Protein 1O5X (pdb70)

GO terms:
  GO:0004807 triose-phosphate isomerase activity (F, IDA)
  GO:0042802 identical protein binding (F, IPI)
  GO:0004807 triose-phosphate isomerase activity (F, EXP)

Nearest PDB structures (foldseek):
  2vff-assembly1_A  TM=1.004E+00  e=6.566E-51  Plasmodium falciparum
  5bmx-assembly2_C  TM=1.003E+00  e=1.950E-50  Plasmodium falciparum
  4zz9-assembly1_B  TM=1.003E+00  e=4.831E-50  Plasmodium falciparum
  4z0j-assembly1_B  TM=1.003E+00  e=1.197E-49  Plasmodium falciparum
  1woa-assembly1_A  TM=1.000E+00  e=2.965E-49  Plasmodium falciparum

Foldseek 3Di:
DAFEAEEDADADDDLVLLLVQLVLLQPQDDALVRHAYEYEYAPVCQVSNVVSHDPSYAYAYAEAFLDADDDDPPGHHLLNCVVVVRAEYEAADVVCCPPVVQDLLRRQSNVLRNVVSNHAYEYEDEDALVCVVVVNGLVRLLVSCVSHVVSDDDQQRYAYEYEHNNDAPVVDDQALVNVLVSLVSNLVSCCVVPRDVSSVRHAYAYEYADALVCLLVNCPRPRHRYYHHYPRSSDSCVSSSVVSND/DAFEAEEEADADDDLVLLLVLLVLVQVDDDALVRHAYEYEYAPVCVVSNVVSHDPSHAYAYAAAFLDADDDDPPGHHLQNCLVVPRAEYEAAPVVCCPVVVQDLLRRQSNVLRNVVSNHAYEYEFAEEPVCVVVVNGLVRVLVSCVSHLLVDPDQVRYAYEYEHVCQAPPQDGQQLVRVLVSLVSNLVSNCVRPNNVSSVRHAYAYEGDDALVCLLSNCPRPRHRYYHYYPRSSDSCVVSSVVSSD

Radius of gyration: 24.1 Å; Cα contacts (8 Å, |Δi|>4): 1080; chains: 2; bounding box: 64×60×51 Å

Solvent-accessible surface area: 19884 Å² total; per-residue (Å²): 120,73,72,0,0,0,0,2,1,29,0,30,16,54,56,139,55,2,132,60,14,1,90,21,0,26,118,14,123,13,69,60,79,150,6,17,0,0,0,0,0,2,22,6,0,11,30,43,0,66,144,58,8,95,106,37,0,19,3,0,4,6,25,1,1,55,41,44,56,20,40,46,0,27,13,17,0,2,89,0,0,85,52,30,124,2,58,6,0,1,0,1,6,32,5,15,44,121,62,56,141,19,71,36,91,21,0,58,62,6,0,98,18,0,40,165,31,105,4,58,0,0,0,0,3,4,0,39,48,115,62,67,127,86,140,79,22,96,110,18,1,38,149,24,0,114,24,0,5,95,38,12,95,76,11,67,40,0,0,0,0,1,4,0,43,15,17,54,86,40,73,106,110,16,58,38,91,65,1,18,94,7,0,120,53,0,16,114,16,0,95,90,52,44,18,60,117,58,2,96,65,0,13,0,0,8,12,6,82,10,62,49,158,39,4,59,39,3,9,133,40,149,17,0,2,0,0,8,0,19,112,11,0,60,118,99,46,0,30,65,0,0,111,26,9,132,116,78,68,0,0,0,0,2,1,22,0,26,14,46,50,119,53,3,118,60,14,1,93,20,0,22,120,17,125,11,52,59,85,150,4,16,1,0,0,0,0,3,22,8,0,7,33,40,0,68,145,62,7,90,113,34,2,21,4,0,4,7,26,2,1,60,42,32,69,20,46,47,0,27,15,17,0,0,49,2,0,102,56,26,128,1,61,6,0,1,1,1,5,36,4,20,42,123,57,58,136,16,70,34,91,21,0,64,59,14,0,94,8,0,36,137,4,112,6,51,0,0,0,0,2,5,0,36,52,110,52,50,109,94,137,82,19,102,120,18,2,34,145,24,0,117,20,0,3,94,32,12,121,54,17,72,33,0,0,0,0,2,4,0,42,4,10,47,87,55,87,82,111,23,53,29,110,57,1,27,115,14,0,117,57,0,15,109,10,0,30,96,57,29,26,135,164,67,2,75,74,0,13,0,0,8,15,6,78,10,61,63,161,45,4,53,50,7,0,128,43,140,20,1,2,0,0,8,0,17,91,14,0,57,126,97,46,0,28,65,0,0,110,18,8,124

Secondary structure (DSSP, 8-state):
--EEEEEE--B---HHHHHHHHHHHHTS---TTTEEEEEE--GGGHHHHHHHS-TTSEEEES---SS-SBS-TT---HHHHHHTT--EEEE--HHHHHHS---HHHHHHHHHHHHHTT-EEEEEE---HHHHHTT-HHHHHHHHHHTTGGG---TTSEEEEE--GGGSSSS----HHHHHHHHHHHHHHHHHHT-HHHHHHSEEEE-S---TTTHHHHHTSTT--EEEE-GGGGSTTHHHHHHHT-/--EEEEEE--B---HHHHHHHHHHHHTS---TTTEEEEEE--GGGHHHHHHHS-TTSEEEES---SS-SBS-TT---HHHHHHTT--EEEES-HHHHHHS---HHHHHHHHHHHHHTT-EEEEEE---HHHHHTT-HHHHHHHHHHTTGGG-S-TTSEEEEE--GGGSSSS----HHHHHHHHHHHHHHHHHHH-HHHHHHSEEEE-S---TTTHHHHHTSTT--EEEE-GGGGSTTHHHHHHHT-

InterPro domains:
  IPR000652 Triosephosphate isomerase [PF00121] (6-246)
  IPR000652 Triosephosphate isomerase [PS51440] (4-246)
  IPR000652 Triosephosphate isomerase [PTHR21139] (2-246)
  IPR000652 Triosephosphate isomerase [TIGR00419] (6-237)
  IPR000652 Triosephosphate isomerase [cd00311] (6-245)
  IPR013785 Aldolase-type TIM barrel [G3DSA:3.20.20.70] (1-248)
  IPR020861 Triosephosphate isomerase, active site [PS00171] (163-173)
  IPR022896 Triosephosphate isomerase, bacterial/eukaryotic [MF_00147_B] (3-246)
  IPR035990 Triosephosphate isomerase superfamily [SSF51351] (2-245)

CATH classification: 3.20.20.70

Structure (mmCIF, N/CA/C/O backbone):
data_1O5X
#
_entry.id   1O5X
#
_cell.length_a   53.491
_cell.length_b   50.900
_cell.length_c   89.010
_cell.angle_alpha   90.00
_cell.angle_beta   91.90
_cell.angle_gamma   90.00
#
_symmetry.space_group_name_H-M   'P 1 21 1'
#
loop_
_entity.id
_entity.type
_entity.pdbx_description
1 polymer 'Triosephosphate isomerase'
2 non-polymer 'PHOSPHITE ION'
3 non-polymer '3-HYDROXYPYRUVIC ACID'
4 non-polymer '2-PHOSPHOGLYCERIC ACID'
5 water water
#
loop_
_atom_site.group_PDB
_atom_site.id
_atom_site.type_symbol
_atom_site.label_atom_id
_atom_site.label_alt_id
_atom_site.label_comp_id
_atom_site.label_asym_id
_atom_site.label_entity_id
_atom_site.label_seq_id
_atom_site.pdbx_PDB_ins_code
_atom_site.Cartn_x
_atom_site.Cartn_y
_atom_site.Cartn_z
_atom_site.occupancy
_atom_site.B_iso_or_equiv
_atom_site.auth_seq_id
_atom_site.auth_comp_id
_atom_site.auth_asym_id
_atom_site.auth_atom_id
_atom_site.pdbx_PDB_model_num
ATOM 1 N N . ARG A 1 3 ? -8.553 16.317 40.832 1.00 23.08 3 ARG A N 1
ATOM 2 C CA . ARG A 1 3 ? -7.435 15.617 40.203 1.00 18.60 3 ARG A CA 1
ATOM 3 C C . ARG A 1 3 ? -6.129 16.342 40.384 1.00 16.26 3 ARG A C 1
ATOM 4 O O . ARG A 1 3 ? -6.074 17.571 40.294 1.00 21.05 3 ARG A O 1
ATOM 12 N N . LYS A 1 4 ? -5.096 15.529 40.629 1.00 14.49 4 LYS A N 1
ATOM 13 C CA . LYS A 1 4 ? -3.748 16.057 40.730 1.00 13.83 4 LYS A CA 1
ATOM 14 C C . LYS A 1 4 ? -3.201 16.333 39.327 1.00 11.96 4 LYS A C 1
ATOM 15 O O . LYS A 1 4 ? -3.230 15.421 38.469 1.00 12.59 4 LYS A O 1
ATOM 21 N N . TYR A 1 5 ? -2.743 17.535 39.063 1.00 10.63 5 TYR A N 1
ATOM 22 C CA . TYR A 1 5 ? -2.148 17.834 37.753 1.00 11.27 5 TYR A CA 1
ATOM 23 C C . TYR A 1 5 ? -0.879 17.032 37.519 1.00 9.95 5 TYR A C 1
ATOM 24 O O . TYR A 1 5 ? -0.221 16.547 38.464 1.00 10.95 5 TYR A O 1
ATOM 33 N N . PHE A 1 6 ? -0.532 16.928 36.228 1.00 9.50 6 PHE A N 1
ATOM 34 C CA . PHE A 1 6 ? 0.528 15.980 35.849 1.00 9.23 6 PHE A CA 1
ATOM 35 C C . PHE A 1 6 ? 1.268 16.587 34.663 1.00 8.92 6 PHE A C 1
ATOM 36 O O . PHE A 1 6 ? 0.632 16.775 33.603 1.00 9.30 6 PHE A O 1
ATOM 44 N N . VAL A 1 7 ? 2.547 16.910 34.870 1.00 8.33 7 VAL A N 1
ATOM 45 C CA . VAL A 1 7 ? 3.320 17.610 33.834 1.00 8.75 7 VAL A CA 1
ATOM 46 C C . VAL A 1 7 ? 4.468 16.681 33.463 1.00 8.45 7 VAL A C 1
ATOM 47 O O . VAL A 1 7 ? 5.273 16.382 34.347 1.00 10.04 7 VAL A O 1
ATOM 51 N N . ALA A 1 8 ? 4.545 16.247 32.209 1.00 8.38 8 ALA A N 1
ATOM 52 C CA . ALA A 1 8 ? 5.528 15.248 31.841 1.00 8.01 8 ALA A CA 1
ATOM 53 C C . ALA A 1 8 ? 6.417 15.796 30.735 1.00 7.73 8 ALA A C 1
ATOM 54 O O . ALA A 1 8 ? 5.950 16.455 29.785 1.00 9.26 8 ALA A O 1
ATOM 56 N N . ALA A 1 9 ? 7.711 15.479 30.851 1.00 7.67 9 ALA A N 1
ATOM 57 C CA . ALA A 1 9 ? 8.725 15.800 29.848 1.00 7.81 9 ALA A CA 1
ATOM 58 C C . ALA A 1 9 ? 9.007 14.559 29.017 1.00 7.11 9 ALA A C 1
ATOM 59 O O . ALA A 1 9 ? 9.641 13.601 29.516 1.00 8.13 9 ALA A O 1
ATOM 61 N N . ASN A 1 10 ? 8.573 14.518 27.771 1.00 7.17 10 ASN A N 1
ATOM 62 C CA . ASN A 1 10 ? 9.002 13.479 26.857 1.00 7.03 10 ASN A CA 1
ATOM 63 C C . ASN A 1 10 ? 10.199 13.994 26.090 1.00 7.07 10 ASN A C 1
ATOM 64 O O . ASN A 1 10 ? 10.064 14.751 25.112 1.00 7.86 10 ASN A O 1
ATOM 69 N N . TRP A 1 11 ? 11.410 13.592 26.546 1.00 7.11 11 TRP A N 1
ATOM 70 C CA . TRP A 1 11 ? 12.621 14.019 25.874 1.00 7.06 11 TRP A CA 1
ATOM 71 C C . TRP A 1 11 ? 12.801 13.408 24.508 1.00 6.96 11 TRP A C 1
ATOM 72 O O . TRP A 1 11 ? 13.690 13.844 23.740 1.00 8.44 11 TRP A O 1
ATOM 83 N N . LYS A 1 12 ? 12.018 12.380 24.171 1.00 7.53 12 LYS A N 1
ATOM 84 C CA . LYS A 1 12 ? 12.111 11.670 22.892 1.00 7.11 12 LYS A CA 1
ATOM 85 C C . LYS A 1 12 ? 13.554 11.240 22.701 1.00 7.11 12 LYS A C 1
ATOM 86 O O . LYS A 1 12 ? 14.222 10.850 23.674 1.00 7.16 12 LYS A O 1
ATOM 92 N N . CYS A 1 13 ? 14.070 11.224 21.468 1.00 7.13 13 CYS A N 1
ATOM 93 C CA . CYS A 1 13 ? 15.400 10.674 21.262 1.00 7.26 13 CYS A CA 1
ATOM 94 C C . CYS A 1 13 ? 16.413 11.832 21.250 1.00 6.87 13 CYS A C 1
ATOM 95 O O . CYS A 1 13 ? 16.947 12.210 20.166 1.00 7.99 13 CYS A O 1
ATOM 98 N N . ASN A 1 14 ? 16.656 12.372 22.422 1.00 7.41 14 ASN A N 1
ATOM 99 C CA . ASN A 1 14 ? 17.493 13.593 22.498 1.00 7.89 14 ASN A CA 1
ATOM 100 C C . ASN A 1 14 ? 18.237 13.575 23.803 1.00 7.97 14 ASN A C 1
ATOM 101 O O . ASN A 1 14 ? 17.690 13.140 24.824 1.00 8.67 14 ASN A O 1
ATOM 106 N N . GLY A 1 15 ? 19.439 14.107 23.782 1.00 9.21 15 GLY A N 1
ATOM 107 C CA . GLY A 1 15 ? 20.215 14.323 25.014 1.00 9.23 15 GLY A CA 1
ATOM 108 C C . GLY A 1 15 ? 21.634 13.788 24.843 1.00 8.05 15 GLY A C 1
ATOM 109 O O . GLY A 1 15 ? 21.920 12.840 24.125 1.00 8.91 15 GLY A O 1
ATOM 110 N N . THR A 1 16 ? 22.537 14.442 25.541 1.00 8.96 16 THR A N 1
ATOM 111 C CA . THR A 1 16 ? 23.869 13.920 25.813 1.00 8.97 16 THR A CA 1
ATOM 112 C C . THR A 1 16 ? 23.989 13.896 27.336 1.00 8.19 16 THR A C 1
ATOM 113 O O . THR A 1 16 ? 23.219 14.516 28.077 1.00 9.29 16 THR A O 1
ATOM 117 N N . LEU A 1 17 ? 25.012 13.165 27.837 1.00 8.75 17 LEU A N 1
ATOM 118 C CA . LEU A 1 17 ? 25.185 13.168 29.263 1.00 10.19 17 LEU A CA 1
ATOM 119 C C . LEU A 1 17 ? 25.388 14.603 29.766 1.00 10.23 17 LEU A C 1
ATOM 120 O O . LEU A 1 17 ? 24.869 15.012 30.784 1.00 11.01 17 LEU A O 1
ATOM 125 N N . GLU A 1 18 ? 26.145 15.413 29.020 1.00 9.88 18 GLU A N 1
ATOM 126 C CA . GLU A 1 18 ? 26.408 16.788 29.438 1.00 10.50 18 GLU A CA 1
ATOM 127 C C . GLU A 1 18 ? 25.135 17.619 29.375 1.00 10.10 18 GLU A C 1
ATOM 128 O O . GLU A 1 18 ? 24.863 18.436 30.303 1.00 11.46 18 GLU A O 1
ATOM 134 N N . SER A 1 19 ? 24.310 17.490 28.345 1.00 9.37 19 SER A N 1
ATOM 135 C CA . SER A 1 19 ? 23.137 18.333 28.244 1.00 8.82 19 SER A CA 1
ATOM 136 C C . SER A 1 19 ? 22.175 17.963 29.339 1.00 9.13 19 SER A C 1
ATOM 137 O O . SER A 1 19 ? 21.494 18.851 29.902 1.00 10.14 19 SER A O 1
ATOM 140 N N . ILE A 1 20 ? 22.094 16.684 29.693 1.00 8.87 20 ILE A N 1
ATOM 141 C CA . ILE A 1 20 ? 21.162 16.254 30.758 1.00 9.30 20 ILE A CA 1
ATOM 142 C C . ILE A 1 20 ? 21.686 16.745 32.085 1.00 9.86 20 ILE A C 1
ATOM 143 O O . ILE A 1 20 ? 20.870 17.104 32.940 1.00 11.21 20 ILE A O 1
ATOM 148 N N . LYS A 1 21 ? 23.027 16.742 32.308 1.00 10.88 21 LYS A N 1
ATOM 149 C CA . LYS A 1 21 ? 23.517 17.293 33.582 1.00 12.21 21 LYS A CA 1
ATOM 150 C C . LYS A 1 21 ? 23.058 18.728 33.718 1.00 12.77 21 LYS A C 1
ATOM 151 O O . LYS A 1 21 ? 22.576 19.138 34.770 1.00 13.98 21 LYS A O 1
ATOM 162 N N . SER A 1 22 ? 23.179 19.555 32.667 1.00 12.65 22 SER A N 1
ATOM 163 C CA . SER A 1 22 ? 22.764 20.964 32.785 1.00 14.26 22 SER A CA 1
ATOM 164 C C . SER A 1 22 ? 21.265 21.146 32.981 1.00 13.09 22 SER A C 1
ATOM 165 O O . SER A 1 22 ? 20.788 21.964 33.774 1.00 14.06 22 SER A O 1
ATOM 170 N N . LEU A 1 23 ? 20.508 20.347 32.246 1.00 12.49 23 LEU A N 1
ATOM 171 C CA . LEU A 1 23 ? 19.062 20.522 32.259 1.00 11.11 23 LEU A CA 1
ATOM 172 C C . LEU A 1 23 ? 18.501 20.047 33.601 1.00 10.93 23 LEU A C 1
ATOM 173 O O . LEU A 1 23 ? 17.636 20.739 34.148 1.00 12.38 23 LEU A O 1
ATOM 178 N N . THR A 1 24 ? 18.944 18.908 34.112 1.00 11.21 24 THR A N 1
ATOM 179 C CA . THR A 1 24 ? 18.461 18.405 35.392 1.00 12.00 24 THR A CA 1
ATOM 180 C C . THR A 1 24 ? 18.820 19.358 36.510 1.00 11.89 24 THR A C 1
ATOM 181 O O . THR A 1 24 ? 18.059 19.565 37.457 1.00 13.87 24 THR A O 1
ATOM 185 N N . ASN A 1 25 ? 20.007 19.977 36.403 1.00 13.20 25 ASN A N 1
ATOM 186 C CA . ASN A 1 25 ? 20.318 20.969 37.438 1.00 16.86 25 ASN A CA 1
ATOM 187 C C . ASN A 1 25 ? 19.339 22.109 37.437 1.00 14.06 25 ASN A C 1
ATOM 188 O O . ASN A 1 25 ? 18.915 22.579 38.485 1.00 15.91 25 ASN A O 1
ATOM 193 N N . SER A 1 26 ? 18.986 22.579 36.252 1.00 15.48 26 SER A N 1
ATOM 194 C CA . SER A 1 26 ? 18.021 23.686 36.206 1.00 15.36 26 SER A CA 1
ATOM 195 C C . SER A 1 26 ? 16.675 23.226 36.730 1.00 15.03 26 SER A C 1
ATOM 196 O O . SER A 1 26 ? 15.977 23.998 37.392 1.00 19.24 26 SER A O 1
ATOM 201 N N . PHE A 1 27 ? 16.286 21.995 36.466 1.00 13.63 27 PHE A N 1
ATOM 202 C CA . PHE A 1 27 ? 14.987 21.528 36.928 1.00 12.95 27 PHE A CA 1
ATOM 203 C C . PHE A 1 27 ? 14.995 21.448 38.439 1.00 13.10 27 PHE A C 1
ATOM 204 O O . PHE A 1 27 ? 13.999 21.839 39.086 1.00 12.97 27 PHE A O 1
ATOM 212 N N . ASN A 1 28 ? 16.086 20.957 39.048 1.00 12.50 28 ASN A N 1
ATOM 213 C CA . ASN A 1 28 ? 16.175 20.822 40.497 1.00 12.42 28 ASN A CA 1
ATOM 214 C C . ASN A 1 28 ? 16.033 22.166 41.195 1.00 12.82 28 ASN A C 1
ATOM 215 O O . ASN A 1 28 ? 15.629 22.188 42.370 1.00 15.13 28 ASN A O 1
ATOM 220 N N . ASN A 1 29 ? 16.363 23.257 40.487 1.00 13.51 29 ASN A N 1
ATOM 221 C CA . ASN A 1 29 ? 16.216 24.564 41.155 1.00 16.15 29 ASN A CA 1
ATOM 222 C C . ASN A 1 29 ? 14.785 24.952 41.391 1.00 15.86 29 ASN A C 1
ATOM 223 O O . ASN A 1 29 ? 14.493 25.882 42.140 1.00 19.99 29 ASN A O 1
ATOM 228 N N . LEU A 1 30 ? 13.835 24.295 40.729 1.00 14.87 30 LEU A N 1
ATOM 229 C CA . LEU A 1 30 ? 12.452 24.699 40.870 1.00 15.12 30 LEU A CA 1
ATOM 230 C C . LEU A 1 30 ? 11.908 24.098 42.167 1.00 14.20 30 LEU A C 1
ATOM 231 O O . LEU A 1 30 ? 11.923 22.890 42.327 1.00 17.28 30 LEU A O 1
ATOM 236 N N . ASP A 1 31 ? 11.405 24.944 43.057 1.00 16.59 31 ASP A N 1
ATOM 237 C CA . ASP A 1 31 ? 10.744 24.420 44.242 1.00 17.68 31 ASP A CA 1
ATOM 238 C C . ASP A 1 31 ? 9.274 24.128 43.921 1.00 18.16 31 ASP A C 1
ATOM 239 O O . ASP A 1 31 ? 8.539 25.033 43.522 1.00 21.27 31 ASP A O 1
ATOM 244 N N . PHE A 1 32 ? 8.883 22.863 44.096 1.00 17.72 32 PHE A N 1
ATOM 245 C CA . PHE A 1 32 ? 7.464 22.531 43.957 1.00 16.05 32 PHE A CA 1
ATOM 246 C C . PHE A 1 32 ? 7.193 21.379 44.917 1.00 14.93 32 PHE A C 1
ATOM 247 O O . PHE A 1 32 ? 8.137 20.757 45.390 1.00 17.89 32 PHE A O 1
ATOM 255 N N . ASP A 1 33 ? 5.931 21.084 45.195 1.00 16.74 33 ASP A N 1
ATOM 256 C CA . ASP A 1 33 ? 5.534 20.067 46.170 1.00 17.10 33 ASP A CA 1
ATOM 257 C C . ASP A 1 33 ? 4.965 18.862 45.437 1.00 14.32 33 ASP A C 1
ATOM 258 O O . ASP A 1 33 ? 3.878 18.902 44.867 1.00 17.09 33 ASP A O 1
ATOM 263 N N . PRO A 1 34 ? 5.708 17.752 45.402 1.00 15.51 34 PRO A N 1
ATOM 264 C CA . PRO A 1 34 ? 5.269 16.614 44.588 1.00 14.46 34 PRO A CA 1
ATOM 265 C C . PRO A 1 34 ? 4.056 15.932 45.178 1.00 16.13 34 PRO A C 1
ATOM 266 O O . PRO A 1 34 ? 3.462 15.036 44.518 1.00 14.31 34 PRO A O 1
ATOM 270 N N . SER A 1 35 ? 3.656 16.329 46.380 1.00 16.39 35 SER A N 1
ATOM 271 C CA . SER A 1 35 ? 2.415 15.746 46.914 1.00 17.29 35 SER A CA 1
ATOM 272 C C . SER A 1 35 ? 1.194 16.403 46.292 1.00 16.78 35 SER A C 1
ATOM 273 O O . SER A 1 35 ? 0.075 15.936 46.429 1.00 20.52 35 SER A O 1
ATOM 276 N N . LYS A 1 36 ? 1.427 17.548 45.634 1.00 16.69 36 LYS A N 1
ATOM 277 C CA . LYS A 1 36 ? 0.341 18.335 45.035 1.00 16.63 36 LYS A CA 1
ATOM 278 C C . LYS A 1 36 ? 0.331 18.224 43.526 1.00 14.27 36 LYS A C 1
ATOM 279 O O . LYS A 1 36 ? -0.731 18.463 42.960 1.00 18.03 36 LYS A O 1
ATOM 285 N N . LEU A 1 37 ? 1.449 17.931 42.923 1.00 13.41 37 LEU A N 1
ATOM 286 C CA . LEU A 1 37 ? 1.610 17.935 41.469 1.00 14.74 37 LEU A CA 1
ATOM 287 C C . LEU A 1 37 ? 2.566 16.824 41.106 1.00 12.06 37 LEU A C 1
ATOM 288 O O . LEU A 1 37 ? 3.619 16.711 41.757 1.00 13.41 37 LEU A O 1
ATOM 293 N N . ASP A 1 38 ? 2.219 16.057 40.061 1.00 10.92 38 ASP A N 1
ATOM 294 C CA . ASP A 1 38 ? 3.181 15.094 39.506 1.00 10.10 38 ASP A CA 1
ATOM 295 C C . ASP A 1 38 ? 3.967 15.755 38.383 1.00 9.72 38 ASP A C 1
ATOM 296 O O . ASP A 1 38 ? 3.363 16.354 37.484 1.00 10.28 38 ASP A O 1
ATOM 301 N N . VAL A 1 39 ? 5.310 15.590 38.438 1.00 9.29 39 VAL A N 1
ATOM 302 C CA . VAL A 1 39 ? 6.148 16.066 37.344 1.00 9.35 39 VAL A CA 1
ATOM 303 C C . VAL A 1 39 ? 7.037 14.883 37.008 1.00 9.17 39 VAL A C 1
ATOM 304 O O . VAL A 1 39 ? 7.773 14.412 37.886 1.00 11.53 39 VAL A O 1
ATOM 308 N N . VAL A 1 40 ? 6.955 14.441 35.766 1.00 8.64 40 VAL A N 1
ATOM 309 C CA . VAL A 1 40 ? 7.602 13.183 35.371 1.00 8.34 40 VAL A CA 1
ATOM 310 C C . VAL A 1 40 ? 8.517 13.440 34.203 1.00 7.43 40 VAL A C 1
ATOM 311 O O . VAL A 1 40 ? 8.089 14.071 33.215 1.00 10.21 40 VAL A O 1
ATOM 315 N N . VAL A 1 41 ? 9.743 12.921 34.296 1.00 7.11 41 VAL A N 1
ATOM 316 C CA . VAL A 1 41 ? 10.711 13.037 33.233 1.00 7.12 41 VAL A CA 1
ATOM 317 C C . VAL A 1 41 ? 10.914 11.673 32.569 1.00 7.15 41 VAL A C 1
ATOM 318 O O . VAL A 1 41 ? 11.148 10.689 33.274 1.00 7.72 41 VAL A O 1
ATOM 322 N N . PHE A 1 42 ? 10.851 11.644 31.214 1.00 6.74 42 PHE A N 1
ATOM 323 C CA . PHE A 1 42 ? 11.031 10.437 30.435 1.00 6.66 42 PHE A CA 1
ATOM 324 C C . PHE A 1 42 ? 12.227 10.540 29.520 1.00 6.43 42 PHE A C 1
ATOM 325 O O . PHE A 1 42 ? 12.132 10.957 28.368 1.00 7.44 42 PHE A O 1
ATOM 333 N N . PRO A 1 43 ? 13.418 10.167 30.030 1.00 7.03 43 PRO A N 1
ATOM 334 C CA . PRO A 1 43 ? 14.637 10.166 29.195 1.00 7.55 43 PRO A CA 1
ATOM 335 C C . PRO A 1 43 ? 14.704 8.915 28.331 1.00 7.07 43 PRO A C 1
ATOM 336 O O . PRO A 1 43 ? 13.950 7.951 28.516 1.00 7.20 43 PRO A O 1
ATOM 340 N N . VAL A 1 44 ? 15.635 8.951 27.377 1.00 6.80 44 VAL A N 1
ATOM 341 C CA . VAL A 1 44 ? 15.963 7.735 26.617 1.00 6.59 44 VAL A CA 1
ATOM 342 C C . VAL A 1 44 ? 16.397 6.630 27.577 1.00 6.60 44 VAL A C 1
ATOM 343 O O . VAL A 1 44 ? 17.009 6.914 28.620 1.00 7.22 44 VAL A O 1
ATOM 347 N N . SER A 1 45 ? 16.111 5.388 27.244 1.00 7.04 45 SER A N 1
ATOM 348 C CA . SER A 1 45 ? 16.429 4.249 28.129 1.00 6.99 45 SER A CA 1
ATOM 349 C C . SER A 1 45 ? 17.869 4.271 28.634 1.00 6.60 45 SER A C 1
ATOM 350 O O . SER A 1 45 ? 18.074 4.113 29.836 1.00 7.67 45 SER A O 1
ATOM 353 N N . VAL A 1 46 ? 18.851 4.469 27.751 1.00 6.75 46 VAL A N 1
ATOM 354 C CA . VAL A 1 46 ? 20.266 4.380 28.221 1.00 6.69 46 VAL A CA 1
ATOM 355 C C . VAL A 1 46 ? 20.638 5.657 28.992 1.00 7.03 46 VAL A C 1
ATOM 356 O O . VAL A 1 46 ? 21.739 5.697 29.563 1.00 8.42 46 VAL A O 1
ATOM 360 N N . HIS A 1 47 ? 19.789 6.681 29.052 1.00 6.96 47 HIS A N 1
ATOM 361 C CA . HIS A 1 47 ? 20.003 7.839 29.884 1.00 7.26 47 HIS A CA 1
ATOM 362 C C . HIS A 1 47 ? 19.229 7.737 31.206 1.00 6.92 47 HIS A C 1
ATOM 363 O O . HIS A 1 47 ? 19.382 8.649 32.037 1.00 8.45 47 HIS A O 1
ATOM 370 N N . TYR A 1 48 ? 18.448 6.701 31.406 1.00 7.58 48 TYR A N 1
ATOM 371 C CA . TYR A 1 48 ? 17.594 6.696 32.608 1.00 7.75 48 TYR A CA 1
ATOM 372 C C . TYR A 1 48 ? 18.439 6.751 33.878 1.00 7.80 48 TYR A C 1
ATOM 373 O O . TYR A 1 48 ? 18.049 7.463 34.804 1.00 8.50 48 TYR A O 1
ATOM 382 N N . ASP A 1 49 ? 19.430 5.892 34.011 1.00 8.97 49 ASP A N 1
ATOM 383 C CA . ASP A 1 49 ? 20.156 5.823 35.266 1.00 9.94 49 ASP A CA 1
ATOM 384 C C . ASP A 1 49 ? 20.783 7.156 35.588 1.00 9.95 49 ASP A C 1
ATOM 385 O O . ASP A 1 49 ? 20.671 7.645 36.737 1.00 11.40 49 ASP A O 1
ATOM 394 N N . HIS A 1 50 ? 21.427 7.800 34.606 1.00 9.69 50 HIS A N 1
ATOM 395 C CA . HIS A 1 50 ? 22.027 9.116 34.844 1.00 9.64 50 HIS A CA 1
ATOM 396 C C . HIS A 1 50 ? 20.974 10.131 35.253 1.00 9.89 50 HIS A C 1
ATOM 397 O O . HIS A 1 50 ? 21.182 10.977 36.132 1.00 11.88 50 HIS A O 1
ATOM 410 N N . THR A 1 51 ? 19.828 10.115 34.541 1.00 8.59 51 THR A N 1
ATOM 411 C CA . THR A 1 51 ? 18.792 11.107 34.772 1.00 8.96 51 THR A CA 1
ATOM 412 C C . THR A 1 51 ? 18.202 10.938 36.175 1.00 9.26 51 THR A C 1
ATOM 413 O O . THR A 1 51 ? 17.999 11.924 36.911 1.00 10.08 51 THR A O 1
ATOM 417 N N . ARG A 1 52 ? 17.918 9.680 36.547 1.00 8.64 52 ARG A N 1
ATOM 418 C CA . ARG A 1 52 ? 17.290 9.494 37.851 1.00 9.49 52 ARG A CA 1
ATOM 419 C C . ARG A 1 52 ? 18.268 9.880 38.962 1.00 9.74 52 ARG A C 1
ATOM 420 O O . ARG A 1 52 ? 17.835 10.413 39.972 1.00 10.74 52 ARG A O 1
ATOM 428 N N . LYS A 1 53 ? 19.580 9.671 38.784 1.00 9.90 53 LYS A N 1
ATOM 429 C CA . LYS A 1 53 ? 20.530 10.011 39.842 1.00 11.58 53 LYS A CA 1
ATOM 430 C C . LYS A 1 53 ? 20.673 11.507 39.950 1.00 11.80 53 LYS A C 1
ATOM 431 O O . LYS A 1 53 ? 20.971 11.987 41.038 1.00 14.04 53 LYS A O 1
ATOM 437 N N . LEU A 1 54 ? 20.480 12.223 38.848 1.00 10.32 54 LEU A N 1
ATOM 438 C CA . LEU A 1 54 ? 20.650 13.664 38.829 1.00 11.46 54 LEU A CA 1
ATOM 439 C C . LEU A 1 54 ? 19.403 14.424 39.273 1.00 11.56 54 LEU A C 1
ATOM 440 O O . LEU A 1 54 ? 19.514 15.539 39.750 1.00 20.01 54 LEU A O 1
ATOM 445 N N . LEU A 1 55 ? 18.218 13.889 39.122 1.00 11.31 55 LEU A N 1
ATOM 446 C CA . LEU A 1 55 ? 17.004 14.588 39.550 1.00 11.09 55 LEU A CA 1
ATOM 447 C C . LEU A 1 55 ? 16.654 14.287 40.980 1.00 10.84 55 LEU A C 1
ATOM 448 O O . LEU A 1 55 ? 16.655 13.120 41.384 1.00 12.10 55 LEU A O 1
ATOM 453 N N . GLN A 1 56 ? 16.314 15.282 41.765 1.00 11.22 56 GLN A N 1
ATOM 454 C CA . GLN A 1 56 ? 15.759 15.056 43.106 1.00 11.04 56 GLN A CA 1
ATOM 455 C C . GLN A 1 56 ? 14.466 14.283 42.973 1.00 10.66 56 GLN A C 1
ATOM 456 O O . GLN A 1 56 ? 13.791 14.307 41.918 1.00 11.04 56 GLN A O 1
ATOM 462 N N . SER A 1 57 ? 14.103 13.597 44.074 1.00 11.22 57 SER A N 1
ATOM 463 C CA . SER A 1 57 ? 12.964 12.688 44.038 1.00 12.13 57 SER A CA 1
ATOM 464 C C . SER A 1 57 ? 11.623 13.397 43.812 1.00 11.16 57 SER A C 1
ATOM 465 O O . SER A 1 57 ? 10.662 12.708 43.415 1.00 11.60 57 SER A O 1
ATOM 470 N N . LYS A 1 58 ? 11.568 14.717 44.019 1.00 10.70 58 LYS A N 1
ATOM 471 C CA . LYS A 1 58 ? 10.312 15.414 43.661 1.00 10.57 58 LYS A CA 1
ATOM 472 C C . LYS A 1 58 ? 9.944 15.170 42.201 1.00 10.07 58 LYS A C 1
ATOM 473 O O . LYS A 1 58 ? 8.744 15.217 41.899 1.00 11.91 58 LYS A O 1
ATOM 479 N N . PHE A 1 59 ? 10.963 14.974 41.351 1.00 9.38 59 PHE A N 1
ATOM 480 C CA . PHE A 1 59 ? 10.709 14.553 39.988 1.00 9.52 59 PHE A CA 1
ATOM 481 C C . PHE A 1 59 ? 10.525 13.044 39.944 1.00 8.62 59 PHE A C 1
ATOM 482 O O . PHE A 1 59 ? 11.427 12.310 40.361 1.00 10.96 59 PHE A O 1
ATOM 490 N N . SER A 1 60 ? 9.380 12.616 39.389 1.00 9.21 60 SER A N 1
ATOM 491 C CA . SER A 1 60 ? 9.218 11.196 39.077 1.00 9.16 60 SER A CA 1
ATOM 492 C C . SER A 1 60 ? 9.880 10.940 37.719 1.00 7.80 60 SER A C 1
ATOM 493 O O . SER A 1 60 ? 10.117 11.843 36.933 1.00 8.58 60 SER A O 1
ATOM 496 N N . THR A 1 61 ? 10.132 9.635 37.457 1.00 8.32 61 THR A N 1
ATOM 497 C CA . THR A 1 61 ? 10.801 9.278 36.187 1.00 7.98 61 THR A CA 1
ATOM 498 C C . THR A 1 61 ? 10.126 8.061 35.550 1.00 7.05 61 THR A C 1
ATOM 499 O O . THR A 1 61 ? 9.519 7.247 36.218 1.00 8.81 61 THR A O 1
ATOM 503 N N . GLY A 1 62 ? 10.350 7.959 34.260 1.00 7.37 62 GLY A N 1
ATOM 504 C CA . GLY A 1 62 ? 9.831 6.817 33.524 1.00 6.82 62 GLY A CA 1
ATOM 505 C C . GLY A 1 62 ? 10.578 6.601 32.238 1.00 6.21 62 GLY A C 1
ATOM 506 O O . GLY A 1 62 ? 11.553 7.296 31.942 1.00 7.46 62 GLY A O 1
ATOM 507 N N . ILE A 1 63 ? 10.094 5.605 31.470 1.00 6.47 63 ILE A N 1
ATOM 508 C CA . ILE A 1 63 ? 10.681 5.307 30.182 1.00 6.49 63 ILE A CA 1
ATOM 509 C C . ILE A 1 63 ? 9.603 5.497 29.089 1.00 5.97 63 ILE A C 1
ATOM 510 O O . ILE A 1 63 ? 8.399 5.491 29.339 1.00 6.60 63 ILE A O 1
ATOM 515 N N . GLN A 1 64 ? 10.123 5.673 27.858 1.00 5.92 64 GLN A N 1
ATOM 516 C CA . GLN A 1 64 ? 9.303 6.121 26.734 1.00 6.08 64 GLN A CA 1
ATOM 517 C C . GLN A 1 64 ? 8.558 5.026 26.005 1.00 6.19 64 GLN A C 1
ATOM 518 O O . GLN A 1 64 ? 7.786 5.288 25.074 1.00 7.35 64 GLN A O 1
ATOM 524 N N . ASN A 1 65 ? 8.774 3.766 26.386 1.00 7.01 65 ASN A N 1
ATOM 525 C CA . ASN A 1 65 ? 8.141 2.615 25.757 1.00 6.97 65 ASN A CA 1
ATOM 526 C C . ASN A 1 65 ? 8.370 1.441 26.724 1.00 7.04 65 ASN A C 1
ATOM 527 O O . ASN A 1 65 ? 9.234 1.531 27.610 1.00 9.99 65 ASN A O 1
ATOM 532 N N . VAL A 1 66 ? 7.588 0.400 26.530 1.00 6.84 66 VAL A N 1
ATOM 533 C CA . VAL A 1 66 ? 7.784 -0.853 27.322 1.00 6.80 66 VAL A CA 1
ATOM 534 C C . VAL A 1 66 ? 7.355 -1.995 26.421 1.00 6.95 66 VAL A C 1
ATOM 535 O O . VAL A 1 66 ? 6.546 -1.811 25.514 1.00 7.51 66 VAL A O 1
ATOM 539 N N . SER A 1 67 ? 7.889 -3.182 26.700 1.00 7.24 67 SER A N 1
ATOM 540 C CA . SER A 1 67 ? 7.579 -4.315 25.831 1.00 7.53 67 SER A CA 1
ATOM 541 C C . SER A 1 67 ? 6.165 -4.795 26.030 1.00 7.97 67 SER A C 1
ATOM 542 O O . SER A 1 67 ? 5.624 -4.731 27.117 1.00 9.32 67 SER A O 1
ATOM 545 N N . LYS A 1 68 ? 5.599 -5.358 24.952 1.00 8.96 68 LYS A N 1
ATOM 546 C CA . LYS A 1 68 ? 4.362 -6.113 25.060 1.00 10.06 68 LYS A CA 1
ATOM 547 C C . LYS A 1 68 ? 4.583 -7.537 25.570 1.00 9.81 68 LYS A C 1
ATOM 548 O O . LYS A 1 68 ? 3.611 -8.221 25.834 1.00 12.53 68 LYS A O 1
ATOM 554 N N . PHE A 1 69 ? 5.829 -7.964 25.649 1.00 9.91 69 PHE A N 1
ATOM 555 C CA . PHE A 1 69 ? 6.180 -9.303 26.070 1.00 10.47 69 PHE A CA 1
ATOM 556 C C . PHE A 1 69 ? 6.777 -9.236 27.461 1.00 10.21 69 PHE A C 1
ATOM 557 O O . PHE A 1 69 ? 7.223 -8.159 27.913 1.00 11.67 69 PHE A O 1
ATOM 565 N N . GLY A 1 70 ? 6.752 -10.360 28.170 1.00 13.03 70 GLY A N 1
ATOM 566 C CA . GLY A 1 70 ? 7.497 -10.334 29.453 1.00 11.89 70 GLY A CA 1
ATOM 567 C C . GLY A 1 70 ? 8.985 -10.629 29.186 1.00 10.50 70 GLY A C 1
ATOM 568 O O . GLY A 1 70 ? 9.530 -10.474 28.083 1.00 11.15 70 GLY A O 1
ATOM 569 N N . ASN A 1 71 ? 9.660 -11.075 30.255 1.00 10.30 71 ASN A N 1
ATOM 570 C CA . ASN A 1 71 ? 11.048 -11.442 30.151 1.00 9.44 71 ASN A CA 1
ATOM 571 C C . ASN A 1 71 ? 11.202 -12.622 29.194 1.00 10.05 71 ASN A C 1
ATOM 572 O O . ASN A 1 71 ? 10.308 -13.466 29.062 1.00 11.73 71 ASN A O 1
ATOM 577 N N . GLY A 1 72 ? 12.355 -12.658 28.533 1.00 9.47 72 GLY A N 1
ATOM 578 C CA . GLY A 1 72 ? 12.677 -13.809 27.655 1.00 10.42 72 GLY A CA 1
ATOM 579 C C . GLY A 1 72 ? 13.336 -13.333 26.377 1.00 8.81 72 GLY A C 1
ATOM 580 O O . GLY A 1 72 ? 14.069 -12.338 26.342 1.00 8.87 72 GLY A O 1
ATOM 581 N N . SER A 1 73 ? 13.123 -14.140 25.335 1.00 9.15 73 SER A N 1
ATOM 582 C CA . SER A 1 73 ? 13.888 -13.990 24.080 1.00 8.89 73 SER A CA 1
ATOM 583 C C . SER A 1 73 ? 13.252 -12.948 23.169 1.00 8.38 73 SER A C 1
ATOM 584 O O . SER A 1 73 ? 12.664 -13.233 22.127 1.00 9.75 73 SER A O 1
ATOM 587 N N . TYR A 1 74 ? 13.418 -11.673 23.627 1.00 8.44 74 TYR A N 1
ATOM 588 C CA . TYR A 1 74 ? 12.894 -10.517 22.917 1.00 8.44 74 TYR A CA 1
ATOM 589 C C . TYR A 1 74 ? 14.010 -9.470 22.809 1.00 7.38 74 TYR A C 1
ATOM 590 O O . TYR A 1 74 ? 13.995 -8.420 23.516 1.00 8.54 74 TYR A O 1
ATOM 599 N N . THR A 1 75 ? 14.978 -9.774 21.960 1.00 7.39 75 THR A N 1
ATOM 600 C CA . THR A 1 75 ? 16.178 -8.901 21.805 1.00 7.34 75 THR A CA 1
ATOM 601 C C . THR A 1 75 ? 15.732 -7.464 21.550 1.00 7.16 75 THR A C 1
ATOM 602 O O . THR A 1 75 ? 14.872 -7.226 20.702 1.00 7.67 75 THR A O 1
ATOM 606 N N . GLY A 1 76 ? 16.312 -6.532 22.309 1.00 6.37 76 GLY A N 1
ATOM 607 C CA . GLY A 1 76 ? 16.053 -5.126 22.191 1.00 7.36 76 GLY A CA 1
ATOM 608 C C . GLY A 1 76 ? 14.899 -4.563 22.995 1.00 6.97 76 GLY A C 1
ATOM 609 O O . GLY A 1 76 ? 14.774 -3.330 23.015 1.00 8.18 76 GLY A O 1
ATOM 610 N N . GLU A 1 77 ? 14.088 -5.416 23.647 1.00 7.17 77 GLU A N 1
ATOM 611 C CA . GLU A 1 77 ? 12.942 -4.919 24.390 1.00 7.47 77 GLU A CA 1
ATOM 612 C C . GLU A 1 77 ? 13.249 -4.798 25.908 1.00 6.99 77 GLU A C 1
ATOM 613 O O . GLU A 1 77 ? 14.139 -5.478 26.426 1.00 8.05 77 GLU A O 1
ATOM 619 N N . VAL A 1 78 ? 12.499 -3.931 26.531 1.00 7.10 78 VAL A N 1
ATOM 620 C CA . VAL A 1 78 ? 12.564 -3.732 27.991 1.00 7.74 78 VAL A CA 1
ATOM 621 C C . VAL A 1 78 ? 11.230 -4.179 28.595 1.00 6.97 78 VAL A C 1
ATOM 622 O O . VAL A 1 78 ? 10.200 -3.561 28.305 1.00 7.94 78 VAL A O 1
ATOM 626 N N . SER A 1 79 ? 11.190 -5.229 29.406 1.00 7.89 79 SER A N 1
ATOM 627 C CA . SER A 1 79 ? 9.916 -5.693 29.973 1.00 8.08 79 SER A CA 1
ATOM 628 C C . SER A 1 79 ? 9.501 -4.808 31.128 1.00 7.53 79 SER A C 1
ATOM 629 O O . SER A 1 79 ? 10.294 -4.159 31.808 1.00 7.52 79 SER A O 1
ATOM 632 N N . ALA A 1 80 ? 8.198 -4.894 31.398 1.00 7.27 80 ALA A N 1
ATOM 633 C CA . ALA A 1 80 ? 7.684 -4.236 32.594 1.00 7.09 80 ALA A CA 1
ATOM 634 C C . ALA A 1 80 ? 8.306 -4.850 33.841 1.00 8.25 80 ALA A C 1
ATOM 635 O O . ALA A 1 80 ? 8.541 -4.089 34.824 1.00 8.13 80 ALA A O 1
ATOM 637 N N . GLU A 1 81 ? 8.576 -6.163 33.853 1.00 8.23 81 GLU A N 1
ATOM 638 C CA . GLU A 1 81 ? 9.230 -6.740 35.036 1.00 9.47 81 GLU A CA 1
ATOM 639 C C . GLU A 1 81 ? 10.592 -6.111 35.262 1.00 7.84 81 GLU A C 1
ATOM 640 O O . GLU A 1 81 ? 10.956 -5.811 36.414 1.00 9.05 81 GLU A O 1
ATOM 646 N N . ILE A 1 82 ? 11.371 -5.944 34.209 1.00 8.01 82 ILE A N 1
ATOM 647 C CA . ILE A 1 82 ? 12.691 -5.308 34.382 1.00 8.37 82 ILE A CA 1
ATOM 648 C C . ILE A 1 82 ? 12.519 -3.881 34.834 1.00 7.72 82 ILE A C 1
ATOM 649 O O . ILE A 1 82 ? 13.250 -3.444 35.743 1.00 8.03 82 ILE A O 1
ATOM 654 N N . ALA A 1 83 ? 11.582 -3.151 34.268 1.00 7.50 83 ALA A N 1
ATOM 655 C CA . ALA A 1 83 ? 11.365 -1.750 34.710 1.00 8.37 83 ALA A CA 1
ATOM 656 C C . ALA A 1 83 ? 11.047 -1.714 36.192 1.00 8.25 83 ALA A C 1
ATOM 657 O O . ALA A 1 83 ? 11.548 -0.870 36.927 1.00 9.27 83 ALA A O 1
ATOM 659 N N . LYS A 1 84 ? 10.183 -2.654 36.656 1.00 7.99 84 LYS A N 1
ATOM 660 C CA . LYS A 1 84 ? 9.769 -2.617 38.042 1.00 9.18 84 LYS A CA 1
ATOM 661 C C . LYS A 1 84 ? 10.955 -2.874 38.979 1.00 9.35 84 LYS A C 1
ATOM 662 O O . LYS A 1 84 ? 11.093 -2.229 40.049 1.00 9.89 84 LYS A O 1
ATOM 668 N N . ASP A 1 85 ? 11.804 -3.831 38.616 1.00 9.44 85 ASP A N 1
ATOM 669 C CA . ASP A 1 85 ? 13.001 -4.150 39.439 1.00 9.39 85 ASP A CA 1
ATOM 670 C C . ASP A 1 85 ? 13.954 -2.970 39.539 1.00 9.88 85 ASP A C 1
ATOM 671 O O . ASP A 1 85 ? 14.673 -2.832 40.538 1.00 11.07 85 ASP A O 1
ATOM 676 N N . LEU A 1 86 ? 13.962 -2.068 38.535 1.00 9.21 86 LEU A N 1
ATOM 677 C CA . LEU A 1 86 ? 14.740 -0.836 38.577 1.00 9.16 86 LEU A CA 1
ATOM 678 C C . LEU A 1 86 ? 13.993 0.311 39.243 1.00 9.87 86 LEU A C 1
ATOM 679 O O . LEU A 1 86 ? 14.519 1.433 39.317 1.00 10.64 86 LEU A O 1
ATOM 684 N N . ASN A 1 87 ? 12.783 0.033 39.739 1.00 9.75 87 ASN A N 1
ATOM 685 C CA . ASN A 1 87 ? 11.937 1.108 40.359 1.00 11.10 87 ASN A CA 1
ATOM 686 C C . ASN A 1 87 ? 11.646 2.220 39.371 1.00 10.04 87 ASN A C 1
ATOM 687 O O . ASN A 1 87 ? 11.397 3.373 39.752 1.00 11.75 87 ASN A O 1
ATOM 692 N N . ILE A 1 88 ? 11.569 1.921 38.072 1.00 9.50 88 ILE A N 1
ATOM 693 C CA . ILE A 1 88 ? 11.062 2.904 37.094 1.00 8.67 88 ILE A CA 1
ATOM 694 C C . ILE A 1 88 ? 9.596 3.023 37.378 1.00 8.96 88 ILE A C 1
ATOM 695 O O . ILE A 1 88 ? 8.882 2.014 37.487 1.00 14.78 88 ILE A O 1
ATOM 700 N N . GLU A 1 89 ? 9.066 4.262 37.520 1.00 9.12 89 GLU A N 1
ATOM 701 C CA . GLU A 1 89 ? 7.704 4.432 38.015 1.00 9.42 89 GLU A CA 1
ATOM 702 C C . GLU A 1 89 ? 6.675 4.429 36.871 1.00 7.49 89 GLU A C 1
ATOM 703 O O . GLU A 1 89 ? 5.566 3.886 37.066 1.00 9.47 89 GLU A O 1
ATOM 709 N N . TYR A 1 90 ? 6.989 5.037 35.738 1.00 7.39 90 TYR A N 1
ATOM 710 C CA . TYR A 1 90 ? 6.056 5.302 34.653 1.00 6.91 90 TYR A CA 1
ATOM 711 C C . TYR A 1 90 ? 6.583 4.758 33.330 1.00 6.92 90 TYR A C 1
ATOM 712 O O . TYR A 1 90 ? 7.793 4.676 33.120 1.00 7.27 90 TYR A O 1
ATOM 721 N N . VAL A 1 91 ? 5.636 4.444 32.460 1.00 6.71 91 VAL A N 1
ATOM 722 C CA . VAL A 1 91 ? 5.919 4.111 31.066 1.00 6.82 91 VAL A CA 1
ATOM 723 C C . VAL A 1 91 ? 5.028 4.934 30.161 1.00 6.57 91 VAL A C 1
ATOM 724 O O . VAL A 1 91 ? 3.841 5.167 30.520 1.00 8.36 91 VAL A O 1
ATOM 728 N N . ILE A 1 92 ? 5.531 5.350 28.985 1.00 6.82 92 ILE A N 1
ATOM 729 C CA . ILE A 1 92 ? 4.659 5.863 27.929 1.00 6.83 92 ILE A CA 1
ATOM 730 C C . ILE A 1 92 ? 4.304 4.709 26.990 1.00 6.25 92 ILE A C 1
ATOM 731 O O . ILE A 1 92 ? 5.165 3.887 26.640 1.00 7.29 92 ILE A O 1
ATOM 736 N N . ILE A 1 93 ? 3.009 4.642 26.624 1.00 6.10 93 ILE A N 1
ATOM 737 C CA . ILE A 1 93 ? 2.533 3.591 25.723 1.00 6.54 93 ILE A CA 1
ATOM 738 C C . ILE A 1 93 ? 1.717 4.257 24.621 1.00 6.49 93 ILE A C 1
ATOM 739 O O . ILE A 1 93 ? 0.856 5.116 24.912 1.00 7.28 93 ILE A O 1
ATOM 744 N N . GLY A 1 94 ? 1.931 3.840 23.387 1.00 6.67 94 GLY A N 1
ATOM 745 C CA . GLY A 1 94 ? 1.056 4.262 22.310 1.00 8.21 94 GLY A CA 1
ATOM 746 C C . GLY A 1 94 ? 1.346 5.640 21.749 1.00 7.04 94 GLY A C 1
ATOM 747 O O . GLY A 1 94 ? 0.502 6.152 20.986 1.00 7.37 94 GLY A O 1
ATOM 748 N N . HIS A 1 95 ? 2.497 6.219 22.055 1.00 7.06 95 HIS A N 1
ATOM 749 C CA . HIS A 1 95 ? 2.849 7.525 21.450 1.00 7.15 95 HIS A CA 1
ATOM 750 C C . HIS A 1 95 ? 2.707 7.434 19.949 1.00 7.06 95 HIS A C 1
ATOM 751 O O . HIS A 1 95 ? 3.057 6.430 19.335 1.00 7.26 95 HIS A O 1
ATOM 758 N N . PHE A 1 96 ? 2.178 8.521 19.340 1.00 7.26 96 PHE A N 1
ATOM 759 C CA . PHE A 1 96 ? 1.924 8.445 17.901 1.00 8.15 96 PHE A CA 1
ATOM 760 C C . PHE A 1 96 ? 3.161 8.114 17.108 1.00 8.30 96 PHE A C 1
ATOM 761 O O . PHE A 1 96 ? 3.050 7.546 16.023 1.00 8.70 96 PHE A O 1
ATOM 769 N N . GLU A 1 97 ? 4.367 8.498 17.603 1.00 8.16 97 GLU A N 1
ATOM 770 C CA . GLU A 1 97 ? 5.561 8.180 16.835 1.00 8.54 97 GLU A CA 1
ATOM 771 C C . GLU A 1 97 ? 5.810 6.677 16.767 1.00 7.95 97 GLU A C 1
ATOM 772 O O . GLU A 1 97 ? 6.369 6.200 15.758 1.00 10.00 97 GLU A O 1
ATOM 778 N N . ARG A 1 98 ? 5.442 5.954 17.799 1.00 7.84 98 ARG A N 1
ATOM 779 C CA . ARG A 1 98 ? 5.585 4.489 17.754 1.00 8.23 98 ARG A CA 1
ATOM 780 C C . ARG A 1 98 ? 4.469 3.882 16.898 1.00 7.81 98 ARG A C 1
ATOM 781 O O . ARG A 1 98 ? 4.717 2.890 16.229 1.00 7.93 98 ARG A O 1
ATOM 789 N N . ARG A 1 99 ? 3.253 4.413 16.936 1.00 7.88 99 ARG A N 1
ATOM 790 C CA . ARG A 1 99 ? 2.184 3.954 16.055 1.00 8.52 99 ARG A CA 1
ATOM 791 C C . ARG A 1 99 ? 2.595 4.219 14.604 1.00 8.86 99 ARG A C 1
ATOM 792 O O . ARG A 1 99 ? 2.300 3.370 13.747 1.00 12.40 99 ARG A O 1
ATOM 800 N N . LYS A 1 100 ? 3.267 5.359 14.355 1.00 8.84 100 LYS A N 1
ATOM 801 C CA . LYS A 1 100 ? 3.623 5.724 12.986 1.00 10.09 100 LYS A CA 1
ATOM 802 C C . LYS A 1 100 ? 4.831 4.916 12.496 1.00 10.50 100 LYS A C 1
ATOM 803 O O . LYS A 1 100 ? 4.805 4.202 11.528 1.00 16.50 100 LYS A O 1
ATOM 809 N N . TYR A 1 101 ? 5.989 5.108 13.147 1.00 9.63 101 TYR A N 1
ATOM 810 C CA . TYR A 1 101 ? 7.223 4.557 12.582 1.00 10.09 101 TYR A CA 1
ATOM 811 C C . TYR A 1 101 ? 7.392 3.071 12.897 1.00 9.38 101 TYR A C 1
ATOM 812 O O . TYR A 1 101 ? 8.154 2.415 12.159 1.00 11.78 101 TYR A O 1
ATOM 821 N N . PHE A 1 102 ? 6.791 2.590 13.966 1.00 9.19 102 PHE A N 1
ATOM 822 C CA . PHE A 1 102 ? 7.003 1.198 14.377 1.00 10.40 102 PHE A CA 1
ATOM 823 C C . PHE A 1 102 ? 5.711 0.383 14.278 1.00 9.27 102 PHE A C 1
ATOM 824 O O . PHE A 1 102 ? 5.666 -0.747 14.732 1.00 13.51 102 PHE A O 1
ATOM 832 N N . HIS A 1 103 ? 4.666 0.936 13.668 1.00 11.88 103 HIS A N 1
ATOM 833 C CA . HIS A 1 103 ? 3.431 0.226 13.364 1.00 13.87 103 HIS A CA 1
ATOM 834 C C . HIS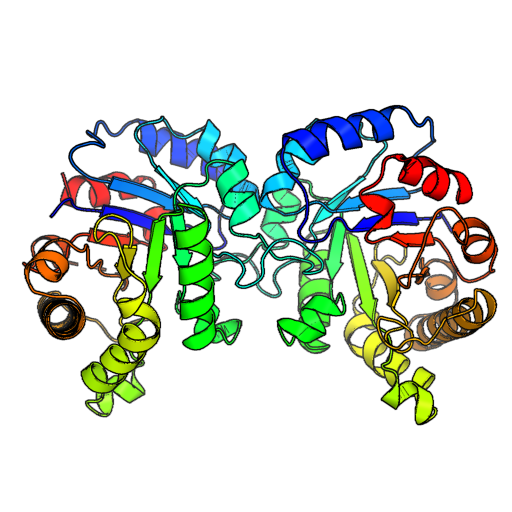 A 1 103 ? 2.804 -0.370 14.632 1.00 11.15 103 HIS A C 1
ATOM 835 O O . HIS A 1 103 ? 2.107 -1.387 14.562 1.00 16.08 103 HIS A O 1
ATOM 842 N N . GLU A 1 104 ? 2.972 0.300 15.764 1.00 8.73 104 GLU A N 1
ATOM 843 C CA . GLU A 1 104 ? 2.281 -0.176 16.972 1.00 8.84 104 GLU A CA 1
ATOM 844 C C . GLU A 1 104 ? 0.798 -0.025 16.771 1.00 9.36 104 GLU A C 1
ATOM 845 O O . GLU A 1 104 ? 0.288 0.993 16.305 1.00 10.18 104 GLU A O 1
ATOM 856 N N . THR A 1 105 ? 0.077 -1.100 17.163 1.00 9.99 105 THR A N 1
ATOM 857 C CA . THR A 1 105 ? -1.380 -1.139 16.995 1.00 10.09 105 THR A CA 1
ATOM 858 C C . THR A 1 105 ? -2.068 -0.950 18.341 1.00 9.65 105 THR A C 1
ATOM 859 O O . THR A 1 105 ? -1.471 -1.032 19.428 1.00 8.56 105 THR A O 1
ATOM 863 N N . ASP A 1 106 ? -3.401 -0.743 18.278 1.00 9.57 106 ASP A N 1
ATOM 864 C CA . ASP A 1 106 ? -4.217 -0.740 19.486 1.00 9.00 106 ASP A CA 1
ATOM 865 C C . ASP A 1 106 ? -3.997 -1.998 20.317 1.00 8.21 106 ASP A C 1
ATOM 866 O O . ASP A 1 106 ? -3.972 -1.946 21.510 1.00 9.37 106 ASP A O 1
ATOM 871 N N . GLU A 1 107 ? -3.879 -3.173 19.676 1.00 8.89 107 GLU A N 1
ATOM 872 C CA . GLU A 1 107 ? -3.666 -4.393 20.434 1.00 10.47 107 GLU A CA 1
ATOM 873 C C . GLU A 1 107 ? -2.291 -4.380 21.114 1.00 9.29 107 GLU A C 1
ATOM 874 O O . GLU A 1 107 ? -2.173 -4.864 22.250 1.00 9.62 107 GLU A O 1
ATOM 880 N N . ASP A 1 108 ? -1.274 -3.838 20.440 1.00 8.84 108 ASP A N 1
ATOM 881 C CA . ASP A 1 108 ? 0.024 -3.706 21.114 1.00 9.27 108 ASP A CA 1
ATOM 882 C C . ASP A 1 108 ? -0.100 -2.817 22.367 1.00 8.30 108 ASP A C 1
ATOM 883 O O . ASP A 1 108 ? 0.480 -3.130 23.422 1.00 8.58 108 ASP A O 1
ATOM 888 N N . VAL A 1 109 ? -0.824 -1.702 22.226 1.00 7.83 109 VAL A N 1
ATOM 889 C CA . VAL A 1 109 ? -1.036 -0.789 23.342 1.00 7.96 109 VAL A CA 1
ATOM 890 C C . VAL A 1 109 ? -1.716 -1.525 24.476 1.00 7.28 109 VAL A C 1
ATOM 891 O O . VAL A 1 109 ? -1.293 -1.416 25.632 1.00 8.16 109 VAL A O 1
ATOM 895 N N . ARG A 1 110 ? -2.758 -2.276 24.163 1.00 7.65 110 ARG A N 1
ATOM 896 C CA . ARG A 1 110 ? -3.433 -3.055 25.225 1.00 7.96 110 ARG A CA 1
ATOM 897 C C . ARG A 1 110 ? -2.471 -4.001 25.935 1.00 7.59 110 ARG A C 1
ATOM 898 O O . ARG A 1 110 ? -2.441 -4.084 27.168 1.00 8.38 110 ARG A O 1
ATOM 906 N N . GLU A 1 111 ? -1.706 -4.745 25.141 1.00 8.04 111 GLU A N 1
ATOM 907 C CA . GLU A 1 111 ? -0.795 -5.725 25.738 1.00 8.71 111 GLU A CA 1
ATOM 908 C C . GLU A 1 111 ? 0.299 -5.087 26.580 1.00 8.15 111 GLU A C 1
ATOM 909 O O . GLU A 1 111 ? 0.661 -5.590 27.671 1.00 8.58 111 GLU A O 1
ATOM 915 N N . LYS A 1 112 ? 0.819 -3.950 26.109 1.00 7.37 112 LYS A N 1
ATOM 916 C CA . LYS A 1 112 ? 1.811 -3.198 26.925 1.00 7.63 112 LYS A CA 1
ATOM 917 C C . LYS A 1 112 ? 1.176 -2.680 28.206 1.00 6.60 112 LYS A C 1
ATOM 918 O O . LYS A 1 112 ? 1.810 -2.715 29.281 1.00 7.35 112 LYS A O 1
ATOM 924 N N . LEU A 1 113 ? -0.073 -2.200 28.134 1.00 6.67 113 LEU A N 1
ATOM 925 C CA . LEU A 1 113 ? -0.726 -1.725 29.349 1.00 7.22 113 LEU A CA 1
ATOM 926 C C . LEU A 1 113 ? -0.962 -2.881 30.324 1.00 7.83 113 LEU A C 1
ATOM 927 O O . LEU A 1 113 ? -0.711 -2.732 31.527 1.00 8.24 113 LEU A O 1
ATOM 932 N N . GLN A 1 114 ? -1.417 -4.016 29.792 1.00 8.36 114 GLN A N 1
ATOM 933 C CA . GLN A 1 114 ? -1.674 -5.144 30.698 1.00 8.28 114 GLN A CA 1
ATOM 934 C C . GLN A 1 114 ? -0.397 -5.537 31.398 1.00 8.71 114 GLN A C 1
ATOM 935 O O . GLN A 1 114 ? -0.397 -5.806 32.601 1.00 9.64 114 GLN A O 1
ATOM 946 N N . ALA A 1 115 ? 0.725 -5.613 30.649 1.00 8.74 115 ALA A N 1
ATOM 947 C CA . ALA A 1 115 ? 2.007 -6.015 31.279 1.00 9.16 115 ALA A CA 1
ATOM 948 C C . ALA A 1 115 ? 2.446 -5.002 32.300 1.00 8.70 115 ALA A C 1
ATOM 949 O O . ALA A 1 115 ? 2.967 -5.329 33.375 1.00 8.97 115 ALA A O 1
ATOM 951 N N . SER A 1 116 ? 2.284 -3.716 31.978 1.00 7.58 116 SER A N 1
ATOM 952 C CA . SER A 1 116 ? 2.690 -2.639 32.852 1.00 7.78 116 SER A CA 1
ATOM 953 C C . SER A 1 116 ? 1.925 -2.687 34.184 1.00 7.24 116 SER A C 1
ATOM 954 O O . SER A 1 116 ? 2.497 -2.643 35.272 1.00 8.23 116 SER A O 1
ATOM 957 N N . LEU A 1 117 ? 0.599 -2.795 34.078 1.00 8.22 117 LEU A N 1
ATOM 958 C CA . LEU A 1 117 ? -0.192 -2.839 35.314 1.00 9.41 117 LEU A CA 1
ATOM 959 C C . LEU A 1 117 ? 0.061 -4.121 36.099 1.00 9.82 117 LEU A C 1
ATOM 960 O O . LEU A 1 117 ? 0.078 -4.077 37.362 1.00 11.27 117 LEU A O 1
ATOM 965 N N . LYS A 1 118 ? 0.276 -5.240 35.431 1.00 10.12 118 LYS A N 1
ATOM 966 C CA . LYS A 1 118 ? 0.595 -6.522 36.110 1.00 11.54 118 LYS A CA 1
ATOM 967 C C . LYS A 1 118 ? 1.830 -6.358 36.999 1.00 10.71 118 LYS A C 1
ATOM 968 O O . LYS A 1 118 ? 1.896 -6.904 38.101 1.00 12.78 118 LYS A O 1
ATOM 974 N N . ASN A 1 119 ? 2.769 -5.535 36.515 1.00 10.07 119 ASN A N 1
ATOM 975 C CA . ASN A 1 119 ? 4.035 -5.315 37.201 1.00 9.80 119 ASN A CA 1
ATOM 976 C C . ASN A 1 119 ? 4.046 -4.020 37.996 1.00 9.52 119 ASN A C 1
ATOM 977 O O . ASN A 1 119 ? 5.121 -3.553 38.391 1.00 10.74 119 ASN A O 1
ATOM 982 N N . ASN A 1 120 ? 2.866 -3.454 38.271 1.00 10.63 120 ASN A N 1
ATOM 983 C CA . ASN A 1 120 ? 2.693 -2.326 39.203 1.00 12.00 120 ASN A CA 1
ATOM 984 C C . ASN A 1 120 ? 3.420 -1.088 38.711 1.00 11.66 120 ASN A C 1
ATOM 985 O O . ASN A 1 120 ? 3.889 -0.301 39.547 1.00 15.28 120 ASN A O 1
ATOM 990 N N . LEU A 1 121 ? 3.478 -0.902 37.415 1.00 9.01 121 LEU A N 1
ATOM 991 C CA . LEU A 1 121 ? 3.928 0.338 36.823 1.00 8.63 121 LEU A CA 1
ATOM 992 C C . LEU A 1 121 ? 2.732 1.269 36.603 1.00 8.74 121 LEU A C 1
ATOM 993 O O . LEU A 1 121 ? 1.592 0.796 36.444 1.00 10.62 121 LEU A O 1
ATOM 998 N N . LYS A 1 122 ? 3.001 2.558 36.499 1.00 7.76 122 LYS A N 1
ATOM 999 C CA . LYS A 1 122 ? 1.979 3.516 36.116 1.00 7.55 122 LYS A CA 1
ATOM 1000 C C . LYS A 1 122 ? 2.172 3.838 34.646 1.00 7.11 122 LYS A C 1
ATOM 1001 O O . LYS A 1 122 ? 3.299 3.838 34.163 1.00 9.39 122 LYS A O 1
ATOM 1007 N N . ALA A 1 123 ? 1.096 4.078 33.916 1.00 7.33 123 ALA A N 1
ATOM 1008 C CA . ALA A 1 123 ? 1.166 4.161 32.465 1.00 7.28 123 ALA A CA 1
ATOM 1009 C C . ALA A 1 123 ? 0.552 5.467 31.961 1.00 7.07 123 ALA A C 1
ATOM 1010 O O . ALA A 1 123 ? -0.536 5.843 32.404 1.00 8.92 123 ALA A O 1
ATOM 1012 N N . VAL A 1 124 ? 1.249 6.043 31.000 1.00 6.77 124 VAL A N 1
ATOM 1013 C CA . VAL A 1 124 ? 0.836 7.252 30.283 1.00 6.87 124 VAL A CA 1
ATOM 1014 C C . VAL A 1 124 ? 0.479 6.786 28.884 1.00 6.44 124 VAL A C 1
ATOM 1015 O O . VAL A 1 124 ? 1.395 6.431 28.122 1.00 7.46 124 VAL A O 1
ATOM 1019 N N . VAL A 1 125 ? -0.815 6.748 28.567 1.00 6.63 125 VAL A N 1
ATOM 1020 C CA . VAL A 1 125 ? -1.303 6.044 27.352 1.00 6.31 125 VAL A CA 1
ATOM 1021 C C . VAL A 1 125 ? -1.816 7.057 26.362 1.00 6.45 125 VAL A C 1
ATOM 1022 O O . VAL A 1 125 ? -2.737 7.817 26.706 1.00 7.56 125 VAL A O 1
ATOM 1026 N N . CYS A 1 126 ? -1.258 7.060 25.176 1.00 6.83 126 CYS A N 1
ATOM 1027 C CA . CYS A 1 126 ? -1.521 8.090 24.183 1.00 7.05 126 CYS A CA 1
ATOM 1028 C C . CYS A 1 126 ? -2.407 7.578 23.042 1.00 7.01 126 CYS A C 1
ATOM 1029 O O . CYS A 1 126 ? -2.342 6.423 22.639 1.00 7.53 126 CYS A O 1
ATOM 1032 N N . PHE A 1 127 ? -3.224 8.488 22.498 1.00 6.68 127 PHE A N 1
ATOM 1033 C CA . PHE A 1 127 ? -4.114 8.188 21.375 1.00 7.14 127 PHE A CA 1
ATOM 1034 C C . PHE A 1 127 ? -4.511 9.536 20.747 1.00 6.56 127 PHE A C 1
ATOM 1035 O O . PHE A 1 127 ? -4.144 10.600 21.232 1.00 8.35 127 PHE A O 1
ATOM 1043 N N . GLY A 1 128 ? -5.251 9.483 19.642 1.00 7.57 128 GLY A N 1
ATOM 1044 C CA . GLY A 1 128 ? -5.701 10.710 18.995 1.00 8.47 128 GLY A CA 1
ATOM 1045 C C . GLY A 1 128 ? -5.889 10.489 17.493 1.00 8.22 128 GLY A C 1
ATOM 1046 O O . GLY A 1 128 ? -5.332 9.539 16.926 1.00 9.12 128 GLY A O 1
ATOM 1047 N N . GLU A 1 129 ? -6.668 11.378 16.883 1.00 9.23 129 GLU A N 1
ATOM 1048 C CA . GLU A 1 129 ? -7.092 11.205 15.504 1.00 9.65 129 GLU A CA 1
ATOM 1049 C C . GLU A 1 129 ? -6.277 12.048 14.540 1.00 9.91 129 GLU A C 1
ATOM 1050 O O . GLU A 1 129 ? -5.721 13.098 14.859 1.00 10.98 129 GLU A O 1
ATOM 1056 N N . SER A 1 130 ? -6.212 11.533 13.301 1.00 10.16 130 SER A N 1
ATOM 1057 C CA . SER A 1 130 ? -5.442 12.186 12.228 1.00 12.49 130 SER A CA 1
ATOM 1058 C C . SER A 1 130 ? -6.213 13.338 11.602 1.00 12.38 130 SER A C 1
ATOM 1059 O O . SER A 1 130 ? -7.401 13.546 11.821 1.00 13.35 130 SER A O 1
ATOM 1062 N N . LEU A 1 131 ? -5.559 14.122 10.748 1.00 15.63 131 LEU A N 1
ATOM 1063 C CA . LEU A 1 131 ? -6.254 15.176 9.990 1.00 16.11 131 LEU A CA 1
ATOM 1064 C C . LEU A 1 131 ? -7.369 14.570 9.163 1.00 15.67 131 LEU A C 1
ATOM 1065 O O . LEU A 1 131 ? -8.489 15.110 9.102 1.00 18.12 131 LEU A O 1
ATOM 1070 N N . GLU A 1 132 ? -7.152 13.447 8.469 1.00 15.16 132 GLU A N 1
ATOM 1071 C CA . GLU A 1 132 ? -8.210 12.915 7.608 1.00 17.83 132 GLU A CA 1
ATOM 1072 C C . GLU A 1 132 ? -9.383 12.494 8.449 1.00 16.09 132 GLU A C 1
ATOM 1073 O O . GLU A 1 132 ? -10.527 12.736 8.104 1.00 17.72 132 GLU A O 1
ATOM 1079 N N . GLN A 1 133 ? -9.076 11.851 9.611 1.00 13.57 133 GLN A N 1
ATOM 1080 C CA . GLN A 1 133 ? -10.166 11.411 10.483 1.00 13.45 133 GLN A CA 1
ATOM 1081 C C . GLN A 1 133 ? -10.960 12.591 10.987 1.00 13.94 133 GLN A C 1
ATOM 1082 O O . GLN A 1 133 ? -12.200 12.573 11.028 1.00 14.50 133 GLN A O 1
ATOM 1088 N N . ARG A 1 134 ? -10.292 13.693 11.334 1.00 14.50 134 ARG A N 1
ATOM 1089 C CA . ARG A 1 134 ? -11.044 14.860 11.825 1.00 13.82 134 ARG A CA 1
ATOM 1090 C C . ARG A 1 134 ? -11.821 15.481 10.703 1.00 16.29 134 ARG A C 1
ATOM 1091 O O . ARG A 1 134 ? -12.969 15.916 10.931 1.00 18.99 134 ARG A O 1
ATOM 1099 N N . GLU A 1 135 ? -11.235 15.530 9.501 1.00 18.02 135 GLU A N 1
ATOM 1100 C CA . GLU A 1 135 ? -11.888 16.218 8.393 1.00 19.90 135 GLU A CA 1
ATOM 1101 C C . GLU A 1 135 ? -13.137 15.399 7.990 1.00 23.05 135 GLU A C 1
ATOM 1102 O O . GLU A 1 135 ? -14.081 15.977 7.495 1.00 29.02 135 GLU A O 1
ATOM 1108 N N . GLN A 1 136 ? -13.137 14.086 8.258 1.00 20.46 136 GLN A N 1
ATOM 1109 C CA . GLN A 1 136 ? -14.292 13.224 8.024 1.00 21.66 136 GLN A CA 1
ATOM 1110 C C . GLN A 1 136 ? -15.275 13.217 9.192 1.00 20.42 136 GLN A C 1
ATOM 1111 O O . GLN A 1 136 ? -16.243 12.452 9.176 1.00 19.75 136 GLN A O 1
ATOM 1117 N N . ASN A 1 137 ? -15.025 14.094 10.155 1.00 18.74 137 ASN A N 1
ATOM 1118 C CA . ASN A 1 137 ? -15.901 14.222 11.320 1.00 19.78 137 ASN A CA 1
ATOM 1119 C C . ASN A 1 137 ? -15.920 12.932 12.118 1.00 15.57 137 ASN A C 1
ATOM 1120 O O . ASN A 1 137 ? -16.970 12.586 12.632 1.00 19.26 137 ASN A O 1
ATOM 1125 N N . LYS A 1 138 ? -14.806 12.229 12.266 1.00 14.66 138 LYS A N 1
ATOM 1126 C CA . LYS A 1 138 ? -14.749 10.955 12.966 1.00 14.43 138 LYS A CA 1
ATOM 1127 C C . LYS A 1 138 ? -13.963 11.018 14.249 1.00 10.82 138 LYS A C 1
ATOM 1128 O O . LYS A 1 138 ? -13.566 9.977 14.752 1.00 12.00 138 LYS A O 1
ATOM 1134 N N . THR A 1 139 ? -13.755 12.197 14.818 1.00 11.39 139 THR A N 1
ATOM 1135 C CA . THR A 1 139 ? -12.959 12.277 16.061 1.00 10.48 139 THR A CA 1
ATOM 1136 C C . THR A 1 139 ? -13.472 11.389 17.151 1.00 9.79 139 THR A C 1
ATOM 1137 O O . THR A 1 139 ? -12.683 10.616 17.728 1.00 10.23 139 THR A O 1
ATOM 1141 N N . ILE A 1 140 ? -14.771 11.506 17.463 1.00 10.81 140 ILE A N 1
ATOM 1142 C CA . ILE A 1 140 ? -15.278 10.714 18.580 1.00 11.00 140 ILE A CA 1
ATOM 1143 C C . ILE A 1 140 ? -15.231 9.240 18.250 1.00 9.51 140 ILE A C 1
ATOM 1144 O O . ILE A 1 140 ? -14.834 8.412 19.129 1.00 10.53 140 ILE A O 1
ATOM 1149 N N . GLU A 1 141 ? -15.574 8.825 17.049 1.00 11.24 141 GLU A N 1
ATOM 1150 C CA . GLU A 1 141 ? -15.511 7.394 16.704 1.00 12.15 141 GLU A CA 1
ATOM 1151 C C . GLU A 1 141 ? -14.131 6.832 16.861 1.00 9.81 141 GLU A C 1
ATOM 1152 O O . GLU A 1 141 ? -13.912 5.733 17.397 1.00 9.88 141 GLU A O 1
ATOM 1158 N N . VAL A 1 142 ? -13.144 7.589 16.377 1.00 11.59 142 VAL A N 1
ATOM 1159 C CA . VAL A 1 142 ? -11.759 7.092 16.429 1.00 9.97 142 VAL A CA 1
ATOM 1160 C C . VAL A 1 142 ? -11.262 6.991 17.852 1.00 8.96 142 VAL A C 1
ATOM 1161 O O . VAL A 1 142 ? -10.695 5.993 18.256 1.00 9.53 142 VAL A O 1
ATOM 1165 N N . ILE A 1 143 ? -11.476 8.048 18.627 1.00 9.12 143 ILE A N 1
ATOM 1166 C CA . ILE A 1 143 ? -10.993 7.993 20.037 1.00 9.33 143 ILE A CA 1
ATOM 1167 C C . ILE A 1 143 ? -11.728 6.984 20.850 1.00 8.28 143 ILE A C 1
ATOM 1168 O O . ILE A 1 143 ? -11.156 6.315 21.697 1.00 9.45 143 ILE A O 1
ATOM 1173 N N . THR A 1 144 ? -13.060 6.790 20.576 1.00 7.85 144 THR A N 1
ATOM 1174 C CA . THR A 1 144 ? -13.761 5.732 21.272 1.00 8.54 144 THR A CA 1
ATOM 1175 C C . THR A 1 144 ? -13.173 4.364 21.062 1.00 7.81 144 THR A C 1
ATOM 1176 O O . THR A 1 144 ? -12.961 3.598 21.961 1.00 8.75 144 THR A O 1
ATOM 1180 N N . LYS A 1 145 ? -12.847 4.089 19.778 1.00 8.76 145 LYS A N 1
ATOM 1181 C CA . LYS A 1 145 ? -12.221 2.798 19.466 1.00 8.63 145 LYS A CA 1
ATOM 1182 C C . LYS A 1 145 ? -10.841 2.672 20.099 1.00 9.06 145 LYS A C 1
ATOM 1183 O O . LYS A 1 145 ? -10.501 1.612 20.663 1.00 9.53 145 LYS A O 1
ATOM 1189 N N . GLN A 1 146 ? -10.031 3.734 20.003 1.00 8.32 146 GLN A N 1
ATOM 1190 C CA . GLN A 1 146 ? -8.679 3.647 20.614 1.00 8.25 146 GLN A CA 1
ATOM 1191 C C . GLN A 1 146 ? -8.762 3.470 22.116 1.00 8.14 146 GLN A C 1
ATOM 1192 O O . GLN A 1 146 ? -7.952 2.699 22.664 1.00 8.97 146 GLN A O 1
ATOM 1198 N N . VAL A 1 147 ? -9.636 4.151 22.824 1.00 8.38 147 VAL A N 1
ATOM 1199 C CA . VAL A 1 147 ? -9.751 4.013 24.263 1.00 8.18 147 VAL A CA 1
ATOM 1200 C C . VAL A 1 147 ? -10.316 2.648 24.608 1.00 7.91 147 VAL A C 1
ATOM 1201 O O . VAL A 1 147 ? -9.802 1.977 25.535 1.00 9.45 147 VAL A O 1
ATOM 1205 N N . LYS A 1 148 ? -11.369 2.215 23.947 1.00 8.97 148 LYS A N 1
ATOM 1206 C CA . LYS A 1 148 ? -11.989 0.920 24.269 1.00 8.93 148 LYS A CA 1
ATOM 1207 C C . LYS A 1 148 ? -11.021 -0.223 24.006 1.00 8.66 148 LYS A C 1
ATOM 1208 O O . LYS A 1 148 ? -11.226 -1.318 24.551 1.00 9.94 148 LYS A O 1
ATOM 1214 N N . ALA A 1 149 ? -9.961 -0.011 23.193 1.00 9.30 149 ALA A N 1
ATOM 1215 C CA . ALA A 1 149 ? -8.995 -1.116 23.027 1.00 8.98 149 ALA A CA 1
ATOM 1216 C C . ALA A 1 149 ? -8.316 -1.518 24.324 1.00 8.83 149 ALA A C 1
ATOM 1217 O O . ALA A 1 149 ? -7.892 -2.668 24.481 1.00 10.24 149 ALA A O 1
ATOM 1219 N N . PHE A 1 150 ? -8.216 -0.600 25.305 1.00 8.20 150 PHE A N 1
ATOM 1220 C CA . PHE A 1 150 ? -7.456 -0.887 26.499 1.00 9.07 150 PHE A CA 1
ATOM 1221 C C . PHE A 1 150 ? -8.184 -0.568 27.839 1.00 8.33 150 PHE A C 1
ATOM 1222 O O . PHE A 1 150 ? -7.679 -0.928 28.933 1.00 9.03 150 PHE A O 1
ATOM 1230 N N . VAL A 1 151 ? -9.294 0.197 27.764 1.00 7.74 151 VAL A N 1
ATO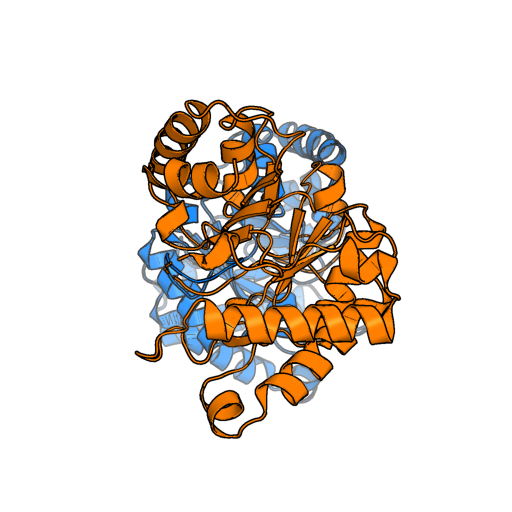M 1231 C CA . VAL A 1 151 ? -9.718 0.871 28.981 1.00 9.38 151 VAL A CA 1
ATOM 1232 C C . VAL A 1 151 ? -10.197 -0.071 30.035 1.00 8.52 151 VAL A C 1
ATOM 1233 O O . VAL A 1 151 ? -10.172 0.279 31.247 1.00 9.50 151 VAL A O 1
ATOM 1237 N N . ASP A 1 152 ? -10.699 -1.249 29.670 1.00 9.04 152 ASP A N 1
ATOM 1238 C CA . ASP A 1 152 ? -11.166 -2.205 30.673 1.00 9.76 152 ASP A CA 1
ATOM 1239 C C . ASP A 1 152 ? -10.054 -2.762 31.558 1.00 9.90 152 ASP A C 1
ATOM 1240 O O . ASP A 1 152 ? -10.345 -3.375 32.596 1.00 10.80 152 ASP A O 1
ATOM 1245 N N . LEU A 1 153 ? -8.790 -2.596 31.171 1.00 10.10 153 LEU A N 1
ATOM 1246 C CA . LEU A 1 153 ? -7.701 -3.089 31.997 1.00 8.97 153 LEU A CA 1
ATOM 1247 C C . LEU A 1 153 ? -7.466 -2.189 33.196 1.00 9.38 153 LEU A C 1
ATOM 1248 O O . LEU A 1 153 ? -6.776 -2.555 34.142 1.00 11.10 153 LEU A O 1
ATOM 1253 N N . ILE A 1 154 ? -7.971 -0.945 33.191 1.00 10.91 154 ILE A N 1
ATOM 1254 C CA . ILE A 1 154 ? -7.637 -0.029 34.267 1.00 11.92 154 ILE A CA 1
ATOM 1255 C C . ILE A 1 154 ? -8.407 -0.382 35.522 1.00 12.86 154 ILE A C 1
ATOM 1256 O O . ILE A 1 154 ? -9.639 -0.536 35.494 1.00 14.12 154 ILE A O 1
ATOM 1261 N N . ASP A 1 155 ? -7.669 -0.527 36.638 1.00 16.61 155 ASP A N 1
ATOM 1262 C CA . ASP A 1 155 ? -8.399 -0.809 37.874 1.00 19.97 155 ASP A CA 1
ATOM 1263 C C . ASP A 1 155 ? -8.222 0.387 38.801 1.00 18.82 155 ASP A C 1
ATOM 1264 O O . ASP A 1 155 ? -9.115 0.822 39.540 1.00 27.31 155 ASP A O 1
ATOM 1266 N N . ASN A 1 156 ? -7.062 0.985 38.832 1.00 15.93 156 ASN A N 1
ATOM 1267 C CA . ASN A 1 156 ? -6.799 2.125 39.708 1.00 15.51 156 ASN A CA 1
ATOM 1268 C C . ASN A 1 156 ? -6.674 3.331 38.776 1.00 11.78 156 ASN A C 1
ATOM 1269 O O . ASN A 1 156 ? -5.705 3.462 38.045 1.00 12.00 156 ASN A O 1
ATOM 1274 N N . PHE A 1 157 ? -7.676 4.205 38.849 1.00 12.22 157 PHE A N 1
ATOM 1275 C CA . PHE A 1 157 ? -7.732 5.333 37.884 1.00 11.28 157 PHE A CA 1
ATOM 1276 C C . PHE A 1 157 ? -6.793 6.481 38.272 1.00 11.15 157 PHE A C 1
ATOM 1277 O O . PHE A 1 157 ? -6.785 7.510 37.579 1.00 12.04 157 PHE A O 1
ATOM 1285 N N . ASP A 1 158 ? -5.990 6.293 39.330 1.00 12.24 158 ASP A N 1
ATOM 1286 C CA . ASP A 1 158 ? -4.858 7.220 39.552 1.00 13.44 158 ASP A CA 1
ATOM 1287 C C . ASP A 1 158 ? -3.587 6.795 38.805 1.00 13.61 158 ASP A C 1
ATOM 1288 O O . ASP A 1 158 ? -2.660 7.615 38.658 1.00 15.11 158 ASP A O 1
ATOM 1293 N N . ASN A 1 159 ? -3.524 5.538 38.381 1.00 12.73 159 ASN A N 1
ATOM 1294 C CA . ASN A 1 159 ? -2.260 4.964 37.913 1.00 11.86 159 ASN A CA 1
ATOM 1295 C C . ASN A 1 159 ? -2.172 4.848 36.385 1.00 10.43 159 ASN A C 1
ATOM 1296 O O . ASN A 1 159 ? -1.141 4.397 35.894 1.00 11.74 159 ASN A O 1
ATOM 1301 N N . VAL A 1 160 ? -3.236 5.194 35.690 1.00 8.80 160 VAL A N 1
ATOM 1302 C CA . VAL A 1 160 ? -3.243 5.256 34.231 1.00 7.99 160 VAL A CA 1
ATOM 1303 C C . VAL A 1 160 ? -3.631 6.691 33.902 1.00 8.06 160 VAL A C 1
ATOM 1304 O O . VAL A 1 160 ? -4.576 7.241 34.498 1.00 9.00 160 VAL A O 1
ATOM 1308 N N . ILE A 1 161 ? -2.839 7.322 33.044 1.00 7.38 161 ILE A N 1
ATOM 1309 C CA . ILE A 1 161 ? -2.964 8.718 32.686 1.00 7.52 161 ILE A CA 1
ATOM 1310 C C . ILE A 1 161 ? -3.131 8.751 31.168 1.00 6.96 161 ILE A C 1
ATOM 1311 O O . ILE A 1 161 ? -2.310 8.168 30.496 1.00 8.91 161 ILE A O 1
ATOM 1316 N N . LEU A 1 162 ? -4.193 9.363 30.676 1.00 6.57 162 LEU A N 1
ATOM 1317 C CA . LEU A 1 162 ? -4.460 9.380 29.242 1.00 7.33 162 LEU A CA 1
ATOM 1318 C C . LEU A 1 162 ? -3.835 10.610 28.604 1.00 7.28 162 LEU A C 1
ATOM 1319 O O . LEU A 1 162 ? -3.734 11.637 29.299 1.00 8.12 162 LEU A O 1
ATOM 1324 N N . VAL A 1 163 ? -3.420 10.500 27.341 1.00 7.02 163 VAL A N 1
ATOM 1325 C CA . VAL A 1 163 ? -2.895 11.671 26.645 1.00 7.22 163 VAL A CA 1
ATOM 1326 C C . VAL A 1 163 ? -3.572 11.777 25.282 1.00 7.63 163 VAL A C 1
ATOM 1327 O O . VAL A 1 163 ? -3.521 10.837 24.459 1.00 7.90 163 VAL A O 1
ATOM 1331 N N . TYR A 1 164 ? -4.193 12.944 25.060 1.00 7.54 164 TYR A N 1
ATOM 1332 C CA . TYR A 1 164 ? -4.757 13.226 23.732 1.00 7.91 164 TYR A CA 1
ATOM 1333 C C . TYR A 1 164 ? -3.737 13.892 22.868 1.00 7.83 164 TYR A C 1
ATOM 1334 O O . TYR A 1 164 ? -3.254 14.996 23.188 1.00 9.20 164 TYR A O 1
ATOM 1343 N N . GLU A 1 165 ? -3.384 13.216 21.751 1.00 7.61 165 GLU A N 1
ATOM 1344 C CA . GLU A 1 165 ? -2.451 13.784 20.770 1.00 8.36 165 GLU A CA 1
ATOM 1345 C C . GLU A 1 165 ? -3.259 14.217 19.562 1.00 8.04 165 GLU A C 1
ATOM 1346 O O . GLU A 1 165 ? -3.787 13.363 18.831 1.00 9.50 165 GLU A O 1
ATOM 1352 N N . PRO A 1 166 ? -3.358 15.540 19.317 1.00 8.48 166 PRO A N 1
ATOM 1353 C CA . PRO A 1 166 ? -4.161 16.018 18.188 1.00 9.31 166 PRO A CA 1
ATOM 1354 C C . PRO A 1 166 ? -3.342 15.889 16.917 1.00 10.25 166 PRO A C 1
ATOM 1355 O O . PRO A 1 166 ? -2.741 16.874 16.454 1.00 11.67 166 PRO A O 1
ATOM 1359 N N . LEU A 1 167 ? -3.329 14.688 16.348 1.00 10.19 167 LEU A N 1
ATOM 1360 C CA . LEU A 1 167 ? -2.414 14.436 15.215 1.00 10.28 167 LEU A CA 1
ATOM 1361 C C . LEU A 1 167 ? -2.723 15.351 14.040 1.00 12.14 167 LEU A C 1
ATOM 1362 O O . LEU A 1 167 ? -1.870 15.744 13.230 1.00 15.26 167 LEU A O 1
ATOM 1367 N N . TRP A 1 168 ? -4.024 15.718 13.951 1.00 11.70 168 TRP A N 1
ATOM 1368 C CA . TRP A 1 168 ? -4.518 16.613 12.913 1.00 12.46 168 TRP A CA 1
ATOM 1369 C C . TRP A 1 168 ? -3.861 17.988 12.927 1.00 15.34 168 TRP A C 1
ATOM 1370 O O . TRP A 1 168 ? -3.925 18.689 11.932 1.00 17.73 168 TRP A O 1
ATOM 1381 N N . ALA A 1 169 ? -3.231 18.348 14.039 1.00 14.61 169 ALA A N 1
ATOM 1382 C CA . ALA A 1 169 ? -2.518 19.613 14.227 1.00 17.43 169 ALA A CA 1
ATOM 1383 C C . ALA A 1 169 ? -1.025 19.391 14.442 1.00 26.74 169 ALA A C 1
ATOM 1384 O O . ALA A 1 169 ? -0.278 20.231 14.984 1.00 39.17 169 ALA A O 1
ATOM 1386 N N . ILE A 1 170 ? -0.496 18.234 14.060 1.00 26.12 170 ILE A N 1
ATOM 1387 C CA . ILE A 1 170 ? 0.921 17.965 14.343 1.00 24.51 170 ILE A CA 1
ATOM 1388 C C . ILE A 1 170 ? 1.488 17.762 12.945 1.00 29.63 170 ILE A C 1
ATOM 1389 O O . ILE A 1 170 ? 1.130 16.845 12.238 1.00 31.28 170 ILE A O 1
ATOM 1394 N N . GLY A 1 171 ? 2.335 18.715 12.603 1.00 32.23 171 GLY A N 1
ATOM 1395 C CA . GLY A 1 171 ? 2.972 18.874 11.339 1.00 37.07 171 GLY A CA 1
ATOM 1396 C C . GLY A 1 171 ? 1.991 19.088 10.208 1.00 36.59 171 GLY A C 1
ATOM 1397 O O . GLY A 1 171 ? 2.368 19.058 9.031 1.00 45.62 171 GLY A O 1
ATOM 1398 N N . THR A 1 172 ? 0.710 19.287 10.501 1.00 35.04 172 THR A N 1
ATOM 1399 C CA . THR A 1 172 ? -0.210 19.592 9.414 1.00 30.81 172 THR A CA 1
ATOM 1400 C C . THR A 1 172 ? -0.332 21.061 9.125 1.00 36.20 172 THR A C 1
ATOM 1401 O O . THR A 1 172 ? -1.070 21.470 8.205 1.00 41.98 172 THR A O 1
ATOM 1405 N N . GLY A 1 173 ? 0.309 21.975 9.855 1.00 36.87 173 GLY A N 1
ATOM 1406 C CA . GLY A 1 173 ? -0.014 23.366 9.537 1.00 42.75 173 GLY A CA 1
ATOM 1407 C C . GLY A 1 173 ? -1.320 23.776 10.201 1.00 39.36 173 GLY A C 1
ATOM 1408 O O . GLY A 1 173 ? -1.639 24.976 10.146 1.00 47.22 173 GLY A O 1
ATOM 1409 N N . LYS A 1 174 ? -2.033 22.839 10.816 1.00 34.41 174 LYS A N 1
ATOM 1410 C CA . LYS A 1 174 ? -3.269 23.170 11.533 1.00 37.75 174 LYS A CA 1
ATOM 1411 C C . LYS A 1 174 ? -2.941 23.456 12.996 1.00 39.92 174 LYS A C 1
ATOM 1412 O O . LYS A 1 174 ? -1.890 22.995 13.486 1.00 42.29 174 LYS A O 1
ATOM 1418 N N . THR A 1 175 ? -3.775 24.189 13.733 1.00 45.36 175 THR A N 1
ATOM 1419 C CA . THR A 1 175 ? -3.460 24.574 15.111 1.00 38.11 175 THR A CA 1
ATOM 1420 C C . THR A 1 175 ? -4.603 24.296 16.067 1.00 33.49 175 THR A C 1
ATOM 1421 O O . THR A 1 175 ? -5.693 24.791 15.687 1.00 34.47 175 THR A O 1
ATOM 1425 N N . ALA A 1 176 ? -4.311 23.545 17.143 1.00 18.43 176 ALA A N 1
ATOM 1426 C CA . ALA A 1 176 ? -5.457 23.311 18.050 1.00 14.74 176 ALA A CA 1
ATOM 1427 C C . ALA A 1 176 ? -5.561 24.463 19.021 1.00 14.27 176 ALA A C 1
ATOM 1428 O O . ALA A 1 176 ? -4.561 24.775 19.700 1.00 16.73 176 ALA A O 1
ATOM 1430 N N . THR A 1 177 ? -6.707 25.091 19.154 1.00 12.92 177 THR A N 1
ATOM 1431 C CA . THR A 1 177 ? -6.877 26.094 20.225 1.00 13.28 177 THR A CA 1
ATOM 1432 C C . THR A 1 177 ? -7.078 25.382 21.562 1.00 12.09 177 THR A C 1
ATOM 1433 O O . THR A 1 177 ? -7.494 24.208 21.597 1.00 12.08 177 THR A O 1
ATOM 1437 N N . PRO A 1 178 ? -6.824 26.071 22.658 1.00 12.56 178 PRO A N 1
ATOM 1438 C CA . PRO A 1 178 ? -7.081 25.443 23.962 1.00 12.97 178 PRO A CA 1
ATOM 1439 C C . PRO A 1 178 ? -8.524 24.976 24.077 1.00 12.09 178 PRO A C 1
ATOM 1440 O O . PRO A 1 178 ? -8.794 23.898 24.606 1.00 13.11 178 PRO A O 1
ATOM 1444 N N . GLU A 1 179 ? -9.478 25.772 23.570 1.00 11.68 179 GLU A N 1
ATOM 1445 C CA . GLU A 1 179 ? -10.880 25.337 23.593 1.00 12.05 179 GLU A CA 1
ATOM 1446 C C . GLU A 1 179 ? -11.105 24.085 22.745 1.00 11.33 179 GLU A C 1
ATOM 1447 O O . GLU A 1 179 ? -11.866 23.188 23.150 1.00 11.51 179 GLU A O 1
ATOM 1458 N N . GLN A 1 180 ? -10.494 23.974 21.560 1.00 11.27 180 GLN A N 1
ATOM 1459 C CA . GLN A 1 180 ? -10.650 22.740 20.786 1.00 11.18 180 GLN A CA 1
ATOM 1460 C C . GLN A 1 180 ? -10.103 21.528 21.527 1.00 11.31 180 GLN A C 1
ATOM 1461 O O . GLN A 1 180 ? -10.659 20.409 21.485 1.00 11.80 180 GLN A O 1
ATOM 1467 N N . ALA A 1 181 ? -8.983 21.725 22.240 1.00 11.21 181 ALA A N 1
ATOM 1468 C CA . ALA A 1 181 ? -8.421 20.650 23.061 1.00 10.67 181 ALA A CA 1
ATOM 1469 C C . ALA A 1 181 ? -9.387 20.243 24.136 1.00 9.83 181 ALA A C 1
ATOM 1470 O O . ALA A 1 181 ? -9.678 19.065 24.392 1.00 10.11 181 ALA A O 1
ATOM 1472 N N . GLN A 1 182 ? -9.867 21.271 24.843 1.00 10.31 182 GLN A N 1
ATOM 1473 C CA . GLN A 1 182 ? -10.811 21.054 25.919 1.00 10.93 182 GLN A CA 1
ATOM 1474 C C . GLN A 1 182 ? -11.999 20.239 25.439 1.00 10.48 182 GLN A C 1
ATOM 1475 O O . GLN A 1 182 ? -12.483 19.318 26.115 1.00 10.78 182 GLN A O 1
ATOM 1481 N N . LEU A 1 183 ? -12.585 20.561 24.281 1.00 10.15 183 LEU A N 1
ATOM 1482 C CA . LEU A 1 183 ? -13.742 19.816 23.771 1.00 10.48 183 LEU A CA 1
ATOM 1483 C C . LEU A 1 183 ? -13.399 18.342 23.607 1.00 10.12 183 LEU A C 1
ATOM 1484 O O . LEU A 1 183 ? -14.240 17.494 23.973 1.00 10.57 183 LEU A O 1
ATOM 1489 N N . VAL A 1 184 ? -12.200 18.020 23.072 1.00 10.12 184 VAL A N 1
ATOM 1490 C CA . VAL A 1 184 ? -11.903 16.574 22.939 1.00 9.12 184 VAL A CA 1
ATOM 1491 C C . VAL A 1 184 ? -11.665 15.952 24.336 1.00 8.98 184 VAL A C 1
ATOM 1492 O O . VAL A 1 184 ? -12.118 14.807 24.599 1.00 9.30 184 VAL A O 1
ATOM 1496 N N . HIS A 1 185 ? -10.982 16.640 25.228 1.00 8.84 185 HIS A N 1
ATOM 1497 C CA . HIS A 1 185 ? -10.770 16.092 26.571 1.00 8.62 185 HIS A CA 1
ATOM 1498 C C . HIS A 1 185 ? -12.092 15.798 27.263 1.00 8.82 185 HIS A C 1
ATOM 1499 O O . HIS A 1 185 ? -12.250 14.767 27.924 1.00 9.03 185 HIS A O 1
ATOM 1506 N N . LYS A 1 186 ? -13.103 16.691 27.121 1.00 9.54 186 LYS A N 1
ATOM 1507 C CA . LYS A 1 186 ? -14.406 16.418 27.720 1.00 8.96 186 LYS A CA 1
ATOM 1508 C C . LYS A 1 186 ? -15.037 15.169 27.100 1.00 8.77 186 LYS A C 1
ATOM 1509 O O . LYS A 1 186 ? -15.667 14.359 27.775 1.00 9.97 186 LYS A O 1
ATOM 1515 N N . GLU A 1 187 ? -14.845 15.014 25.784 1.00 9.38 187 GLU A N 1
ATOM 1516 C CA . GLU A 1 187 ? -15.382 13.796 25.145 1.00 10.31 187 GLU A CA 1
ATOM 1517 C C . GLU A 1 187 ? -14.660 12.533 25.636 1.00 9.84 187 GLU A C 1
ATOM 1518 O O . GLU A 1 187 ? -15.305 11.483 25.820 1.00 9.37 187 GLU A O 1
ATOM 1524 N N . ILE A 1 188 ? -13.328 12.615 25.821 1.00 9.09 188 ILE A N 1
ATOM 1525 C CA . ILE A 1 188 ? -12.603 11.438 26.330 1.00 8.47 188 ILE A CA 1
ATOM 1526 C C . ILE A 1 188 ? -13.131 11.069 27.693 1.00 8.51 188 ILE A C 1
ATOM 1527 O O . ILE A 1 188 ? -13.366 9.890 28.026 1.00 9.30 188 ILE A O 1
ATOM 1532 N N . ARG A 1 189 ? -13.358 12.073 28.545 1.00 8.35 189 ARG A N 1
ATOM 1533 C CA . ARG A 1 189 ? -13.826 11.793 29.894 1.00 8.48 189 ARG A CA 1
ATOM 1534 C C . ARG A 1 189 ? -15.210 11.139 29.872 1.00 9.28 189 ARG A C 1
ATOM 1535 O O . ARG A 1 189 ? -15.487 10.243 30.681 1.00 9.53 189 ARG A O 1
ATOM 1543 N N . LYS A 1 190 ? -16.084 11.581 28.947 1.00 8.87 190 LYS A N 1
ATOM 1544 C CA . LYS A 1 190 ? -17.394 10.929 28.783 1.00 10.01 190 LYS A CA 1
ATOM 1545 C C . LYS A 1 190 ? -17.230 9.484 28.373 1.00 9.89 190 LYS A C 1
ATOM 1546 O O . LYS A 1 190 ? -17.964 8.616 28.896 1.00 9.76 190 LYS A O 1
ATOM 1552 N N . ILE A 1 191 ? -16.298 9.174 27.444 1.00 8.90 191 ILE A N 1
ATOM 1553 C CA . ILE A 1 191 ? -16.083 7.769 27.044 1.00 8.58 191 ILE A CA 1
ATOM 1554 C C . ILE A 1 191 ? -15.656 6.966 28.255 1.00 9.00 191 ILE A C 1
ATOM 1555 O O . ILE A 1 191 ? -16.170 5.839 28.475 1.00 9.72 191 ILE A O 1
ATOM 1560 N N . VAL A 1 192 ? -14.761 7.518 29.082 1.00 9.06 192 VAL A N 1
ATOM 1561 C CA . VAL A 1 192 ? -14.395 6.756 30.304 1.00 9.50 192 VAL A CA 1
ATOM 1562 C C . VAL A 1 192 ? -15.559 6.575 31.241 1.00 10.45 192 VAL A C 1
ATOM 1563 O O . VAL A 1 192 ? -15.793 5.488 31.794 1.00 10.91 192 VAL A O 1
ATOM 1567 N N . LYS A 1 193 ? -16.365 7.622 31.399 1.00 9.96 193 LYS A N 1
ATOM 1568 C CA . LYS A 1 193 ? -17.546 7.519 32.258 1.00 11.23 193 LYS A CA 1
ATOM 1569 C C . LYS A 1 193 ? -18.447 6.375 31.794 1.00 11.12 193 LYS A C 1
ATOM 1570 O O . LYS A 1 193 ? -18.972 5.640 32.636 1.00 11.47 193 LYS A O 1
ATOM 1576 N N . ASP A 1 194 ? -18.690 6.245 30.490 1.00 10.88 194 ASP A N 1
ATOM 1577 C CA . ASP A 1 194 ? -19.695 5.274 30.023 1.00 12.21 194 ASP A CA 1
ATOM 1578 C C . ASP A 1 194 ? -19.101 3.885 29.853 1.00 11.86 194 ASP A C 1
ATOM 1579 O O . ASP A 1 194 ? -19.878 2.919 29.792 1.00 16.63 194 ASP A O 1
ATOM 1584 N N . THR A 1 195 ? -17.786 3.717 29.778 1.00 11.76 195 THR A N 1
ATOM 1585 C CA . THR A 1 195 ? -17.192 2.388 29.616 1.00 12.38 195 THR A CA 1
ATOM 1586 C C . THR A 1 195 ? -16.721 1.821 30.958 1.00 13.09 195 THR A C 1
ATOM 1587 O O . THR A 1 195 ? -16.549 0.587 31.039 1.00 14.51 195 THR A O 1
ATOM 1591 N N . CYS A 1 196 ? -16.489 2.707 31.915 1.00 12.43 196 CYS A N 1
ATOM 1592 C CA . CYS A 1 196 ? -15.878 2.308 33.190 1.00 13.12 196 CYS A CA 1
ATOM 1593 C C . CYS A 1 196 ? -16.829 2.713 34.313 1.00 16.68 196 CYS A C 1
ATOM 1594 O O . CYS A 1 196 ? -17.333 1.857 35.049 1.00 22.79 196 CYS A O 1
ATOM 1597 N N . GLY A 1 197 ? -17.142 4.005 34.463 1.00 12.20 197 GLY A N 1
ATOM 1598 C CA . GLY A 1 197 ? -17.962 4.555 35.477 1.00 13.10 197 GLY A CA 1
ATOM 1599 C C . GLY A 1 197 ? -17.649 6.007 35.789 1.00 13.67 197 GLY A C 1
ATOM 1600 O O . GLY A 1 197 ? -16.610 6.550 35.433 1.00 12.21 197 GLY A O 1
ATOM 1601 N N . GLU A 1 198 ? -18.604 6.684 36.419 1.00 15.99 198 GLU A N 1
ATOM 1602 C CA . GLU A 1 198 ? -18.542 8.105 36.679 1.00 16.87 198 GLU A CA 1
ATOM 1603 C C . GLU A 1 198 ? -17.391 8.464 37.606 1.00 18.19 198 GLU A C 1
ATOM 1604 O O . GLU A 1 198 ? -16.606 9.380 37.386 1.00 16.21 198 GLU A O 1
ATOM 1606 N N . LYS A 1 199 ? -17.281 7.723 38.713 1.00 16.00 199 LYS A N 1
ATOM 1607 C CA . LYS A 1 199 ? -16.189 8.047 39.637 1.00 17.76 199 LYS A CA 1
ATOM 1608 C C . LYS A 1 199 ? -14.820 7.894 38.977 1.00 13.95 199 LYS A C 1
ATOM 1609 O O . LYS A 1 199 ? -13.915 8.713 39.184 1.00 15.92 199 LYS A O 1
ATOM 1613 N N . GLN A 1 200 ? -14.676 6.822 38.207 1.00 14.61 200 GLN A N 1
ATOM 1614 C CA . GLN A 1 200 ? -13.445 6.482 37.476 1.00 12.80 200 GLN A CA 1
ATOM 1615 C C . GLN A 1 200 ? -13.078 7.626 36.549 1.00 11.60 200 GLN A C 1
ATOM 1616 O O . GLN A 1 200 ? -11.942 8.109 36.491 1.00 11.78 200 GLN A O 1
ATOM 1622 N N . ALA A 1 201 ? -14.103 8.083 35.801 1.00 10.67 201 ALA A N 1
ATOM 1623 C CA . ALA A 1 201 ? -13.891 9.154 34.842 1.00 10.76 201 ALA A CA 1
ATOM 1624 C C . ALA A 1 201 ? -13.470 10.455 35.520 1.00 11.29 201 ALA A C 1
ATOM 1625 O O . ALA A 1 201 ? -12.669 11.240 35.024 1.00 12.76 201 ALA A O 1
ATOM 1627 N N . ASN A 1 202 ? -14.019 10.764 36.701 1.00 12.65 202 ASN A N 1
ATOM 1628 C CA . ASN A 1 202 ? -13.666 12.006 37.379 1.00 13.82 202 ASN A CA 1
ATOM 1629 C C . ASN A 1 202 ? -12.290 11.890 38.030 1.00 13.32 202 ASN A C 1
ATOM 1630 O O . ASN A 1 202 ? -11.710 12.936 38.339 1.00 15.10 202 ASN A O 1
ATOM 1635 N N . GLN A 1 203 ? -11.780 10.680 38.221 1.00 12.67 203 GLN A N 1
ATOM 1636 C CA . GLN A 1 203 ? -10.429 10.528 38.756 1.00 12.95 203 GLN A CA 1
ATOM 1637 C C . GLN A 1 203 ? -9.305 10.584 37.745 1.00 11.39 203 GLN A C 1
ATOM 1638 O O . GLN A 1 203 ? -8.198 10.992 38.061 1.00 13.75 203 GLN A O 1
ATOM 1644 N N . ILE A 1 204 ? -9.618 10.092 36.564 1.00 9.37 204 ILE A N 1
ATOM 1645 C CA . ILE A 1 204 ? -8.476 9.867 35.645 1.00 10.17 204 ILE A CA 1
ATOM 1646 C C . ILE A 1 204 ? -7.911 11.179 35.104 1.00 9.51 204 ILE A C 1
ATOM 1647 O O . ILE A 1 204 ? -8.663 12.089 34.721 1.00 10.58 204 ILE A O 1
ATOM 1652 N N . ARG A 1 205 ? -6.584 11.269 35.063 1.00 8.70 205 ARG A N 1
ATOM 1653 C CA . ARG A 1 205 ? -5.986 12.433 34.449 1.00 8.86 205 ARG A CA 1
ATOM 1654 C C . ARG A 1 205 ? -5.963 12.258 32.953 1.00 8.32 205 ARG A C 1
ATOM 1655 O O . ARG A 1 205 ? -5.638 11.177 32.443 1.00 9.24 205 ARG A O 1
ATOM 1663 N N . ILE A 1 206 ? -6.339 13.344 32.257 1.00 8.42 206 ILE A N 1
ATOM 1664 C CA . ILE A 1 206 ? -6.277 13.411 30.791 1.00 8.07 206 ILE A CA 1
ATOM 1665 C C . ILE A 1 206 ? -5.385 14.567 30.436 1.00 8.26 206 ILE A C 1
ATOM 1666 O O . ILE A 1 206 ? -5.727 15.732 30.748 1.00 9.97 206 ILE A O 1
ATOM 1671 N N . LEU A 1 207 ? -4.223 14.276 29.850 1.00 8.49 207 LEU A N 1
ATOM 1672 C CA . LEU A 1 207 ? -3.251 15.271 29.456 1.00 8.18 207 LEU A CA 1
ATOM 1673 C C . LEU A 1 207 ? -3.385 15.695 28.009 1.00 8.04 207 LEU A C 1
ATOM 1674 O O . LEU A 1 207 ? -3.697 14.877 27.149 1.00 8.70 207 LEU A O 1
ATOM 1679 N N . TYR A 1 208 ? -3.024 16.945 27.761 1.00 8.18 208 TYR A N 1
ATOM 1680 C CA . TYR A 1 208 ? -2.904 17.387 26.358 1.00 8.70 208 TYR A CA 1
ATOM 1681 C C . TYR A 1 208 ? -1.500 17.071 25.864 1.00 9.39 208 TYR A C 1
ATOM 1682 O O . TYR A 1 208 ? -0.509 17.420 26.529 1.00 10.31 208 TYR A O 1
ATOM 1691 N N . GLY A 1 209 ? -1.448 16.432 24.684 1.00 9.42 209 GLY A N 1
ATOM 1692 C CA . GLY A 1 209 ? -0.166 16.026 24.113 1.00 9.47 209 GLY A CA 1
ATOM 1693 C C . GLY A 1 209 ? 0.078 16.690 22.763 1.00 9.23 209 GLY A C 1
ATOM 1694 O O . GLY A 1 209 ? 0.911 16.114 22.050 1.00 12.33 209 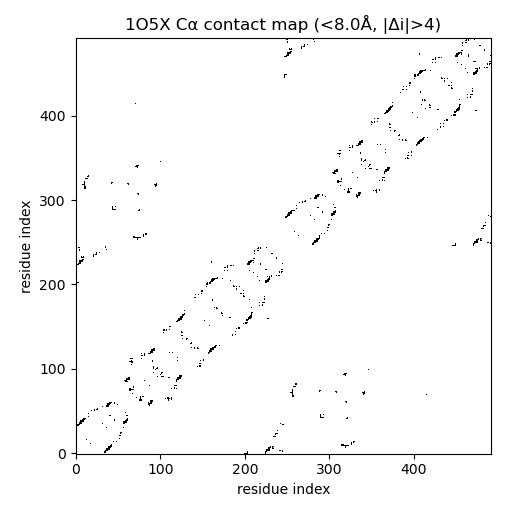GLY A O 1
ATOM 1695 N N . GLY A 1 210 ? -0.571 17.787 22.456 1.00 9.32 210 GLY A N 1
ATOM 1696 C CA . GLY A 1 210 ? -0.200 18.589 21.281 1.00 10.97 210 GLY A CA 1
ATOM 1697 C C . GLY A 1 210 ? 0.944 19.529 21.707 1.00 10.80 210 GLY A C 1
ATOM 1698 O O . GLY A 1 210 ? 1.610 19.331 22.721 1.00 12.74 210 GLY A O 1
ATOM 1699 N N . SER A 1 211 ? 1.153 20.536 20.892 1.00 11.33 211 SER A N 1
ATOM 1700 C CA . SER A 1 211 ? 2.301 21.421 21.126 1.00 12.82 211 SER A CA 1
ATOM 1701 C C . SER A 1 211 ? 2.076 22.282 22.348 1.00 11.76 211 SER A C 1
ATOM 1702 O O . SER A 1 211 ? 1.133 23.055 22.376 1.00 15.04 211 SER A O 1
ATOM 1707 N N . VAL A 1 212 ? 2.989 22.129 23.300 1.00 12.13 212 VAL A N 1
ATOM 1708 C CA . VAL A 1 212 ? 2.873 22.871 24.534 1.00 11.47 212 VAL A CA 1
ATOM 1709 C C . VAL A 1 212 ? 4.182 23.655 24.735 1.00 12.58 212 VAL A C 1
ATOM 1710 O O . VAL A 1 212 ? 5.297 23.098 24.610 1.00 12.72 212 VAL A O 1
ATOM 1714 N N . ASN A 1 213 ? 4.061 24.940 25.033 1.00 12.86 213 ASN A N 1
ATOM 1715 C CA . ASN A 1 213 ? 5.237 25.803 25.220 1.00 12.95 213 ASN A CA 1
ATOM 1716 C C . ASN A 1 213 ? 4.932 26.782 26.364 1.00 12.45 213 ASN A C 1
ATOM 1717 O O . ASN A 1 213 ? 3.839 26.797 26.947 1.00 13.00 213 ASN A O 1
ATOM 1722 N N . THR A 1 214 ? 5.918 27.601 26.720 1.00 13.63 214 THR A N 1
ATOM 1723 C CA . THR A 1 214 ? 5.682 28.552 27.821 1.00 14.78 214 THR A CA 1
ATOM 1724 C C . THR A 1 214 ? 4.579 29.554 27.484 1.00 14.95 214 THR A C 1
ATOM 1725 O O . THR A 1 214 ? 3.977 30.141 28.374 1.00 18.65 214 THR A O 1
ATOM 1729 N N . GLU A 1 215 ? 4.287 29.796 26.211 1.00 16.44 215 GLU A N 1
ATOM 1730 C CA . GLU A 1 215 ? 3.289 30.814 25.885 1.00 19.19 215 GLU A CA 1
ATOM 1731 C C . GLU A 1 215 ? 1.870 30.285 25.865 1.00 17.21 215 GLU A C 1
ATOM 1732 O O . GLU A 1 215 ? 0.907 31.095 25.963 1.00 26.09 215 GLU A O 1
ATOM 1738 N N . ASN A 1 216 ? 1.636 29.004 25.721 1.00 14.75 216 ASN A N 1
ATOM 1739 C CA . ASN A 1 216 ? 0.249 28.499 25.731 1.00 14.88 216 ASN A CA 1
ATOM 1740 C C . ASN A 1 216 ? -0.062 27.654 26.958 1.00 13.07 216 ASN A C 1
ATOM 1741 O O . ASN A 1 216 ? -1.208 27.262 27.147 1.00 14.65 216 ASN A O 1
ATOM 1746 N N . CYS A 1 217 ? 0.938 27.281 27.787 1.00 13.80 217 CYS A N 1
ATOM 1747 C CA . CYS A 1 217 ? 0.630 26.282 28.813 1.00 12.98 217 CYS A CA 1
ATOM 1748 C C . CYS A 1 217 ? -0.449 26.773 29.780 1.00 13.60 217 CYS A C 1
ATOM 1749 O O . CYS A 1 217 ? -1.336 25.985 30.158 1.00 14.73 217 CYS A O 1
ATOM 1752 N N . SER A 1 218 ? -0.441 28.049 30.151 1.00 15.40 218 SER A N 1
ATOM 1753 C CA . SER A 1 218 ? -1.477 28.494 31.094 1.00 15.11 218 SER A CA 1
ATOM 1754 C C . SER A 1 218 ? -2.883 28.379 30.541 1.00 15.06 218 SER A C 1
ATOM 1755 O O . SER A 1 218 ? -3.848 27.938 31.186 1.00 17.71 218 SER A O 1
ATOM 1760 N N . SER A 1 219 ? -3.039 28.769 29.274 1.00 15.33 219 SER A N 1
ATOM 1761 C CA . SER A 1 219 ? -4.364 28.710 28.652 1.00 15.65 219 SER A CA 1
ATOM 1762 C C . SER A 1 219 ? -4.866 27.276 28.540 1.00 14.06 219 SER A C 1
ATOM 1763 O O . SER A 1 219 ? -6.077 27.074 28.593 1.00 16.97 219 SER A O 1
ATOM 1766 N N . LEU A 1 220 ? -3.965 26.308 28.380 1.00 12.82 220 LEU A N 1
ATOM 1767 C CA . LEU A 1 220 ? -4.375 24.907 28.303 1.00 12.78 220 LEU A CA 1
ATOM 1768 C C . LEU A 1 220 ? -4.743 24.375 29.668 1.00 11.22 220 LEU A C 1
ATOM 1769 O O . LEU A 1 220 ? -5.795 23.708 29.823 1.00 13.34 220 LEU A O 1
ATOM 1774 N N . ILE A 1 221 ? -3.895 24.562 30.675 1.00 13.28 221 ILE A N 1
ATOM 1775 C CA . ILE A 1 221 ? -4.156 23.875 31.935 1.00 12.90 221 ILE A CA 1
ATOM 1776 C C . ILE A 1 221 ? -5.400 24.448 32.596 1.00 14.17 221 ILE A C 1
ATOM 1777 O O . ILE A 1 221 ? -6.025 23.724 33.386 1.00 15.18 221 ILE A O 1
ATOM 1782 N N . GLN A 1 222 ? -5.794 25.704 32.315 1.00 14.25 222 GLN A N 1
ATOM 1783 C CA . GLN A 1 222 ? -7.012 26.255 32.906 1.00 18.58 222 GLN A CA 1
ATOM 1784 C C . GLN A 1 222 ? -8.294 25.559 32.415 1.00 16.50 222 GLN A C 1
ATOM 1785 O O . GLN A 1 222 ? -9.336 25.698 33.046 1.00 18.90 222 GLN A O 1
ATOM 1791 N N . GLN A 1 223 ? -8.218 24.887 31.271 1.00 12.46 223 GLN A N 1
ATOM 1792 C CA . GLN A 1 223 ? -9.422 24.206 30.763 1.00 12.92 223 GLN A CA 1
ATOM 1793 C C . GLN A 1 223 ? -9.850 23.083 31.713 1.00 12.19 223 GLN A C 1
ATOM 1794 O O . GLN A 1 223 ? -9.019 22.336 32.246 1.00 12.81 223 GLN A O 1
ATOM 1800 N N . GLU A 1 224 ? -11.161 22.954 31.930 1.00 14.11 224 GLU A N 1
ATOM 1801 C CA . GLU A 1 224 ? -11.687 22.074 32.954 1.00 15.07 224 GLU A CA 1
ATOM 1802 C C . GLU A 1 224 ? -11.259 20.613 32.832 1.00 12.39 224 GLU A C 1
ATOM 1803 O O . GLU A 1 224 ? -11.080 19.940 33.875 1.00 14.11 224 GLU A O 1
ATOM 1809 N N . ASP A 1 225 ? -11.133 20.138 31.596 1.00 10.91 225 ASP A N 1
ATOM 1810 C CA . ASP A 1 225 ? -10.880 18.703 31.439 1.00 11.38 225 ASP A CA 1
ATOM 1811 C C . ASP A 1 225 ? -9.445 18.394 31.046 1.00 10.08 225 ASP A C 1
ATOM 1812 O O . ASP A 1 225 ? -9.154 17.207 30.713 1.00 10.71 225 ASP A O 1
ATOM 1817 N N . ILE A 1 226 ? -8.595 19.433 31.053 1.00 10.37 226 ILE A N 1
ATOM 1818 C CA . ILE A 1 226 ? -7.167 19.282 30.792 1.00 9.97 226 ILE A CA 1
ATOM 1819 C C . ILE A 1 226 ? -6.429 19.274 32.117 1.00 10.63 226 ILE A C 1
ATOM 1820 O O . ILE A 1 226 ? -6.442 20.267 32.860 1.00 11.85 226 ILE A O 1
ATOM 1825 N N . ASP A 1 227 ? -5.757 18.131 32.416 1.00 9.44 227 ASP A N 1
ATOM 1826 C CA . ASP A 1 227 ? -5.162 17.921 33.728 1.00 9.27 227 ASP A CA 1
ATOM 1827 C C . ASP A 1 227 ? -3.641 17.975 33.724 1.00 9.11 227 ASP A C 1
ATOM 1828 O O . ASP A 1 227 ? -2.979 17.637 34.712 1.00 10.28 227 ASP A O 1
ATOM 1833 N N . GLY A 1 228 ? -3.074 18.438 32.616 1.00 9.63 228 GLY A N 1
ATOM 1834 C CA . GLY A 1 228 ? -1.622 18.542 32.446 1.00 10.16 228 GLY A CA 1
ATOM 1835 C C . GLY A 1 228 ? -1.243 18.252 31.018 1.00 8.60 228 GLY A C 1
ATOM 1836 O O . GLY A 1 228 ? -2.069 18.421 30.091 1.00 9.07 228 GLY A O 1
ATOM 1837 N N . PHE A 1 229 ? 0.019 17.901 30.818 1.00 8.76 229 PHE A N 1
ATOM 1838 C CA . PHE A 1 229 ? 0.546 17.833 29.443 1.00 9.81 229 PHE A CA 1
ATOM 1839 C C . PHE A 1 229 ? 1.650 16.798 29.371 1.00 8.58 229 PHE A C 1
ATOM 1840 O O . PHE A 1 229 ? 2.391 16.569 30.313 1.00 12.07 229 PHE A O 1
ATOM 1848 N N . LEU A 1 230 ? 1.759 16.221 28.158 1.00 8.34 230 LEU A N 1
ATOM 1849 C CA . LEU A 1 230 ? 2.964 15.479 27.807 1.00 8.56 230 LEU A CA 1
ATOM 1850 C C . LEU A 1 230 ? 3.680 16.380 26.832 1.00 7.79 230 LEU A C 1
ATOM 1851 O O . LEU A 1 230 ? 3.214 16.626 25.713 1.00 10.61 230 LEU A O 1
ATOM 1856 N N . VAL A 1 231 ? 4.819 16.929 27.268 1.00 8.63 231 VAL A N 1
ATOM 1857 C CA . VAL A 1 231 ? 5.492 18.021 26.562 1.00 8.23 231 VAL A CA 1
ATOM 1858 C C . VAL A 1 231 ? 6.694 17.487 25.784 1.00 8.67 231 VAL A C 1
ATOM 1859 O O . VAL A 1 231 ? 7.502 16.727 26.313 1.00 9.90 231 VAL A O 1
ATOM 1863 N N . GLY A 1 232 ? 6.805 17.895 24.524 1.00 9.88 232 GLY A N 1
ATOM 1864 C CA . GLY A 1 232 ? 7.916 17.493 23.688 1.00 9.95 232 GLY A CA 1
ATOM 1865 C C . GLY A 1 232 ? 9.073 18.478 23.749 1.00 9.73 232 GLY A C 1
ATOM 1866 O O . GLY A 1 232 ? 9.773 18.572 24.762 1.00 11.20 232 GLY A O 1
ATOM 1867 N N . ASN A 1 233 ? 9.358 19.152 22.624 1.00 11.13 233 ASN A N 1
ATOM 1868 C CA . ASN A 1 233 ? 10.573 19.947 22.498 1.00 13.95 233 ASN A CA 1
ATOM 1869 C C . ASN A 1 233 ? 10.735 20.943 23.630 1.00 10.88 233 ASN A C 1
ATOM 1870 O O . ASN A 1 233 ? 11.881 21.220 24.044 1.00 11.83 233 ASN A O 1
ATOM 1875 N N . ALA A 1 234 ? 9.674 21.535 24.138 1.00 10.90 234 ALA A N 1
ATOM 1876 C CA . ALA A 1 234 ? 9.809 22.536 25.190 1.00 11.37 234 ALA A CA 1
ATOM 1877 C C . ALA A 1 234 ? 10.372 21.940 26.449 1.00 10.46 234 ALA A C 1
ATOM 1878 O O . ALA A 1 234 ? 10.901 22.670 27.273 1.00 11.88 234 ALA A O 1
ATOM 1880 N N . SER A 1 235 ? 10.277 20.605 26.608 1.00 9.97 235 SER A N 1
ATOM 1881 C CA . SER A 1 235 ? 10.811 19.984 27.833 1.00 9.11 235 SER A CA 1
ATOM 1882 C C . SER A 1 235 ? 12.323 19.755 27.777 1.00 8.90 235 SER A C 1
ATOM 1883 O O . SER A 1 235 ? 12.839 19.301 28.794 1.00 9.87 235 SER A O 1
ATOM 1886 N N . LEU A 1 236 ? 12.964 20.108 26.648 1.00 9.34 236 LEU A N 1
ATOM 1887 C CA . LEU A 1 236 ? 14.401 19.959 26.533 1.00 9.51 236 LEU A CA 1
ATOM 1888 C C . LEU A 1 236 ? 15.058 21.287 26.881 1.00 11.59 236 LEU A C 1
ATOM 1889 O O . LEU A 1 236 ? 16.273 21.412 26.774 1.00 12.50 236 LEU A O 1
ATOM 1894 N N . LYS A 1 237 ? 14.256 22.291 27.263 1.00 12.34 237 LYS A N 1
ATOM 1895 C CA . LYS A 1 237 ? 14.706 23.638 27.533 1.00 13.33 237 LYS A CA 1
ATOM 1896 C C . LYS A 1 237 ? 14.611 23.948 29.024 1.00 12.51 237 LYS A C 1
ATOM 1897 O O . LYS A 1 237 ? 13.688 23.447 29.737 1.00 12.37 237 LYS A O 1
ATOM 1903 N N . GLU A 1 238 ? 15.492 24.786 29.555 1.00 13.77 238 GLU A N 1
ATOM 1904 C CA . GLU A 1 238 ? 15.421 25.124 30.980 1.00 13.56 238 GLU A CA 1
ATOM 1905 C C . GLU A 1 238 ? 14.101 25.799 31.346 1.00 12.94 238 GLU A C 1
ATOM 1906 O O . GLU A 1 238 ? 13.631 25.703 32.478 1.00 14.94 238 GLU A O 1
ATOM 1912 N N . SER A 1 239 ? 13.491 26.478 30.358 1.00 13.43 239 SER A N 1
ATOM 1913 C CA . SER A 1 239 ? 12.237 27.168 30.624 1.00 14.65 239 SER A CA 1
ATOM 1914 C C . SER A 1 239 ? 11.100 26.180 30.775 1.00 13.69 239 SER A C 1
ATOM 1915 O O . SER A 1 239 ? 9.999 26.606 31.071 1.00 14.01 239 SER A O 1
ATOM 1918 N N . PHE A 1 240 ? 11.336 24.870 30.644 1.00 12.81 240 PHE A N 1
ATOM 1919 C CA . PHE A 1 240 ? 10.284 23.929 31.059 1.00 12.10 240 PHE A CA 1
ATOM 1920 C C . PHE A 1 240 ? 9.829 24.193 32.452 1.00 11.65 240 PHE A C 1
ATOM 1921 O O . PHE A 1 240 ? 8.679 23.882 32.786 1.00 12.69 240 PHE A O 1
ATOM 1929 N N . VAL A 1 241 ? 10.674 24.711 33.323 1.00 12.68 241 VAL A N 1
ATOM 1930 C CA . VAL A 1 241 ? 10.227 25.008 34.675 1.00 13.10 241 VAL A CA 1
ATOM 1931 C C . VAL A 1 241 ? 9.035 25.974 34.664 1.00 13.74 241 VAL A C 1
ATOM 1932 O O . VAL A 1 241 ? 8.177 25.896 35.578 1.00 14.14 241 VAL A O 1
ATOM 1936 N N . ASP A 1 242 ? 8.923 26.871 33.680 1.00 13.87 242 ASP A N 1
ATOM 1937 C CA . ASP A 1 242 ? 7.739 27.772 33.664 1.00 14.59 242 ASP A CA 1
ATOM 1938 C C . ASP A 1 242 ? 6.491 27.011 33.219 1.00 13.95 242 ASP A C 1
ATOM 1939 O O . ASP A 1 242 ? 5.377 27.368 33.587 1.00 14.49 242 ASP A O 1
ATOM 1944 N N . ILE A 1 243 ? 6.651 25.961 32.399 1.00 13.00 243 ILE A N 1
ATOM 1945 C CA . ILE A 1 243 ? 5.483 25.106 32.110 1.00 12.33 243 ILE A CA 1
ATOM 1946 C C . ILE A 1 243 ? 5.038 24.355 33.359 1.00 11.67 243 ILE A C 1
ATOM 1947 O O . ILE A 1 243 ? 3.854 24.222 33.700 1.00 13.36 243 ILE A O 1
ATOM 1952 N N . ILE A 1 244 ? 6.002 23.835 34.130 1.00 11.52 244 ILE A N 1
ATOM 1953 C CA . ILE A 1 244 ? 5.634 23.244 35.406 1.00 11.56 244 ILE A CA 1
ATOM 1954 C C . ILE A 1 244 ? 4.915 24.248 36.290 1.00 12.97 244 ILE A C 1
ATOM 1955 O O . ILE A 1 244 ? 3.872 23.937 36.904 1.00 13.93 244 ILE A O 1
ATOM 1960 N N . LYS A 1 245 ? 5.443 25.474 36.393 1.00 13.33 245 LYS A N 1
ATOM 1961 C CA . LYS A 1 245 ? 4.796 26.503 37.230 1.00 14.27 245 LYS A CA 1
ATOM 1962 C C . LYS A 1 245 ? 3.360 26.770 36.814 1.00 15.22 245 LYS A C 1
ATOM 1963 O O . LYS A 1 245 ? 2.531 27.113 37.690 1.00 17.03 245 LYS A O 1
ATOM 1969 N N . SER A 1 246 ? 3.057 26.671 35.530 1.00 14.22 246 SER A N 1
ATOM 1970 C CA . SER A 1 246 ? 1.663 26.916 35.122 1.00 14.59 246 SER A CA 1
ATOM 1971 C C . SER A 1 246 ? 0.685 25.931 35.764 1.00 14.83 246 SER A C 1
ATOM 1972 O O . SER A 1 246 ? -0.535 26.235 35.881 1.00 17.17 246 SER A O 1
ATOM 1975 N N . ALA A 1 247 ? 1.172 24.793 36.221 1.00 14.31 247 ALA A N 1
ATOM 1976 C CA . ALA A 1 247 ? 0.285 23.779 36.828 1.00 16.17 247 ALA A CA 1
ATOM 1977 C C . ALA A 1 247 ? 0.374 23.823 38.335 1.00 16.21 247 ALA A C 1
ATOM 1978 O O . ALA A 1 247 ? -0.195 22.930 38.937 1.00 18.13 247 ALA A O 1
ATOM 1980 N N . MET A 1 248 ? 1.131 24.809 38.884 1.00 16.81 248 MET A N 1
ATOM 1981 C CA . MET A 1 248 ? 1.332 24.863 40.345 1.00 19.34 248 MET A CA 1
ATOM 1982 C C . MET A 1 248 ? 0.325 25.706 41.093 1.00 22.02 248 MET A C 1
ATOM 1983 O O . MET A 1 248 ? -0.404 26.428 40.417 1.00 29.69 248 MET A O 1
ATOM 1989 N N . ARG B 1 3 ? 42.019 -14.841 12.234 1.00 22.34 3 ARG B N 1
ATOM 1990 C CA . ARG B 1 3 ? 40.949 -13.945 12.721 1.00 19.86 3 ARG B CA 1
ATOM 1991 C C . ARG B 1 3 ? 40.895 -13.910 14.257 1.00 19.98 3 ARG B C 1
ATOM 1992 O O . ARG B 1 3 ? 41.094 -14.911 14.943 1.00 24.73 3 ARG B O 1
ATOM 2000 N N . LYS B 1 4 ? 40.621 -12.745 14.852 1.00 15.13 4 LYS B N 1
ATOM 2001 C CA . LYS B 1 4 ? 40.405 -12.698 16.295 1.00 12.05 4 LYS B CA 1
ATOM 2002 C C . LYS B 1 4 ? 39.032 -13.213 16.678 1.00 9.54 4 LYS B C 1
ATOM 2003 O O . LYS B 1 4 ? 38.004 -12.709 16.201 1.00 11.11 4 LYS B O 1
ATOM 2009 N N . TYR B 1 5 ? 39.001 -14.250 17.544 1.00 9.91 5 TYR B N 1
ATOM 2010 C CA . TYR B 1 5 ? 37.689 -14.807 17.911 1.00 9.29 5 TYR B CA 1
ATOM 2011 C C . TYR B 1 5 ? 36.897 -13.791 18.730 1.00 8.46 5 TYR B C 1
ATOM 2012 O O . TYR B 1 5 ? 37.437 -12.868 19.337 1.00 9.43 5 TYR B O 1
ATOM 2021 N N . PHE B 1 6 ? 35.592 -14.005 18.715 1.00 8.36 6 PHE B N 1
ATOM 2022 C CA . PHE B 1 6 ? 34.623 -13.031 19.253 1.00 7.97 6 PHE B CA 1
ATOM 2023 C C . PHE B 1 6 ? 33.502 -13.801 19.887 1.00 7.64 6 PHE B C 1
ATOM 2024 O O . PHE B 1 6 ? 32.801 -14.591 19.203 1.00 9.02 6 PHE B O 1
ATOM 2032 N N . VAL B 1 7 ? 33.318 -13.580 21.202 1.00 6.78 7 VAL B N 1
ATOM 2033 C CA . VAL B 1 7 ? 32.288 -14.334 21.948 1.00 7.28 7 VAL B CA 1
ATOM 2034 C C . VAL B 1 7 ? 31.390 -13.285 22.586 1.00 7.16 7 VAL B C 1
ATOM 2035 O O . VAL B 1 7 ? 31.847 -12.461 23.371 1.00 8.85 7 VAL B O 1
ATOM 2039 N N . ALA B 1 8 ? 30.103 -13.338 22.232 1.00 7.21 8 ALA B N 1
ATOM 2040 C CA . ALA B 1 8 ? 29.175 -12.320 22.704 1.00 7.01 8 ALA B CA 1
ATOM 2041 C C . ALA B 1 8 ? 28.027 -12.962 23.475 1.00 7.06 8 ALA B C 1
ATOM 2042 O O . ALA B 1 8 ? 27.478 -14.010 23.079 1.00 8.89 8 ALA B O 1
ATOM 2044 N N . ALA B 1 9 ? 27.658 -12.269 24.543 1.00 7.02 9 ALA B N 1
ATOM 2045 C CA . ALA B 1 9 ? 26.527 -12.643 25.406 1.00 6.83 9 ALA B CA 1
ATOM 2046 C C . ALA B 1 9 ? 25.335 -11.763 25.043 1.00 6.69 9 ALA B C 1
ATOM 2047 O O . ALA B 1 9 ? 25.343 -10.545 25.339 1.00 7.86 9 ALA B O 1
ATOM 2049 N N . ASN B 1 10 ? 24.332 -12.325 24.407 1.00 6.80 10 ASN B N 1
ATOM 2050 C CA . ASN B 1 10 ? 23.096 -11.576 24.167 1.00 7.13 10 ASN B CA 1
ATOM 2051 C C . ASN B 1 10 ? 22.144 -11.957 25.289 1.00 6.32 10 ASN B C 1
ATOM 2052 O O . ASN B 1 10 ? 21.485 -13.030 25.261 1.00 7.82 10 ASN B O 1
ATOM 2057 N N . TRP B 1 11 ? 22.045 -11.119 26.303 1.00 6.88 11 TRP B N 1
ATOM 2058 C CA . TRP B 1 11 ? 21.193 -11.390 27.444 1.00 6.86 11 TRP B CA 1
ATOM 2059 C C . TRP B 1 11 ? 19.712 -11.256 27.078 1.00 6.63 11 TRP B C 1
ATOM 2060 O O . TRP B 1 11 ? 18.871 -11.647 27.894 1.00 8.44 11 TRP B O 1
ATOM 2071 N N . LYS B 1 12 ? 19.415 -10.742 25.897 1.00 7.25 12 LYS B N 1
ATOM 2072 C CA . LYS B 1 12 ? 18.006 -10.567 25.460 1.00 7.21 12 LYS B CA 1
ATOM 2073 C C . LYS B 1 12 ? 17.252 -9.824 26.556 1.00 6.75 12 LYS B C 1
ATOM 2074 O O . LYS B 1 12 ? 17.835 -8.940 27.189 1.00 7.76 12 LYS B O 1
ATOM 2080 N N . CYS B 1 13 ? 15.988 -10.155 26.777 1.00 7.26 13 CYS B N 1
ATOM 2081 C CA . CYS B 1 13 ? 15.201 -9.368 27.722 1.00 7.21 13 CYS B CA 1
ATOM 2082 C C . CYS B 1 13 ? 15.170 -10.081 29.076 1.00 7.24 13 CYS B C 1
ATOM 2083 O O . CYS B 1 13 ? 14.180 -10.692 29.484 1.00 8.04 13 CYS B O 1
ATOM 2086 N N . ASN B 1 14 ? 16.340 -10.087 29.747 1.00 7.42 14 ASN B N 1
ATOM 2087 C CA . ASN B 1 14 ? 16.491 -10.857 30.983 1.00 8.30 14 ASN B CA 1
ATOM 2088 C C . ASN B 1 14 ? 17.432 -10.130 31.905 1.00 7.23 14 ASN B C 1
ATOM 2089 O O . ASN B 1 14 ? 18.436 -9.536 31.462 1.00 8.57 14 ASN B O 1
ATOM 2094 N N . GLY B 1 15 ? 17.166 -10.215 33.212 1.00 8.53 15 GLY B N 1
ATOM 2095 C CA . GLY B 1 15 ? 18.058 -9.775 34.237 1.00 10.28 15 GLY B CA 1
ATOM 2096 C C . GLY B 1 15 ? 17.340 -8.977 35.295 1.00 8.43 15 GLY B C 1
ATOM 2097 O O . GLY B 1 15 ? 16.329 -8.328 35.042 1.00 9.08 15 GLY B O 1
ATOM 2098 N N . THR B 1 16 ? 17.927 -9.046 36.489 1.00 9.42 16 THR B N 1
ATOM 2099 C CA . THR B 1 16 ? 17.587 -8.071 37.553 1.00 9.13 16 THR B CA 1
ATOM 2100 C C . THR B 1 16 ? 18.868 -7.401 38.021 1.00 8.76 16 THR B C 1
ATOM 2101 O O . THR B 1 16 ? 19.973 -7.883 37.700 1.00 9.39 16 THR B O 1
ATOM 2105 N N . LEU B 1 17 ? 18.727 -6.320 38.782 1.00 8.69 17 LEU B N 1
ATOM 2106 C CA . LEU B 1 17 ? 19.960 -5.747 39.327 1.00 9.90 17 LEU B CA 1
ATOM 2107 C C . LEU B 1 17 ? 20.795 -6.768 40.083 1.00 9.59 17 LEU B C 1
ATOM 2108 O O . LEU B 1 17 ? 22.023 -6.816 39.945 1.00 10.94 17 LEU B O 1
ATOM 2113 N N . GLU B 1 18 ? 20.132 -7.588 40.894 1.00 10.25 18 GLU B N 1
ATOM 2114 C CA . GLU B 1 18 ? 20.891 -8.565 41.677 1.00 11.47 18 GLU B CA 1
ATOM 2115 C C . GLU B 1 18 ? 21.415 -9.693 40.814 1.00 10.76 18 GLU B C 1
ATOM 2116 O O . GLU B 1 18 ? 22.539 -10.137 41.103 1.00 11.54 18 GLU B O 1
ATOM 2127 N N . SER B 1 19 ? 20.651 -10.174 39.821 1.00 9.62 19 SER B N 1
ATOM 2128 C CA . SER B 1 19 ? 21.220 -11.301 39.050 1.00 9.52 19 SER B CA 1
ATOM 2129 C C . SER B 1 19 ? 22.441 -10.827 38.244 1.00 9.15 19 SER B C 1
ATOM 2130 O O . SER B 1 19 ? 23.380 -11.605 38.073 1.00 9.96 19 SER B O 1
ATOM 2133 N N . ILE B 1 20 ? 22.396 -9.575 37.790 1.00 8.76 20 ILE B N 1
ATOM 2134 C CA . ILE B 1 20 ? 23.534 -9.079 36.996 1.00 9.14 20 ILE B CA 1
ATOM 2135 C C . ILE B 1 20 ? 24.732 -8.882 37.920 1.00 8.41 20 ILE B C 1
ATOM 2136 O O . ILE B 1 20 ? 25.870 -9.137 37.518 1.00 9.67 20 ILE B O 1
ATOM 2141 N N . LYS B 1 21 ? 24.502 -8.430 39.172 1.00 9.96 21 LYS B N 1
ATOM 2142 C CA . LYS B 1 21 ? 25.630 -8.292 40.107 1.00 9.47 21 LYS B CA 1
ATOM 2143 C C . LYS B 1 21 ? 26.342 -9.629 40.286 1.00 10.32 21 LYS B C 1
ATOM 2144 O O . LYS B 1 21 ? 27.555 -9.724 40.199 1.00 11.07 21 LYS B O 1
ATOM 2150 N N . SER B 1 22 ? 25.577 -10.698 40.523 1.00 10.12 22 SER B N 1
ATOM 2151 C CA . SER B 1 22 ? 26.243 -11.998 40.726 1.00 10.55 22 SER B CA 1
ATOM 2152 C C . SER B 1 22 ? 26.865 -12.512 39.431 1.00 11.40 22 SER B C 1
ATOM 2153 O O . SER B 1 22 ? 27.969 -13.062 39.461 1.00 10.81 22 SER B O 1
ATOM 2158 N N . LEU B 1 23 ? 26.184 -12.342 38.273 1.00 9.59 23 LEU B N 1
ATOM 2159 C CA . LEU B 1 23 ? 26.694 -12.891 37.048 1.00 9.26 23 LEU B CA 1
ATOM 2160 C C . LEU B 1 23 ? 27.954 -12.164 36.621 1.00 8.89 23 LEU B C 1
ATOM 2161 O O . LEU B 1 23 ? 28.945 -12.809 36.233 1.00 9.69 23 LEU B O 1
ATOM 2166 N N . THR B 1 24 ? 27.965 -10.837 36.631 1.00 8.29 24 THR B N 1
ATOM 2167 C CA . THR B 1 24 ? 29.170 -10.071 36.286 1.00 9.12 24 THR B CA 1
ATOM 2168 C C . THR B 1 24 ? 30.313 -10.411 37.251 1.00 8.85 24 THR B C 1
ATOM 2169 O O . THR B 1 24 ? 31.466 -10.536 36.759 1.00 10.51 24 THR B O 1
ATOM 2173 N N . ASN B 1 25 ? 30.043 -10.593 38.538 1.00 9.35 25 ASN B N 1
ATOM 2174 C CA . ASN B 1 25 ? 31.136 -10.977 39.432 1.00 11.36 25 ASN B CA 1
ATOM 2175 C C . ASN B 1 25 ? 31.770 -12.274 38.992 1.00 11.71 25 ASN B C 1
ATOM 2176 O O . ASN B 1 25 ? 33.001 -12.426 38.991 1.00 12.37 25 ASN B O 1
ATOM 2181 N N . SER B 1 26 ? 30.948 -13.270 38.640 1.00 10.91 26 SER B N 1
ATOM 2182 C CA . SER B 1 26 ? 31.460 -14.546 38.173 1.00 11.96 26 SER B CA 1
ATOM 2183 C C . SER B 1 26 ? 32.261 -14.366 36.890 1.00 11.96 26 SER B C 1
ATOM 2184 O O . SER B 1 26 ? 33.367 -14.940 36.753 1.00 13.56 26 SER B O 1
ATOM 2189 N N . PHE B 1 27 ? 31.766 -13.586 35.932 1.00 9.47 27 PHE B N 1
ATOM 2190 C CA . PHE B 1 27 ? 32.521 -13.356 34.699 1.00 9.90 27 PHE B CA 1
ATOM 2191 C C . PHE B 1 27 ? 33.883 -12.724 35.001 1.00 9.52 27 PHE B C 1
ATOM 2192 O O . PHE B 1 27 ? 34.854 -13.105 34.339 1.00 9.47 27 PHE B O 1
ATOM 2200 N N . ASN B 1 28 ? 33.927 -11.795 35.920 1.00 9.54 28 ASN B N 1
ATOM 2201 C CA . ASN B 1 28 ? 35.183 -11.099 36.199 1.00 8.97 28 ASN B CA 1
ATOM 2202 C C . ASN B 1 28 ? 36.242 -12.051 36.668 1.00 9.23 28 ASN B C 1
ATOM 2203 O O . ASN B 1 28 ? 37.427 -11.748 36.586 1.00 10.98 28 ASN B O 1
ATOM 2208 N N . ASN B 1 29 ? 35.843 -13.187 37.242 1.00 10.24 29 ASN B N 1
ATOM 2209 C CA . ASN B 1 29 ? 36.864 -14.137 37.759 1.00 10.96 29 ASN B CA 1
ATOM 2210 C C . ASN B 1 29 ? 37.613 -14.817 36.611 1.00 12.05 29 ASN B C 1
ATOM 2211 O O . ASN B 1 29 ? 38.620 -15.515 36.839 1.00 18.38 29 ASN B O 1
ATOM 2216 N N . LEU B 1 30 ? 37.172 -14.726 35.353 1.00 10.29 30 LEU B N 1
ATOM 2217 C CA . LEU B 1 30 ? 37.892 -15.369 34.242 1.00 10.67 30 LEU B CA 1
ATOM 2218 C C . LEU B 1 30 ? 39.018 -14.471 33.768 1.00 10.47 30 LEU B C 1
ATOM 2219 O O . LEU B 1 30 ? 38.743 -13.352 33.351 1.00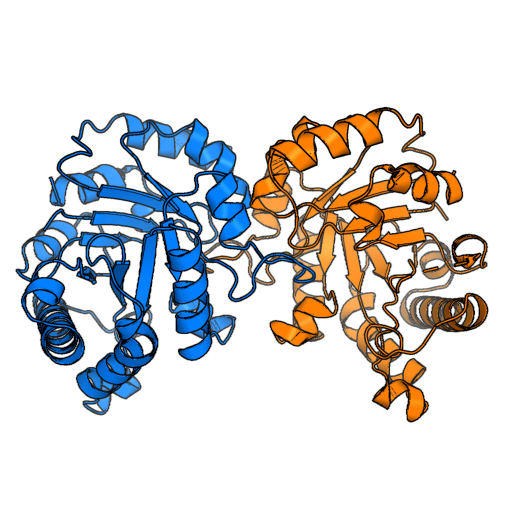 11.56 30 LEU B O 1
ATOM 2224 N N . A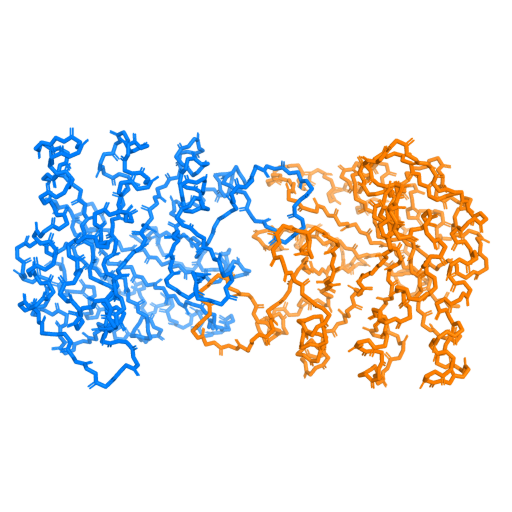SP B 1 31 ? 40.235 -14.972 33.833 1.00 11.29 31 ASP B N 1
ATOM 2225 C CA . ASP B 1 31 ? 41.373 -14.200 33.346 1.00 11.87 31 ASP B CA 1
ATOM 2226 C C . ASP B 1 31 ? 41.539 -14.461 31.872 1.00 12.15 31 ASP B C 1
ATOM 2227 O O . ASP B 1 31 ? 41.934 -15.543 31.426 1.00 16.14 31 ASP B O 1
ATOM 2232 N N . PHE B 1 32 ? 41.264 -13.475 31.039 1.00 12.17 32 PHE B N 1
ATOM 2233 C CA . PHE B 1 32 ? 41.477 -13.583 29.612 1.00 10.76 32 PHE B CA 1
ATOM 2234 C C . PHE B 1 32 ? 42.095 -12.267 29.112 1.00 10.45 32 PHE B C 1
ATOM 2235 O O . PHE B 1 32 ? 41.982 -11.266 29.796 1.00 11.70 32 PHE B O 1
ATOM 2243 N N . ASP B 1 33 ? 42.690 -12.405 27.930 1.00 10.45 33 ASP B N 1
ATOM 2244 C CA . ASP B 1 33 ? 43.389 -11.228 27.359 1.00 11.23 33 ASP B CA 1
ATOM 2245 C C . ASP B 1 33 ? 42.555 -10.624 26.278 1.00 9.28 33 ASP B C 1
ATOM 2246 O O . ASP B 1 33 ? 42.384 -11.283 25.240 1.00 10.49 33 ASP B O 1
ATOM 2251 N N . PRO B 1 34 ? 41.983 -9.434 26.469 1.00 8.97 34 PRO B N 1
ATOM 2252 C CA . PRO B 1 34 ? 41.077 -8.882 25.428 1.00 8.60 34 PRO B CA 1
ATOM 2253 C C . PRO B 1 34 ? 41.790 -8.480 24.135 1.00 9.09 34 PRO B C 1
ATOM 2254 O O . PRO B 1 34 ? 41.106 -8.136 23.172 1.00 9.58 34 PRO B O 1
ATOM 2258 N N . SER B 1 35 ? 43.126 -8.495 24.149 1.00 8.87 35 SER B N 1
ATOM 2259 C CA . SER B 1 35 ? 43.813 -8.290 22.862 1.00 9.77 35 SER B CA 1
ATOM 2260 C C . SER B 1 35 ? 43.863 -9.608 22.083 1.00 11.10 35 SER B C 1
ATOM 2261 O O . SER B 1 35 ? 44.142 -9.549 20.896 1.00 13.26 35 SER B O 1
ATOM 2264 N N . LYS B 1 36 ? 43.551 -10.743 22.679 1.00 10.49 36 LYS B N 1
ATOM 2265 C CA . LYS B 1 36 ? 43.592 -12.032 22.003 1.00 11.47 36 LYS B CA 1
ATOM 2266 C C . LYS B 1 36 ? 42.216 -12.488 21.539 1.00 10.68 36 LYS B C 1
ATOM 2267 O O . LYS B 1 36 ? 42.120 -13.215 20.555 1.00 14.59 36 LYS B O 1
ATOM 2273 N N . LEU B 1 37 ? 41.156 -12.056 22.209 1.00 8.99 37 LEU B N 1
ATOM 2274 C CA . LEU B 1 37 ? 39.791 -12.389 21.781 1.00 9.91 37 LEU B CA 1
ATOM 2275 C C . LEU B 1 37 ? 38.901 -11.269 22.336 1.00 8.65 37 LEU B C 1
ATOM 2276 O O . LEU B 1 37 ? 39.220 -10.661 23.352 1.00 9.06 37 LEU B O 1
ATOM 2281 N N . ASP B 1 38 ? 37.827 -11.036 21.598 1.00 8.04 38 ASP B N 1
ATOM 2282 C CA . ASP B 1 38 ? 36.826 -10.058 22.049 1.00 8.03 38 ASP B CA 1
ATOM 2283 C C . ASP B 1 38 ? 35.732 -10.783 22.810 1.00 6.84 38 ASP B C 1
ATOM 2284 O O . ASP B 1 38 ? 35.213 -11.821 22.344 1.00 8.13 38 ASP B O 1
ATOM 2289 N N . VAL B 1 39 ? 35.344 -10.261 23.995 1.00 7.26 39 VAL B N 1
ATOM 2290 C CA . VAL B 1 39 ? 34.243 -10.828 24.755 1.00 6.88 39 VAL B CA 1
ATOM 2291 C C . VAL B 1 39 ? 33.272 -9.663 25.019 1.00 7.11 39 VAL B C 1
ATOM 2292 O O . VAL B 1 39 ? 33.658 -8.701 25.664 1.00 7.88 39 VAL B O 1
ATOM 2296 N N . VAL B 1 40 ? 32.046 -9.753 24.452 1.00 7.03 40 VAL B N 1
ATOM 2297 C CA . VAL B 1 40 ? 31.150 -8.602 24.504 1.00 6.75 40 VAL B CA 1
ATOM 2298 C C . VAL B 1 40 ? 29.852 -9.006 25.189 1.00 6.36 40 VAL B C 1
ATOM 2299 O O . VAL B 1 40 ? 29.284 -10.053 24.844 1.00 8.66 40 VAL B O 1
ATOM 2303 N N . VAL B 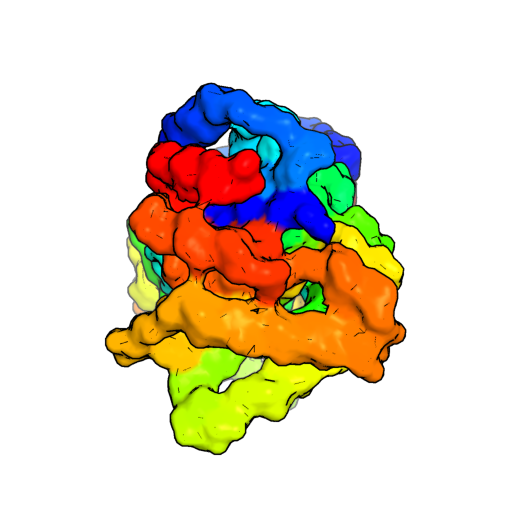1 41 ? 29.427 -8.172 26.148 1.00 5.85 41 VAL B N 1
ATOM 2304 C CA . VAL B 1 41 ? 28.148 -8.424 26.842 1.00 6.73 41 VAL B CA 1
ATOM 2305 C C . VAL B 1 41 ? 27.150 -7.376 26.383 1.00 5.90 41 VAL B C 1
ATOM 2306 O O . VAL B 1 41 ? 27.440 -6.186 26.375 1.00 6.82 41 VAL B O 1
ATOM 2310 N N . PHE B 1 42 ? 25.943 -7.842 26.013 1.00 6.44 42 PHE B N 1
ATOM 2311 C CA . PHE B 1 42 ? 24.853 -7.031 25.535 1.00 6.00 42 PHE B CA 1
ATOM 2312 C C . PHE B 1 42 ? 23.671 -7.099 26.512 1.00 6.37 42 PHE B C 1
ATOM 2313 O O . PHE B 1 42 ? 22.762 -7.959 26.336 1.00 6.48 42 PHE B O 1
ATOM 2321 N N . PRO B 1 43 ? 23.657 -6.248 27.536 1.00 5.92 43 PRO B N 1
ATOM 2322 C CA . PRO B 1 43 ? 22.541 -6.216 28.474 1.00 7.00 43 PRO B CA 1
ATOM 2323 C C . PRO B 1 43 ? 21.361 -5.432 27.881 1.00 6.55 43 PRO B C 1
ATOM 2324 O O . PRO B 1 43 ? 21.543 -4.699 26.861 1.00 7.27 43 PRO B O 1
ATOM 2328 N N . VAL B 1 44 ? 20.203 -5.512 28.529 1.00 6.79 44 VAL B N 1
ATOM 2329 C CA . VAL B 1 44 ? 19.081 -4.627 28.207 1.00 7.18 44 VAL B CA 1
ATOM 2330 C C . VAL B 1 44 ? 19.532 -3.175 28.358 1.00 6.41 44 VAL B C 1
ATOM 2331 O O . VAL B 1 44 ? 20.370 -2.873 29.216 1.00 6.99 44 VAL B O 1
ATOM 2335 N N . SER B 1 45 ? 18.950 -2.277 27.585 1.00 6.52 45 SER B N 1
ATOM 2336 C CA . SER B 1 45 ? 19.378 -0.886 27.578 1.00 7.29 45 SER B CA 1
ATOM 2337 C C . SER B 1 45 ? 19.424 -0.269 28.957 1.00 6.82 45 SER B C 1
ATOM 2338 O O . SER B 1 45 ? 20.405 0.382 29.336 1.00 7.14 45 SER B O 1
ATOM 2341 N N . VAL B 1 46 ? 18.368 -0.467 29.749 1.00 7.11 46 VAL B N 1
ATOM 2342 C CA . VAL B 1 46 ? 18.286 0.129 31.071 1.00 6.78 46 VAL B CA 1
ATOM 2343 C C . VAL B 1 46 ? 19.228 -0.542 32.054 1.00 7.71 46 VAL B C 1
ATOM 2344 O O . VAL B 1 46 ? 19.414 -0.031 33.197 1.00 8.41 46 VAL B O 1
ATOM 2348 N N . HIS B 1 47 ? 19.831 -1.673 31.683 1.00 7.50 47 HIS B N 1
ATOM 2349 C CA . HIS B 1 47 ? 20.850 -2.318 32.529 1.00 7.61 47 HIS B CA 1
ATOM 2350 C C . HIS B 1 47 ? 22.259 -1.972 32.089 1.00 7.51 47 HIS B C 1
ATOM 2351 O O . HIS B 1 47 ? 23.215 -2.451 32.698 1.00 7.69 47 HIS B O 1
ATOM 2358 N N . TYR B 1 48 ? 22.413 -1.161 31.013 1.00 7.44 48 TYR B N 1
ATOM 2359 C CA . TYR B 1 48 ? 23.759 -0.946 30.492 1.00 7.98 48 TYR B CA 1
ATOM 2360 C C . TYR B 1 48 ? 24.686 -0.335 31.533 1.00 7.38 48 TYR B C 1
ATOM 2361 O O . TYR B 1 48 ? 25.822 -0.807 31.687 1.00 7.52 48 TYR B O 1
ATOM 2370 N N . ASP B 1 49 ? 24.284 0.765 32.172 1.00 7.60 49 ASP B N 1
ATOM 2371 C CA . ASP B 1 49 ? 25.220 1.433 33.072 1.00 8.74 49 ASP B CA 1
ATOM 2372 C C . ASP B 1 49 ? 25.609 0.499 34.224 1.00 8.29 49 ASP B C 1
ATOM 2373 O O . ASP B 1 49 ? 26.813 0.432 34.576 1.00 9.44 49 ASP B O 1
ATOM 2382 N N . HIS B 1 50 ? 24.635 -0.222 34.777 1.00 8.46 50 HIS B N 1
ATOM 2383 C CA . HIS B 1 50 ? 24.964 -1.160 35.872 1.00 8.59 50 HIS B CA 1
ATOM 2384 C C . HIS B 1 50 ? 25.944 -2.208 35.421 1.00 8.26 50 HIS B C 1
ATOM 2385 O O . HIS B 1 50 ? 26.879 -2.531 36.140 1.00 9.20 50 HIS B O 1
ATOM 2392 N N . THR B 1 51 ? 25.701 -2.757 34.224 1.00 7.35 51 THR B N 1
ATOM 2393 C CA . THR B 1 51 ? 26.529 -3.839 33.727 1.00 7.58 51 THR B CA 1
ATOM 2394 C C . THR B 1 51 ? 27.922 -3.342 33.404 1.00 7.82 51 THR B C 1
ATOM 2395 O O . THR B 1 51 ? 28.935 -4.006 33.724 1.00 8.52 51 THR B O 1
ATOM 2399 N N . ARG B 1 52 ? 28.025 -2.206 32.737 1.00 6.90 52 ARG B N 1
ATOM 2400 C CA . ARG B 1 52 ? 29.351 -1.658 32.372 1.00 7.50 52 ARG B CA 1
ATOM 2401 C C . ARG B 1 52 ? 30.137 -1.305 33.622 1.00 7.06 52 ARG B C 1
ATOM 2402 O O . ARG B 1 52 ? 31.369 -1.483 33.686 1.00 8.70 52 ARG B O 1
ATOM 2410 N N . LYS B 1 53 ? 29.487 -0.839 34.677 1.00 7.39 53 LYS B N 1
ATOM 2411 C CA . LYS B 1 53 ? 30.197 -0.529 35.933 1.00 8.53 53 LYS B CA 1
ATOM 2412 C C . LYS B 1 53 ? 30.710 -1.789 36.589 1.00 8.68 53 LYS B C 1
ATOM 2413 O O . LYS B 1 53 ? 31.860 -1.829 37.021 1.00 11.25 53 LYS B O 1
ATOM 2419 N N . LEU B 1 54 ? 29.869 -2.836 36.615 1.00 8.19 54 LEU B N 1
ATOM 2420 C CA . LEU B 1 54 ? 30.250 -4.065 37.335 1.00 8.73 54 LEU B CA 1
ATOM 2421 C C . LEU B 1 54 ? 31.274 -4.898 36.577 1.00 8.88 54 LEU B C 1
ATOM 2422 O O . LEU B 1 54 ? 32.104 -5.541 37.214 1.00 11.54 54 LEU B O 1
ATOM 2427 N N . LEU B 1 55 ? 31.230 -4.943 35.256 1.00 7.63 55 LEU B N 1
ATOM 2428 C CA . LEU B 1 55 ? 32.212 -5.712 34.497 1.00 8.02 55 LEU B CA 1
ATOM 2429 C C . LEU B 1 55 ? 33.558 -5.033 34.519 1.00 7.37 55 LEU B C 1
ATOM 2430 O O . LEU B 1 55 ? 33.659 -3.801 34.353 1.00 10.99 55 LEU B O 1
ATOM 2435 N N . GLN B 1 56 ? 34.629 -5.823 34.612 1.00 7.65 56 GLN B N 1
ATOM 2436 C CA . GLN B 1 56 ? 35.980 -5.284 34.495 1.00 8.79 56 GLN B CA 1
ATOM 2437 C C . GLN B 1 56 ? 36.236 -4.824 33.057 1.00 8.51 56 GLN B C 1
ATOM 2438 O O . GLN B 1 56 ? 35.546 -5.234 32.096 1.00 9.93 56 GLN B O 1
ATOM 2444 N N . SER B 1 57 ? 37.215 -3.959 32.895 1.00 9.39 57 SER B N 1
ATOM 2445 C CA . SER B 1 57 ? 37.489 -3.285 31.635 1.00 9.83 57 SER B CA 1
ATOM 2446 C C . SER B 1 57 ? 37.858 -4.261 30.520 1.00 8.96 57 SER B C 1
ATOM 2447 O O . SER B 1 57 ? 37.653 -3.881 29.352 1.00 9.88 57 SER B O 1
ATOM 2452 N N . LYS B 1 58 ? 38.345 -5.478 30.785 1.00 8.51 58 LYS B N 1
ATOM 2453 C CA . LYS B 1 58 ? 38.595 -6.443 29.724 1.00 8.93 58 LYS B CA 1
ATOM 2454 C C . LYS B 1 58 ? 37.335 -6.831 28.945 1.00 8.67 58 LYS B C 1
ATOM 2455 O O . LYS B 1 58 ? 37.477 -7.239 27.790 1.00 9.56 58 LYS B O 1
ATOM 2461 N N . PHE B 1 59 ? 36.181 -6.724 29.580 1.00 8.17 59 PHE B N 1
ATOM 2462 C CA . PHE B 1 59 ? 34.950 -7.030 28.863 1.00 8.43 59 PHE B CA 1
ATOM 2463 C C . PHE B 1 59 ? 34.527 -5.830 28.044 1.00 7.23 59 PHE B C 1
ATOM 2464 O O . PHE B 1 59 ? 34.508 -4.683 28.539 1.00 8.81 59 PHE B O 1
ATOM 2472 N N . SER B 1 60 ? 34.122 -6.091 26.809 1.00 6.85 60 SER B N 1
ATOM 2473 C CA . SER B 1 60 ? 33.443 -5.084 26.013 1.00 6.37 60 SER B CA 1
ATOM 2474 C C . SER B 1 60 ? 31.937 -5.153 26.208 1.00 6.30 60 SER B C 1
ATOM 2475 O O . SER B 1 60 ? 31.419 -6.179 26.700 1.00 7.18 60 SER B O 1
ATOM 2478 N N . THR B 1 61 ? 31.249 -4.092 25.864 1.00 6.19 61 THR B N 1
ATOM 2479 C CA . THR B 1 61 ? 29.781 -4.021 26.069 1.00 6.57 61 THR B CA 1
ATOM 2480 C C . THR B 1 61 ? 29.147 -3.392 24.836 1.00 5.76 61 THR B C 1
ATOM 2481 O O . THR B 1 61 ? 29.761 -2.762 23.963 1.00 7.40 61 THR B O 1
ATOM 2485 N N . GLY B 1 62 ? 27.827 -3.612 24.769 1.00 6.48 62 GLY B N 1
ATOM 2486 C CA . GLY B 1 62 ? 27.025 -3.062 23.656 1.00 6.81 62 GLY B CA 1
ATOM 2487 C C . GLY B 1 62 ? 25.552 -3.092 24.015 1.00 6.29 62 GLY B C 1
ATOM 2488 O O . GLY B 1 62 ? 25.150 -3.530 25.104 1.00 6.83 62 GLY B O 1
ATOM 2489 N N . ILE B 1 63 ? 24.751 -2.614 23.067 1.00 6.35 63 ILE B N 1
ATOM 2490 C CA . ILE B 1 63 ? 23.273 -2.690 23.191 1.00 6.08 63 ILE B CA 1
ATOM 2491 C C . ILE B 1 63 ? 22.701 -3.530 22.057 1.00 5.51 63 ILE B C 1
ATOM 2492 O O . ILE B 1 63 ? 23.294 -3.819 20.995 1.00 6.22 63 ILE B O 1
ATOM 2497 N N . GLN B 1 64 ? 21.453 -3.988 22.311 1.00 6.12 64 GLN B N 1
ATOM 2498 C CA . GLN B 1 64 ? 20.818 -5.051 21.535 1.00 5.93 64 GLN B CA 1
ATOM 2499 C C . GLN B 1 64 ? 20.076 -4.547 20.308 1.00 6.85 64 GLN B C 1
ATOM 2500 O O . GLN B 1 64 ? 19.550 -5.347 19.519 1.00 6.85 64 GLN B O 1
ATOM 2506 N N . ASN B 1 65 ? 20.003 -3.223 20.139 1.00 7.07 65 ASN B N 1
ATOM 2507 C CA . ASN B 1 65 ? 19.306 -2.598 19.021 1.00 6.98 65 ASN B CA 1
ATOM 2508 C C . ASN B 1 65 ? 19.761 -1.164 18.971 1.00 7.51 65 ASN B C 1
ATOM 2509 O O . ASN B 1 65 ? 20.233 -0.633 19.961 1.00 11.29 65 ASN B O 1
ATOM 2514 N N . VAL B 1 66 ? 19.616 -0.538 17.817 1.00 6.87 66 VAL B N 1
ATOM 2515 C CA . VAL B 1 66 ? 19.888 0.903 17.696 1.00 6.83 66 VAL B CA 1
ATOM 2516 C C . VAL B 1 66 ? 18.913 1.427 16.669 1.00 7.31 66 VAL B C 1
ATOM 2517 O O . VAL B 1 66 ? 18.385 0.709 15.815 1.00 7.85 66 VAL B O 1
ATOM 2521 N N . SER B 1 67 ? 18.622 2.732 16.721 1.00 7.01 67 SER B N 1
ATOM 2522 C CA . SER B 1 67 ? 17.653 3.326 15.832 1.00 6.73 67 SER B CA 1
ATOM 2523 C C . SER B 1 67 ? 18.212 3.527 14.432 1.00 8.22 67 SER B C 1
ATOM 2524 O O . SER B 1 67 ? 19.404 3.734 14.227 1.00 10.00 67 SER B O 1
ATOM 2527 N N . LYS B 1 68 ? 17.295 3.504 13.453 1.00 10.34 68 LYS B N 1
ATOM 2528 C CA . LYS B 1 68 ? 17.651 3.877 12.084 1.00 12.23 68 LYS B CA 1
ATOM 2529 C C . LYS B 1 68 ? 17.526 5.379 11.910 1.00 11.31 68 LYS B C 1
ATOM 2530 O O . LYS B 1 68 ? 17.898 5.837 10.825 1.00 15.34 68 LYS B O 1
ATOM 2536 N N . PHE B 1 69 ? 17.033 6.089 12.905 1.00 9.84 69 PHE B N 1
ATOM 2537 C CA . PHE B 1 69 ? 16.810 7.522 12.777 1.00 10.34 69 PHE B CA 1
ATOM 2538 C C . PHE B 1 69 ? 17.916 8.166 13.588 1.00 15.71 69 PHE B C 1
ATOM 2539 O O . PHE B 1 69 ? 18.492 7.560 14.565 1.00 20.54 69 PHE B O 1
ATOM 2547 N N . GLY B 1 70 ? 18.157 9.403 13.315 1.00 21.47 70 GLY B N 1
ATOM 2548 C CA . GLY B 1 70 ? 19.186 9.960 14.307 1.00 14.58 70 GLY B CA 1
ATOM 2549 C C . GLY B 1 70 ? 18.462 10.495 15.525 1.00 9.17 70 GLY B C 1
ATOM 2550 O O . GLY B 1 70 ? 17.365 10.098 15.929 1.00 10.04 70 GLY B O 1
ATOM 2551 N N . ASN B 1 71 ? 19.031 11.509 16.157 1.00 9.33 71 ASN B N 1
ATOM 2552 C CA . ASN B 1 71 ? 18.339 12.203 17.233 1.00 9.70 71 ASN B CA 1
ATOM 2553 C C . ASN B 1 71 ? 17.085 12.915 16.729 1.00 9.59 71 ASN B C 1
ATOM 2554 O O . ASN B 1 71 ? 17.048 13.372 15.586 1.00 10.94 71 ASN B O 1
ATOM 2559 N N . GLY B 1 72 ? 16.094 13.058 17.602 1.00 8.79 72 GLY B N 1
ATOM 2560 C CA . GLY B 1 72 ? 14.923 13.859 17.277 1.00 9.75 72 GLY B CA 1
ATOM 2561 C C . GLY B 1 72 ? 13.681 13.144 17.799 1.00 9.32 72 GLY B C 1
ATOM 2562 O O . GLY B 1 72 ? 13.689 12.454 18.830 1.00 8.59 72 GLY B O 1
ATOM 2563 N N . SER B 1 73 ? 12.598 13.378 17.063 1.00 9.07 73 SER B N 1
ATOM 2564 C CA . SER B 1 73 ? 11.289 13.006 17.547 1.00 9.61 73 SER B CA 1
ATOM 2565 C C . SER B 1 73 ? 10.940 11.569 17.217 1.00 8.35 73 SER B C 1
ATOM 2566 O O . SER B 1 73 ? 10.078 11.246 16.339 1.00 9.87 73 SER B O 1
ATOM 2569 N N . TYR B 1 74 ? 11.627 10.697 17.940 1.00 8.27 74 TYR B N 1
ATOM 2570 C CA . TYR B 1 74 ? 11.511 9.235 17.743 1.00 8.21 74 TYR B CA 1
ATOM 2571 C C . TYR B 1 74 ? 11.350 8.576 19.124 1.00 7.43 74 TYR B C 1
ATOM 2572 O O . TYR B 1 74 ? 12.261 7.923 19.623 1.00 7.91 74 TYR B O 1
ATOM 2581 N N . THR B 1 75 ? 10.201 8.797 19.738 1.00 7.75 75 THR B N 1
ATOM 2582 C CA . THR B 1 75 ? 9.911 8.323 21.098 1.00 6.90 75 THR B CA 1
ATOM 2583 C C . THR B 1 75 ? 10.236 6.835 21.182 1.00 7.16 75 THR B C 1
ATOM 2584 O O . THR B 1 75 ? 9.777 6.036 20.368 1.00 7.85 75 THR B O 1
ATOM 2588 N N . GLY B 1 76 ? 11.013 6.497 22.220 1.00 6.53 76 GLY B N 1
ATOM 2589 C CA . GLY B 1 76 ? 11.381 5.120 22.502 1.00 7.70 76 GLY B CA 1
ATOM 2590 C C . GLY B 1 76 ? 12.615 4.628 21.788 1.00 7.22 76 GLY B C 1
ATOM 2591 O O . GLY B 1 76 ? 13.050 3.531 22.157 1.00 8.87 76 GLY B O 1
ATOM 2592 N N . GLU B 1 77 ? 13.207 5.377 20.855 1.00 7.38 77 GLU B N 1
ATOM 2593 C CA . GLU B 1 77 ? 14.393 4.879 20.179 1.00 7.82 77 GLU B CA 1
ATOM 2594 C C . GLU B 1 77 ? 15.686 5.381 20.835 1.00 6.60 77 GLU B C 1
ATOM 2595 O O . GLU B 1 77 ? 15.681 6.420 21.532 1.00 7.78 77 GLU B O 1
ATOM 2601 N N . VAL B 1 78 ? 16.777 4.673 20.590 1.00 7.32 78 VAL B N 1
ATOM 2602 C CA . VAL B 1 78 ? 18.123 5.066 21.019 1.00 6.68 78 VAL B CA 1
ATOM 2603 C C . VAL B 1 78 ? 18.947 5.318 19.759 1.00 6.91 78 VAL B C 1
ATOM 2604 O O . VAL B 1 78 ? 19.197 4.373 18.987 1.00 8.18 78 VAL B O 1
ATOM 2608 N N . SER B 1 79 ? 19.403 6.556 19.535 1.00 6.82 79 SER B N 1
ATOM 2609 C CA . SER B 1 79 ? 20.177 6.818 18.312 1.00 7.44 79 SER B CA 1
ATOM 2610 C C . SER B 1 79 ? 21.616 6.330 18.454 1.00 6.35 79 SER B C 1
ATOM 2611 O O . SER B 1 79 ? 22.176 6.230 19.563 1.00 7.27 79 SER B O 1
ATOM 2614 N N . ALA B 1 80 ? 22.199 6.159 17.286 1.00 6.83 80 ALA B N 1
ATOM 2615 C CA . ALA B 1 80 ? 23.648 5.889 17.257 1.00 6.73 80 ALA B CA 1
ATOM 2616 C C . ALA B 1 80 ? 24.460 7.038 17.850 1.00 6.64 80 ALA B C 1
ATOM 2617 O O . ALA B 1 80 ? 25.498 6.807 18.482 1.00 7.16 80 ALA B O 1
ATOM 2619 N N . GLU B 1 81 ? 23.981 8.287 17.691 1.00 6.75 81 GLU B N 1
ATOM 2620 C CA . GLU B 1 81 ? 24.672 9.415 18.285 1.00 7.46 81 GLU B CA 1
ATOM 2621 C C . GLU B 1 81 ? 24.657 9.321 19.823 1.00 6.94 81 GLU B C 1
ATOM 2622 O O . GLU B 1 81 ? 25.684 9.622 20.462 1.00 7.32 81 GLU B O 1
ATOM 2628 N N . ILE B 1 82 ? 23.523 8.951 20.426 1.00 6.72 82 ILE B N 1
ATOM 2629 C CA . ILE B 1 82 ? 23.489 8.773 21.886 1.00 7.31 82 ILE B CA 1
ATOM 2630 C C . ILE B 1 82 ? 24.419 7.629 22.309 1.00 7.07 82 ILE B C 1
ATOM 2631 O O . ILE B 1 82 ? 25.125 7.778 23.329 1.00 8.14 82 ILE B O 1
ATOM 2636 N N . ALA B 1 83 ? 24.448 6.552 21.547 1.00 6.33 83 ALA B N 1
ATOM 2637 C CA . ALA B 1 83 ? 25.369 5.445 21.892 1.00 7.26 83 ALA B CA 1
ATOM 2638 C C . ALA B 1 83 ? 26.824 5.927 21.876 1.00 6.95 83 ALA B C 1
ATOM 2639 O O . ALA B 1 83 ? 27.610 5.616 22.783 1.00 7.63 83 ALA B O 1
ATOM 2641 N N . LYS B 1 84 ? 27.186 6.700 20.854 1.00 6.86 84 LYS B N 1
ATOM 2642 C CA . LYS B 1 84 ? 28.543 7.256 20.779 1.00 7.37 84 LYS B CA 1
ATOM 2643 C C . LYS B 1 84 ? 28.837 8.123 21.974 1.00 6.88 84 LYS B C 1
ATOM 2644 O O . LYS B 1 84 ? 29.958 8.026 22.544 1.00 7.62 84 LYS B O 1
ATOM 2650 N N . ASP B 1 85 ? 27.912 9.006 22.361 1.00 7.36 85 ASP B N 1
ATOM 2651 C CA . ASP B 1 85 ? 28.199 9.883 23.481 1.00 7.89 85 ASP B CA 1
ATOM 2652 C C . ASP B 1 85 ? 28.422 9.090 24.772 1.00 6.97 85 ASP B C 1
ATOM 2653 O O . ASP B 1 85 ? 29.133 9.613 25.664 1.00 8.57 85 ASP B O 1
ATOM 2658 N N . LEU B 1 86 ? 27.879 7.906 24.883 1.00 7.39 86 LEU B N 1
ATOM 2659 C CA . LEU B 1 86 ? 28.043 7.068 26.074 1.00 7.99 86 LEU B CA 1
ATOM 2660 C C . LEU B 1 86 ? 29.186 6.065 25.872 1.00 7.00 86 LEU B C 1
ATOM 2661 O O . LEU B 1 86 ? 29.420 5.286 26.807 1.00 8.63 86 LEU B O 1
ATOM 2666 N N . ASN B 1 87 ? 29.883 6.077 24.744 1.00 6.82 87 ASN B N 1
ATOM 2667 C CA . ASN B 1 87 ? 30.921 5.074 24.462 1.00 7.85 87 ASN B CA 1
ATOM 2668 C C . ASN B 1 87 ? 30.388 3.669 24.605 1.00 7.00 87 ASN B C 1
ATOM 2669 O O . ASN B 1 87 ? 31.088 2.745 25.094 1.00 8.95 87 ASN B O 1
ATOM 2674 N N . ILE B 1 88 ? 29.152 3.473 24.103 1.00 7.13 88 ILE B N 1
ATOM 2675 C CA . ILE B 1 88 ? 28.615 2.090 23.912 1.00 6.95 88 ILE B CA 1
ATOM 2676 C C . ILE B 1 88 ? 29.274 1.575 22.666 1.00 7.04 88 ILE B C 1
ATOM 2677 O O . ILE B 1 88 ? 29.097 2.105 21.549 1.00 8.54 88 ILE B O 1
ATOM 2682 N N . GLU B 1 89 ? 30.087 0.526 22.797 1.00 7.36 89 GLU B N 1
ATOM 2683 C CA . GLU B 1 89 ? 31.029 0.181 21.711 1.00 7.65 89 GLU B CA 1
ATOM 2684 C C . GLU B 1 89 ? 30.340 -0.567 20.600 1.00 6.95 89 GLU B C 1
ATOM 2685 O O . GLU B 1 89 ? 30.694 -0.340 19.420 1.00 7.87 89 GLU B O 1
ATOM 2691 N N . TYR B 1 90 ? 29.445 -1.498 20.919 1.00 6.83 90 TYR B N 1
ATOM 2692 C CA . TYR B 1 90 ? 28.812 -2.362 19.944 1.00 6.98 90 TYR B CA 1
ATOM 2693 C C . TYR B 1 90 ? 27.291 -2.232 19.918 1.00 6.01 90 TYR B C 1
ATOM 2694 O O . TYR B 1 90 ? 26.694 -1.878 20.945 1.00 6.43 90 TYR B O 1
ATOM 2703 N N . VAL B 1 91 ? 26.716 -2.587 18.761 1.00 6.24 91 VAL B N 1
ATOM 2704 C CA . VAL B 1 91 ? 25.260 -2.714 18.624 1.00 6.36 91 VAL B CA 1
ATOM 2705 C C . VAL B 1 91 ? 24.978 -4.040 17.916 1.00 6.18 91 VAL B C 1
ATOM 2706 O O . VAL B 1 91 ? 25.736 -4.438 17.021 1.00 7.95 91 VAL B O 1
ATOM 2710 N N . ILE B 1 92 ? 23.872 -4.674 18.283 1.00 6.51 92 ILE B N 1
ATOM 2711 C CA . ILE B 1 92 ? 23.313 -5.789 17.475 1.00 6.61 92 ILE B CA 1
ATOM 2712 C C . ILE B 1 92 ? 22.303 -5.193 16.515 1.00 6.45 92 ILE B C 1
ATOM 2713 O O . ILE B 1 92 ? 21.492 -4.338 16.902 1.00 7.43 92 ILE B O 1
ATOM 2718 N N . ILE B 1 93 ? 22.354 -5.641 15.258 1.00 6.61 93 ILE B N 1
ATOM 2719 C CA . ILE B 1 93 ? 21.428 -5.219 14.219 1.00 7.21 93 ILE B CA 1
ATOM 2720 C C . ILE B 1 93 ? 20.886 -6.448 13.510 1.00 7.44 93 ILE B C 1
ATOM 2721 O O . ILE B 1 93 ? 21.618 -7.393 13.214 1.00 8.25 93 ILE B O 1
ATOM 2726 N N . GLY B 1 94 ? 19.555 -6.435 13.226 1.00 8.63 94 GLY B N 1
ATOM 2727 C CA . GLY B 1 94 ? 19.000 -7.503 12.377 1.00 8.72 94 GLY B CA 1
ATOM 2728 C C . GLY B 1 94 ? 18.743 -8.784 13.118 1.00 8.16 94 GLY B C 1
ATOM 2729 O O . GLY B 1 94 ? 18.461 -9.783 12.449 1.00 8.14 94 GLY B O 1
ATOM 2730 N N . HIS B 1 95 ? 18.821 -8.827 14.453 1.00 8.05 95 HIS B N 1
ATOM 2731 C CA . HIS B 1 95 ? 18.502 -10.077 15.167 1.00 7.23 95 HIS B CA 1
ATOM 2732 C C . HIS B 1 95 ? 17.122 -10.596 14.719 1.00 7.52 95 HIS B C 1
ATOM 2733 O O . HIS B 1 95 ? 16.184 -9.821 14.518 1.00 8.40 95 HIS B O 1
ATOM 2740 N N . PHE B 1 96 ? 17.031 -11.912 14.576 1.00 8.24 96 PHE B N 1
ATOM 2741 C CA . PHE B 1 96 ? 15.773 -12.484 14.093 1.00 8.93 96 PHE B CA 1
ATOM 2742 C C . PHE B 1 96 ? 14.579 -12.071 14.926 1.00 8.43 96 PHE B C 1
ATOM 2743 O O . PHE B 1 96 ? 13.498 -11.964 14.363 1.00 10.12 96 PHE B O 1
ATOM 2758 N N . GLU B 1 97 ? 14.748 -11.867 16.235 1.00 8.25 97 GLU B N 1
ATOM 2759 C CA . GLU B 1 97 ? 13.567 -11.466 17.025 1.00 9.62 97 GLU B CA 1
ATOM 2760 C C . GLU B 1 97 ? 13.065 -10.095 16.650 1.00 9.24 97 GLU B C 1
ATOM 2761 O O . GLU B 1 97 ? 11.873 -9.848 16.733 1.00 12.03 97 GLU B O 1
ATOM 2767 N N . ARG B 1 98 ? 13.947 -9.215 16.205 1.00 8.87 98 ARG B N 1
ATOM 2768 C CA . ARG B 1 98 ? 13.480 -7.916 15.686 1.00 10.20 98 ARG B CA 1
ATOM 2769 C C . ARG B 1 98 ? 12.861 -8.032 14.319 1.00 9.90 98 ARG B C 1
ATOM 2770 O O . ARG B 1 98 ? 11.830 -7.348 14.026 1.00 10.73 98 ARG B O 1
ATOM 2778 N N . ARG B 1 99 ? 13.402 -8.884 13.465 1.00 9.79 99 ARG B N 1
ATOM 2779 C CA . ARG B 1 99 ? 12.744 -9.100 12.167 1.00 9.74 99 ARG B CA 1
ATOM 2780 C C . ARG B 1 99 ? 11.403 -9.787 12.347 1.00 9.85 99 ARG B C 1
ATOM 2781 O O . ARG B 1 99 ? 10.457 -9.437 11.617 1.00 13.47 99 ARG B O 1
ATOM 2789 N N . LYS B 1 100 ? 11.268 -10.688 13.350 1.00 10.13 100 LYS B N 1
ATOM 2790 C CA . LYS B 1 100 ? 10.056 -11.425 13.510 1.00 11.95 100 LYS B CA 1
ATOM 2791 C C . LYS B 1 100 ? 8.979 -10.586 14.231 1.00 12.07 100 LYS B C 1
ATOM 2792 O O . LYS B 1 100 ? 7.882 -10.410 13.735 1.00 19.03 100 LYS B O 1
ATOM 2798 N N . TYR B 1 101 ? 9.277 -10.070 15.399 1.00 10.07 101 TYR B N 1
ATOM 2799 C CA . TYR B 1 101 ? 8.224 -9.409 16.209 1.00 10.31 101 TYR B CA 1
ATOM 2800 C C . TYR B 1 101 ? 8.057 -7.933 15.828 1.00 10.62 101 TYR B C 1
ATOM 2801 O O . TYR B 1 101 ? 7.001 -7.392 16.117 1.00 13.11 101 TYR B O 1
ATOM 2810 N N . PHE B 1 102 ? 9.105 -7.301 15.295 1.00 10.78 102 PHE B N 1
ATOM 2811 C CA . PHE B 1 102 ? 9.065 -5.834 15.107 1.00 12.75 102 PHE B CA 1
ATOM 2812 C C . PHE B 1 102 ? 9.184 -5.471 13.633 1.00 13.69 102 PHE B C 1
ATOM 2813 O O . PHE B 1 102 ? 9.407 -4.278 13.346 1.00 17.17 102 PHE B O 1
ATOM 2821 N N . HIS B 1 103 ? 9.051 -6.446 12.746 1.00 15.89 103 HIS B N 1
ATOM 2822 C CA . HIS B 1 103 ? 9.009 -6.298 11.290 1.00 19.23 103 HIS B CA 1
ATOM 2823 C C . HIS B 1 103 ? 10.175 -5.503 10.752 1.00 16.06 103 HIS B C 1
ATOM 2824 O O . HIS B 1 103 ? 10.080 -4.746 9.755 1.00 17.83 103 HIS B O 1
ATOM 2837 N N . GLU B 1 104 ? 11.348 -5.709 11.366 1.00 11.10 104 GLU B N 1
ATOM 2838 C CA . GLU B 1 104 ? 12.541 -5.084 10.840 1.00 10.62 104 GLU B CA 1
ATOM 2839 C C . GLU B 1 104 ? 12.919 -5.677 9.514 1.00 10.42 104 GLU B C 1
ATOM 2840 O O . GLU B 1 104 ? 12.935 -6.908 9.363 1.00 12.46 104 GLU B O 1
ATOM 2851 N N . THR B 1 105 ? 13.233 -4.851 8.528 1.00 10.66 105 THR B N 1
ATOM 2852 C CA . THR B 1 105 ? 13.490 -5.288 7.157 1.00 11.57 105 THR B CA 1
ATOM 2853 C C . THR B 1 105 ? 14.981 -5.182 6.825 1.00 10.61 105 THR B C 1
ATOM 2854 O O . THR B 1 105 ? 15.758 -4.585 7.548 1.00 11.07 105 THR B O 1
ATOM 2858 N N . ASP B 1 106 ? 15.377 -5.752 5.691 1.00 11.59 106 ASP B N 1
ATOM 2859 C CA . ASP B 1 106 ? 16.710 -5.587 5.192 1.00 12.37 106 ASP B CA 1
ATOM 2860 C C . ASP B 1 106 ? 17.081 -4.122 5.020 1.00 11.61 106 ASP B C 1
ATOM 2861 O O . ASP B 1 106 ? 18.220 -3.743 5.317 1.00 12.33 106 ASP B O 1
ATOM 2866 N N . GLU B 1 107 ? 16.130 -3.294 4.557 1.00 11.70 107 GLU B N 1
ATOM 2867 C CA . GLU B 1 107 ? 16.458 -1.874 4.410 1.00 11.72 107 GLU B CA 1
ATOM 2868 C C . GLU B 1 107 ? 16.710 -1.226 5.779 1.00 10.98 107 GLU B C 1
ATOM 2869 O O . GLU B 1 107 ? 17.586 -0.380 5.913 1.00 11.67 107 GLU B O 1
ATOM 2875 N N . ASP B 1 108 ? 15.926 -1.611 6.793 1.00 10.63 108 ASP B N 1
ATOM 2876 C CA . ASP B 1 108 ? 16.156 -1.107 8.135 1.00 10.38 108 ASP B CA 1
ATOM 2877 C C . ASP B 1 108 ? 17.546 -1.546 8.624 1.00 9.34 108 ASP B C 1
ATOM 2878 O O . ASP B 1 108 ? 18.244 -0.729 9.249 1.00 10.62 108 ASP B O 1
ATOM 2883 N N . VAL B 1 109 ? 17.921 -2.795 8.341 1.00 9.44 109 VAL B N 1
ATOM 2884 C CA . VAL B 1 109 ? 19.269 -3.257 8.743 1.00 9.40 109 VAL B CA 1
ATOM 2885 C C . VAL B 1 109 ? 20.302 -2.394 8.076 1.00 9.49 109 VAL B C 1
ATOM 2886 O O . VAL B 1 109 ? 21.306 -1.939 8.703 1.00 9.86 109 VAL B O 1
ATOM 2890 N N . ARG B 1 110 ? 20.210 -2.133 6.781 1.00 10.79 110 ARG B N 1
ATOM 2891 C CA . ARG B 1 110 ? 21.158 -1.274 6.094 1.00 10.10 110 ARG B CA 1
ATOM 2892 C C . ARG B 1 110 ? 21.229 0.095 6.723 1.00 9.96 110 ARG B C 1
ATOM 2893 O O . ARG B 1 110 ? 22.341 0.625 6.962 1.00 11.31 110 ARG B O 1
ATOM 2901 N N . GLU B 1 111 ? 20.075 0.714 6.985 1.00 10.55 111 GLU B N 1
ATOM 2902 C CA . GLU B 1 111 ? 20.088 2.074 7.566 1.00 10.72 111 GLU B CA 1
ATOM 2903 C C . GLU B 1 111 ? 20.651 2.105 8.957 1.00 9.75 111 GLU B C 1
ATOM 2904 O O . GLU B 1 111 ? 21.370 3.037 9.324 1.00 10.97 111 GLU B O 1
ATOM 2910 N N . LYS B 1 112 ? 20.382 1.069 9.748 1.00 9.37 112 LYS B N 1
ATOM 2911 C CA . LYS B 1 112 ? 20.978 1.013 11.100 1.00 9.12 112 LYS B CA 1
ATOM 2912 C C . LYS B 1 112 ? 22.475 0.811 11.016 1.00 8.04 112 LYS B C 1
ATOM 2913 O O . LYS B 1 112 ? 23.233 1.405 11.825 1.00 8.42 112 LYS B O 1
ATOM 2919 N N . LEU B 1 113 ? 22.946 -0.035 10.081 1.00 9.10 113 LEU B N 1
ATOM 2920 C CA . LEU B 1 113 ? 24.406 -0.203 9.975 1.00 8.31 113 LEU B CA 1
ATOM 2921 C C . LEU B 1 113 ? 25.038 1.111 9.588 1.00 9.40 113 LEU B C 1
ATOM 2922 O O . LEU B 1 113 ? 26.078 1.512 10.112 1.00 9.12 113 LEU B O 1
ATOM 2927 N N . GLN B 1 114 ? 24.412 1.799 8.627 1.00 9.80 114 GLN B N 1
ATOM 2928 C CA . GLN B 1 114 ? 24.965 3.081 8.175 1.00 11.10 114 GLN B CA 1
ATOM 2929 C C . GLN B 1 114 ? 25.072 4.083 9.312 1.00 10.18 114 GLN B C 1
ATOM 2930 O O . GLN B 1 114 ? 26.091 4.741 9.491 1.00 9.91 114 GLN B O 1
ATOM 2936 N N . ALA B 1 115 ? 24.014 4.193 10.109 1.00 9.41 115 ALA B N 1
ATOM 2937 C CA . ALA B 1 115 ? 24.012 5.120 11.239 1.00 9.20 115 ALA B CA 1
ATOM 2938 C C . ALA B 1 115 ? 25.054 4.708 12.279 1.00 8.40 115 ALA B C 1
ATOM 2939 O O . ALA B 1 115 ? 25.716 5.575 12.872 1.00 8.84 115 ALA B O 1
ATOM 2941 N N . SER B 1 116 ? 25.195 3.402 12.473 1.00 7.90 116 SER B N 1
ATOM 2942 C CA . SER B 1 116 ? 26.162 2.922 13.453 1.00 8.50 116 SER B CA 1
ATOM 2943 C C . SER B 1 116 ? 27.580 3.262 13.028 1.00 7.75 116 SER B C 1
ATOM 2944 O O . SER B 1 116 ? 28.369 3.819 13.802 1.00 7.78 116 SER B O 1
ATOM 2949 N N . LEU B 1 117 ? 27.940 2.915 11.780 1.00 8.10 117 LEU B N 1
ATOM 2950 C CA . LEU B 1 117 ? 29.287 3.195 11.318 1.00 8.58 117 LEU B CA 1
ATOM 2951 C C . LEU B 1 117 ? 29.595 4.685 11.289 1.00 9.09 117 LEU B C 1
ATOM 2952 O O . LEU B 1 117 ? 30.700 5.115 11.599 1.00 9.71 117 LEU B O 1
ATOM 2957 N N . LYS B 1 118 ? 28.598 5.528 10.956 1.00 9.70 118 LYS B N 1
ATOM 2958 C CA . LYS B 1 118 ? 28.848 6.947 10.950 1.00 10.11 118 LYS B CA 1
ATOM 2959 C C . LYS B 1 118 ? 29.211 7.491 12.315 1.00 8.81 118 LYS B C 1
ATOM 2960 O O . LYS B 1 118 ? 29.885 8.533 12.471 1.00 11.74 118 LYS B O 1
ATOM 2966 N N . ASN B 1 119 ? 28.729 6.780 13.367 1.00 8.41 119 ASN B N 1
ATOM 2967 C CA . ASN B 1 119 ? 29.011 7.161 14.751 1.00 7.98 119 ASN B CA 1
ATOM 2968 C C . ASN B 1 119 ? 30.063 6.274 15.386 1.00 7.68 119 ASN B C 1
ATOM 2969 O O . ASN B 1 119 ? 30.137 6.264 16.638 1.00 8.45 119 ASN B O 1
ATOM 2974 N N . ASN B 1 120 ? 30.875 5.590 14.589 1.00 8.22 120 ASN B N 1
ATOM 2975 C CA . ASN B 1 120 ? 32.026 4.812 15.123 1.00 8.31 120 ASN B CA 1
ATOM 2976 C C . ASN B 1 120 ? 31.544 3.737 16.097 1.00 7.62 120 ASN B C 1
ATOM 2977 O O . ASN B 1 120 ? 32.288 3.331 17.001 1.00 10.76 120 ASN B O 1
ATOM 2982 N N . LEU B 1 121 ? 30.366 3.179 15.879 1.00 7.36 121 LEU B N 1
ATOM 2983 C CA . LEU B 1 121 ? 29.915 2.004 16.604 1.00 7.15 121 LEU B CA 1
ATOM 2984 C C . LEU B 1 121 ? 30.308 0.783 15.789 1.00 7.96 121 LEU B C 1
ATOM 2985 O O . LEU B 1 121 ? 30.318 0.828 14.556 1.00 9.79 121 LEU B O 1
ATOM 2990 N N . LYS B 1 122 ? 30.631 -0.294 16.479 1.00 7.50 122 LYS B N 1
ATOM 2991 C CA . LYS B 1 122 ? 30.910 -1.564 15.832 1.00 7.51 122 LYS B CA 1
ATOM 2992 C C . LYS B 1 122 ? 29.603 -2.369 15.821 1.00 7.85 122 LYS B C 1
ATOM 2993 O O . LYS B 1 122 ? 28.850 -2.322 16.801 1.00 9.80 122 LYS B O 1
ATOM 2999 N N . ALA B 1 123 ? 29.360 -3.085 14.740 1.00 7.98 123 ALA B N 1
ATOM 3000 C CA . ALA B 1 123 ? 28.038 -3.691 14.530 1.00 7.78 123 ALA B CA 1
ATOM 3001 C C . ALA B 1 123 ? 28.160 -5.202 14.410 1.00 7.29 123 ALA B C 1
ATOM 3002 O O . ALA B 1 123 ? 28.974 -5.679 13.666 1.00 9.17 123 ALA B O 1
ATOM 3004 N N . VAL B 1 124 ? 27.230 -5.879 15.128 1.00 6.99 124 VAL B N 1
ATOM 3005 C CA . VAL B 1 124 ? 27.059 -7.344 15.075 1.00 7.20 124 VAL B CA 1
ATOM 3006 C C . VAL B 1 124 ? 25.763 -7.542 14.299 1.00 7.02 124 VAL B C 1
ATOM 3007 O O . VAL B 1 124 ? 24.687 -7.271 14.842 1.00 7.91 124 VAL B O 1
ATOM 3011 N N . VAL B 1 125 ? 25.903 -7.950 13.047 1.00 7.18 125 VAL B N 1
ATOM 3012 C CA . VAL B 1 125 ? 24.782 -7.904 12.111 1.00 7.64 125 VAL B CA 1
ATOM 3013 C C . VAL B 1 125 ? 24.300 -9.314 11.833 1.00 7.33 125 VAL B C 1
ATOM 3014 O O . VAL B 1 125 ? 25.100 -10.152 11.389 1.00 8.39 125 VAL B O 1
ATOM 3018 N N . CYS B 1 126 ? 23.039 -9.580 12.095 1.00 7.98 126 CYS B N 1
ATOM 3019 C CA . CYS B 1 126 ? 22.459 -10.922 12.083 1.00 7.76 126 CYS B CA 1
ATOM 3020 C C . CYS B 1 126 ? 21.594 -11.181 10.862 1.00 7.54 126 CYS B C 1
ATOM 3021 O O . CYS B 1 126 ? 20.904 -10.259 10.379 1.00 9.05 126 CYS B O 1
ATOM 3024 N N . PHE B 1 127 ? 21.606 -12.447 10.432 1.00 8.19 127 PHE B N 1
ATOM 3025 C CA . PHE B 1 127 ? 20.738 -12.842 9.275 1.00 9.49 127 PHE B CA 1
ATOM 3026 C C . PHE B 1 127 ? 20.609 -14.367 9.348 1.00 9.74 127 PHE B C 1
ATOM 3027 O O . PHE B 1 127 ? 21.277 -15.007 10.157 1.00 9.87 127 PHE B O 1
ATOM 3035 N N . GLY B 1 128 ? 19.836 -14.955 8.453 1.00 9.88 128 GLY B N 1
ATOM 3036 C CA . GLY B 1 128 ? 19.669 -16.395 8.458 1.00 11.66 128 GLY B CA 1
ATOM 3037 C C . GLY B 1 128 ? 18.309 -16.790 7.899 1.00 10.73 128 GLY B C 1
ATOM 3038 O O . GLY B 1 128 ? 17.378 -15.990 7.865 1.00 11.51 128 GLY B O 1
ATOM 3039 N N . GLU B 1 129 ? 18.210 -18.040 7.421 1.00 12.55 129 GLU B N 1
ATOM 3040 C CA . GLU B 1 129 ? 17.027 -18.493 6.684 1.00 13.01 129 GLU B CA 1
ATOM 3041 C C . GLU B 1 129 ? 16.130 -19.322 7.591 1.00 14.06 129 GLU B C 1
ATOM 3042 O O . GLU B 1 129 ? 16.507 -19.966 8.566 1.00 16.40 129 GLU B O 1
ATOM 3048 N N . SER B 1 130 ? 14.841 -19.345 7.267 1.00 15.98 130 SER B N 1
ATOM 3049 C CA . SER B 1 130 ? 13.820 -20.048 7.999 1.00 16.03 130 SER B CA 1
ATOM 3050 C C . SER B 1 130 ? 13.787 -21.530 7.648 1.00 17.33 130 SER B C 1
ATOM 3051 O O . SER B 1 130 ? 14.362 -21.945 6.641 1.00 16.48 130 SER B O 1
ATOM 3054 N N . LEU B 1 131 ? 13.089 -22.330 8.439 1.00 19.89 131 LEU B N 1
ATOM 3055 C CA . LEU B 1 131 ? 12.843 -23.744 8.111 1.00 21.47 131 LEU B CA 1
ATOM 3056 C C . LEU B 1 131 ? 12.296 -23.935 6.703 1.00 20.70 131 LEU B C 1
ATOM 3057 O O . LEU B 1 131 ? 12.771 -24.773 5.951 1.00 26.95 131 LEU B O 1
ATOM 3062 N N . GLU B 1 132 ? 11.271 -23.164 6.298 1.00 23.69 132 GLU B N 1
ATOM 3063 C CA . GLU B 1 132 ? 10.636 -23.337 4.973 1.00 26.17 132 GLU B CA 1
ATOM 3064 C C . GLU B 1 132 ? 11.647 -22.989 3.890 1.00 23.76 132 GLU B C 1
ATOM 3065 O O . GLU B 1 132 ? 11.774 -23.702 2.884 1.00 23.07 132 GLU B O 1
ATOM 3071 N N . GLN B 1 133 ? 12.386 -21.886 4.060 1.00 19.63 133 GLN B N 1
ATOM 3072 C CA . GLN B 1 133 ? 13.416 -21.542 3.082 1.00 19.80 133 GLN B CA 1
ATOM 3073 C C . GLN B 1 133 ? 14.457 -22.640 2.972 1.00 19.32 133 GLN B C 1
ATOM 3074 O O . GLN B 1 133 ? 14.859 -23.056 1.889 1.00 22.15 133 GLN B O 1
ATOM 3080 N N . ARG B 1 134 ? 14.897 -23.190 4.088 1.00 18.45 134 ARG B N 1
ATOM 3081 C CA . ARG B 1 134 ? 15.907 -24.232 3.993 1.00 19.00 134 ARG B CA 1
ATOM 3082 C C . ARG B 1 134 ? 15.353 -25.460 3.345 1.00 19.98 134 ARG B C 1
ATOM 3083 O O . ARG B 1 134 ? 15.969 -26.110 2.482 1.00 22.20 134 ARG B O 1
ATOM 3091 N N . GLU B 1 135 ? 14.148 -25.853 3.705 1.00 27.07 135 GLU B N 1
ATOM 3092 C CA . GLU B 1 135 ? 13.574 -27.070 3.094 1.00 27.69 135 GLU B CA 1
ATOM 3093 C C . GLU B 1 135 ? 13.269 -26.864 1.623 1.00 27.93 135 GLU B C 1
ATOM 3094 O O . GLU B 1 135 ? 13.122 -27.863 0.882 1.00 32.67 135 GLU B O 1
ATOM 3100 N N . GLN B 1 136 ? 13.160 -25.618 1.158 1.00 25.68 136 GLN B N 1
ATOM 3101 C CA . GLN B 1 136 ? 13.038 -25.285 -0.250 1.00 27.40 136 GLN B CA 1
ATOM 3102 C C . GLN B 1 136 ? 14.421 -25.130 -0.897 1.00 26.01 136 GLN B C 1
ATOM 3103 O O . GLN B 1 136 ? 14.568 -24.722 -2.064 1.00 25.95 136 GLN B O 1
ATOM 3109 N N . ASN B 1 137 ? 15.518 -25.434 -0.209 1.00 23.27 137 ASN B N 1
ATOM 3110 C CA . ASN B 1 137 ? 16.860 -25.314 -0.783 1.00 21.92 137 ASN B CA 1
ATOM 3111 C C . ASN B 1 137 ? 17.192 -23.878 -1.191 1.00 19.94 137 ASN B C 1
ATOM 3112 O O . ASN B 1 137 ? 17.925 -23.710 -2.146 1.00 19.62 137 ASN B O 1
ATOM 3117 N N . LYS B 1 138 ? 16.700 -22.930 -0.366 1.00 19.40 138 LYS B N 1
ATOM 3118 C CA . LYS B 1 138 ? 16.853 -21.508 -0.619 1.00 19.06 138 LYS B CA 1
ATOM 3119 C C . LYS B 1 138 ? 17.845 -20.867 0.343 1.00 18.86 138 LYS B C 1
ATOM 3120 O O . LYS B 1 138 ? 17.955 -19.658 0.302 1.00 19.12 138 LYS B O 1
ATOM 3126 N N . THR 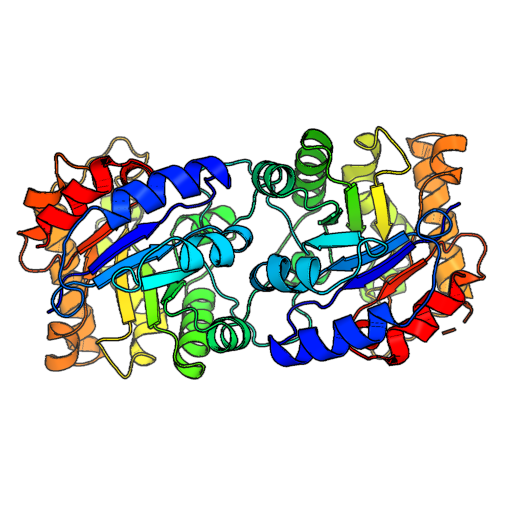B 1 139 ? 18.574 -21.636 1.157 1.00 18.55 139 THR B N 1
ATOM 3127 C CA . THR B 1 139 ? 19.487 -21.009 2.147 1.00 16.70 139 THR B CA 1
ATOM 3128 C C . THR B 1 139 ? 20.438 -20.017 1.513 1.00 16.80 139 THR B C 1
ATOM 3129 O O . THR B 1 139 ? 20.584 -18.888 1.978 1.00 16.02 139 THR B O 1
ATOM 3133 N N . ILE B 1 140 ? 21.083 -20.390 0.405 1.00 19.11 140 ILE B N 1
ATOM 3134 C CA . ILE B 1 140 ? 22.072 -19.461 -0.171 1.00 20.15 140 ILE B CA 1
ATOM 3135 C C . ILE B 1 140 ? 21.368 -18.302 -0.836 1.00 18.81 140 ILE B C 1
ATOM 3136 O O . ILE B 1 140 ? 21.810 -17.147 -0.590 1.00 19.25 140 ILE B O 1
ATOM 3141 N N . GLU B 1 141 ? 20.273 -18.495 -1.579 1.00 20.12 141 GLU B N 1
ATOM 3142 C CA . GLU B 1 141 ? 19.548 -17.323 -2.104 1.00 19.28 141 GLU B CA 1
ATOM 3143 C C . GLU B 1 141 ? 19.131 -16.340 -0.998 1.00 15.96 141 GLU B C 1
ATOM 3144 O O . GLU B 1 141 ? 19.290 -15.125 -1.141 1.00 17.85 141 GLU B O 1
ATOM 3155 N N . VAL B 1 142 ? 18.614 -16.837 0.109 1.00 16.82 142 VAL B N 1
ATOM 3156 C CA . VAL B 1 142 ? 18.143 -16.000 1.214 1.00 16.28 142 VAL B CA 1
ATOM 3157 C C . VAL B 1 142 ? 19.286 -15.239 1.874 1.00 14.92 142 VAL B C 1
ATOM 3158 O O . VAL B 1 142 ? 19.201 -14.010 2.053 1.00 16.32 142 VAL B O 1
ATOM 3162 N N . ILE B 1 143 ? 20.361 -15.968 2.209 1.00 13.89 143 ILE B N 1
ATOM 3163 C CA . ILE B 1 143 ? 21.463 -15.295 2.896 1.00 15.18 143 ILE B CA 1
ATOM 3164 C C . ILE B 1 143 ? 22.144 -14.306 1.992 1.00 13.29 143 ILE B C 1
ATOM 3165 O O . ILE B 1 143 ? 22.630 -13.268 2.433 1.00 14.27 143 ILE B O 1
ATOM 3170 N N . THR B 1 144 ? 22.221 -14.623 0.683 1.00 15.61 144 THR B N 1
ATOM 3171 C CA . THR B 1 144 ? 22.874 -13.695 -0.216 1.00 16.03 144 THR B CA 1
ATOM 3172 C C . THR B 1 144 ? 22.123 -12.381 -0.228 1.00 15.64 144 THR B C 1
ATOM 3173 O O . THR B 1 144 ? 22.734 -11.305 -0.157 1.00 16.99 144 THR B O 1
ATOM 3177 N N . LYS B 1 145 ? 20.812 -12.448 -0.359 1.00 15.21 145 LYS B N 1
ATOM 3178 C CA . LYS B 1 145 ? 20.022 -11.218 -0.413 1.00 17.06 145 LYS B CA 1
ATOM 3179 C C . LYS B 1 145 ? 20.200 -10.488 0.930 1.00 15.09 145 LYS B C 1
ATOM 3180 O O . LYS B 1 145 ? 20.398 -9.271 0.916 1.00 15.13 145 LYS B O 1
ATOM 3186 N N . GLN B 1 146 ? 20.113 -11.220 2.051 1.00 13.75 146 GLN B N 1
ATOM 3187 C CA . GLN B 1 146 ? 20.263 -10.491 3.324 1.00 12.49 146 GLN B CA 1
ATOM 3188 C C . GLN B 1 146 ? 21.623 -9.816 3.492 1.00 13.28 146 GLN B C 1
ATOM 3189 O O . GLN B 1 146 ? 21.685 -8.698 3.967 1.00 13.10 146 GLN B O 1
ATOM 3195 N N . VAL B 1 147 ? 22.680 -10.518 3.110 1.00 12.15 147 VAL B N 1
ATOM 3196 C CA . VAL B 1 147 ? 24.006 -9.939 3.257 1.00 12.73 147 VAL B CA 1
ATOM 3197 C C . VAL B 1 147 ? 24.177 -8.796 2.290 1.00 13.84 147 VAL B C 1
ATOM 3198 O O . VAL B 1 147 ? 24.719 -7.738 2.662 1.00 13.69 147 VAL B O 1
ATOM 3202 N N . LYS B 1 148 ? 23.745 -8.974 1.034 1.00 15.37 148 LYS B N 1
ATOM 3203 C CA . LYS B 1 148 ? 23.876 -7.890 0.053 1.00 17.13 148 LYS B CA 1
ATOM 3204 C C . LYS B 1 148 ? 23.022 -6.705 0.426 1.00 14.59 148 LYS B C 1
ATOM 3205 O O . LYS B 1 148 ? 23.210 -5.577 -0.128 1.00 17.69 148 LYS B O 1
ATOM 3211 N N . ALA B 1 149 ? 22.101 -6.838 1.379 1.00 14.91 149 ALA B N 1
ATOM 3212 C CA . ALA B 1 149 ? 21.399 -5.606 1.768 1.00 15.92 149 ALA B CA 1
ATOM 3213 C C . ALA B 1 149 ? 22.310 -4.560 2.401 1.00 15.46 149 ALA B C 1
ATOM 3214 O O . ALA B 1 149 ? 21.940 -3.386 2.352 1.00 14.63 149 ALA B O 1
ATOM 3216 N N . PHE B 1 150 ? 23.432 -5.000 2.982 1.00 13.64 150 PHE B N 1
ATOM 3217 C CA . PHE B 1 150 ? 24.191 -4.063 3.789 1.00 11.87 150 PHE B CA 1
ATOM 3218 C C . PHE B 1 150 ? 25.701 -4.165 3.514 1.00 12.03 150 PHE B C 1
ATOM 3219 O O . PHE B 1 150 ? 26.435 -3.300 3.989 1.00 12.16 150 PHE B O 1
ATOM 3227 N N . VAL B 1 151 ? 26.222 -5.224 2.916 1.00 13.20 151 VAL B N 1
ATOM 3228 C CA . VAL B 1 151 ? 27.669 -5.511 3.037 1.00 14.54 151 VAL B CA 1
ATOM 3229 C C . VAL B 1 151 ? 28.532 -4.441 2.368 1.00 14.99 151 VAL B C 1
ATOM 3230 O O . VAL B 1 151 ? 29.694 -4.260 2.763 1.00 15.86 151 VAL B O 1
ATOM 3234 N N . ASP B 1 152 ? 27.975 -3.704 1.381 1.00 14.94 152 ASP B N 1
ATOM 3235 C CA . ASP B 1 152 ? 28.794 -2.687 0.705 1.00 16.07 152 ASP B CA 1
ATOM 3236 C C . ASP B 1 152 ? 29.065 -1.479 1.575 1.00 14.30 152 ASP B C 1
ATOM 3237 O O . ASP B 1 152 ? 29.960 -0.658 1.279 1.00 17.15 152 ASP B O 1
ATOM 3242 N N . LEU B 1 153 ? 28.359 -1.337 2.706 1.00 13.99 153 LEU B N 1
ATOM 3243 C CA . LEU B 1 153 ? 28.668 -0.266 3.649 1.00 12.94 153 LEU B CA 1
ATOM 3244 C C . LEU B 1 153 ? 29.914 -0.475 4.478 1.00 12.13 153 LEU B C 1
ATOM 3245 O O . LEU B 1 153 ? 30.393 0.425 5.140 1.00 13.24 153 LEU B O 1
ATOM 3250 N N . ILE B 1 154 ? 30.419 -1.709 4.554 1.00 12.34 154 ILE B N 1
ATOM 3251 C CA . ILE B 1 154 ? 31.494 -1.994 5.500 1.00 11.58 154 ILE B CA 1
ATOM 3252 C C . ILE B 1 154 ? 32.775 -1.350 4.963 1.00 12.22 154 ILE B C 1
ATOM 3253 O O . ILE B 1 154 ? 33.233 -1.653 3.881 1.00 15.45 154 ILE B O 1
ATOM 3258 N N . ASP B 1 155 ? 33.350 -0.447 5.764 1.00 14.21 155 ASP B N 1
ATOM 3259 C CA . ASP B 1 155 ? 34.563 0.169 5.285 1.00 15.97 155 ASP B CA 1
ATOM 3260 C C . ASP B 1 155 ? 35.764 -0.268 6.138 1.00 15.96 155 ASP B C 1
ATOM 3261 O O . ASP B 1 155 ? 36.866 0.112 5.867 1.00 22.73 155 ASP B O 1
ATOM 3266 N N . ASN B 1 156 ? 35.547 -1.069 7.166 1.00 15.41 156 ASN B N 1
ATOM 3267 C CA . ASN B 1 156 ? 36.597 -1.583 8.030 1.00 15.42 156 ASN B CA 1
ATOM 3268 C C . ASN B 1 156 ? 36.131 -2.970 8.484 1.00 14.21 156 ASN B C 1
ATOM 3269 O O . ASN B 1 156 ? 35.136 -3.103 9.220 1.00 13.17 156 ASN B O 1
ATOM 3274 N N . PHE B 1 157 ? 36.850 -4.022 8.135 1.00 16.58 157 PHE B N 1
ATOM 3275 C CA . PHE B 1 157 ? 36.382 -5.393 8.376 1.00 15.43 157 PHE B CA 1
ATOM 3276 C C . PHE B 1 157 ? 36.738 -5.918 9.747 1.00 16.18 157 PHE B C 1
ATOM 3277 O O . PHE B 1 157 ? 36.466 -7.107 9.990 1.00 16.56 157 PHE B O 1
ATOM 3285 N N . ASP B 1 158 ? 37.261 -5.094 10.637 1.00 15.14 158 ASP B N 1
ATOM 3286 C CA . ASP B 1 158 ? 37.263 -5.416 12.066 1.00 15.17 158 ASP B CA 1
ATOM 3287 C C . ASP B 1 158 ? 36.003 -4.925 12.787 1.00 13.66 158 ASP B C 1
ATOM 3288 O O . ASP B 1 158 ? 35.718 -5.398 13.883 1.00 13.92 158 ASP B O 1
ATOM 3293 N N . ASN B 1 159 ? 35.331 -3.945 12.220 1.00 12.11 159 ASN B N 1
ATOM 3294 C CA . ASN B 1 159 ? 34.307 -3.192 12.958 1.00 10.71 159 ASN B CA 1
ATOM 3295 C C . ASN B 1 159 ? 32.885 -3.681 12.686 1.00 9.13 159 ASN B C 1
ATOM 3296 O O . ASN B 1 159 ? 31.954 -3.199 13.366 1.00 10.09 159 ASN B O 1
ATOM 3301 N N . VAL B 1 160 ? 32.733 -4.603 11.748 1.00 8.74 160 VAL B N 1
ATOM 3302 C CA . VAL B 1 160 ? 31.425 -5.254 11.479 1.00 8.31 160 VAL B CA 1
ATOM 3303 C C . VAL B 1 160 ? 31.690 -6.741 11.624 1.00 8.13 160 VAL B C 1
ATOM 3304 O O . VAL B 1 160 ? 32.697 -7.232 11.104 1.00 9.81 160 VAL B O 1
ATOM 3308 N N . ILE B 1 161 ? 30.811 -7.368 12.394 1.00 8.17 161 ILE B N 1
ATOM 3309 C CA . ILE B 1 161 ? 30.907 -8.798 12.709 1.00 7.66 161 ILE B CA 1
ATOM 3310 C C . ILE B 1 161 ? 29.606 -9.396 12.239 1.00 7.58 161 ILE B C 1
ATOM 3311 O O . ILE B 1 161 ? 28.507 -8.880 12.577 1.00 9.38 161 ILE B O 1
ATOM 3316 N N . LEU B 1 162 ? 29.653 -10.452 11.440 1.00 8.55 162 LEU B N 1
ATOM 3317 C CA . LEU B 1 162 ? 28.427 -11.070 10.902 1.00 8.59 162 LEU B CA 1
ATOM 3318 C C . LEU B 1 162 ? 27.971 -12.180 11.808 1.00 8.37 162 LEU B C 1
ATOM 3319 O O . LEU B 1 162 ? 28.851 -12.861 12.433 1.00 9.93 162 LEU B O 1
ATOM 3324 N N . VAL B 1 163 ? 26.667 -12.466 11.841 1.00 9.24 163 VAL B N 1
ATOM 3325 C CA . VAL B 1 163 ? 26.157 -13.580 12.647 1.00 8.66 163 VAL B CA 1
ATOM 3326 C C . VAL B 1 163 ? 25.174 -14.381 11.810 1.00 9.15 163 VAL B C 1
ATOM 3327 O O . VAL B 1 163 ? 24.126 -13.878 11.371 1.00 9.60 163 VAL B O 1
ATOM 3331 N N . TYR B 1 164 ? 25.500 -15.665 11.625 1.00 9.79 164 TYR B N 1
ATOM 3332 C CA . TYR B 1 164 ? 24.555 -16.577 10.993 1.00 10.27 164 TYR B CA 1
ATOM 3333 C C . TYR B 1 164 ? 23.620 -17.182 12.016 1.00 10.38 164 TYR B C 1
ATOM 3334 O O . TYR B 1 164 ? 24.097 -17.924 12.894 1.00 13.97 164 TYR B O 1
ATOM 3343 N N A GLU B 1 165 ? 22.293 -16.933 11.871 0.62 11.14 165 GLU B N 1
ATOM 3344 N N B GLU B 1 165 ? 22.374 -16.819 11.982 0.38 13.01 165 GLU B N 1
ATOM 3345 C CA A GLU B 1 165 ? 21.220 -17.461 12.730 0.62 9.06 165 GLU B CA 1
ATOM 3346 C CA B GLU B 1 165 ? 21.752 -17.553 13.181 0.38 13.79 165 GLU B CA 1
ATOM 3347 C C A GLU B 1 165 ? 20.437 -18.530 11.946 0.62 10.68 165 GLU B C 1
ATOM 3348 C C B GLU B 1 165 ? 20.607 -18.225 12.444 0.38 12.68 165 GLU B C 1
ATOM 3349 O O A GLU B 1 165 ? 19.648 -18.227 11.052 0.62 9.05 165 GLU B O 1
ATOM 3350 O O B GLU B 1 165 ? 19.666 -17.448 12.175 0.38 18.25 165 GLU B O 1
ATOM 3361 N N A PRO B 1 166 ? 20.592 -19.783 12.314 0.62 12.25 166 PRO B N 1
ATOM 3362 N N B PRO B 1 166 ? 20.733 -19.562 12.199 0.38 14.47 166 PRO B N 1
ATOM 3363 C CA A PRO B 1 166 ? 19.903 -20.852 11.521 0.62 15.25 166 PRO B CA 1
ATOM 3364 C CA B PRO B 1 166 ? 19.673 -20.304 11.473 0.38 16.20 166 PRO B CA 1
ATOM 3365 C C A PRO B 1 166 ? 18.464 -20.977 12.014 0.62 12.59 166 PRO B C 1
ATOM 3366 C C B PRO B 1 166 ? 18.456 -20.073 12.387 0.38 12.81 166 PRO B C 1
ATOM 3367 O O A PRO B 1 166 ? 18.089 -21.771 12.888 0.62 13.37 166 PRO B O 1
ATOM 3368 O O B PRO B 1 166 ? 18.643 -20.241 13.611 0.38 15.46 166 PRO B O 1
ATOM 3375 N N A LEU B 1 167 ? 17.593 -20.095 11.482 0.62 12.17 167 LEU B N 1
ATOM 3376 N N B LEU B 1 167 ? 17.339 -19.604 11.843 0.38 12.09 167 LEU B N 1
ATOM 3377 C CA A LEU B 1 167 ? 16.238 -20.028 12.046 0.62 10.65 167 LEU B CA 1
ATOM 3378 C CA B LEU B 1 167 ? 16.235 -19.153 12.700 0.38 9.88 167 LEU B CA 1
ATOM 3379 C C A LEU B 1 167 ? 15.489 -21.332 11.847 0.62 11.76 167 LEU B C 1
ATOM 3380 C C B LEU B 1 167 ? 15.736 -20.327 13.537 0.38 10.44 167 LEU B C 1
ATOM 3381 O O A LEU B 1 167 ? 14.591 -21.644 12.631 0.62 13.37 167 LEU B O 1
ATOM 3382 O O B LEU B 1 167 ? 15.287 -20.161 14.681 0.38 13.49 167 LEU B O 1
ATOM 3391 N N A TRP B 1 168 ? 15.828 -22.092 10.810 0.62 12.57 168 TRP B N 1
ATOM 3392 N N B TRP B 1 168 ? 15.823 -21.497 12.904 0.38 12.17 168 TRP B N 1
ATOM 3393 C CA A TRP B 1 168 ? 15.257 -23.425 10.581 0.62 13.69 168 TRP B CA 1
ATOM 3394 C CA B TRP B 1 168 ? 15.399 -22.728 13.544 0.38 17.30 168 TRP B CA 1
ATOM 3395 C C A TRP B 1 168 ? 15.507 -24.388 11.741 0.62 15.47 168 TRP B C 1
ATOM 3396 C C B TRP B 1 168 ? 16.364 -23.150 14.656 0.38 18.53 168 TRP B C 1
ATOM 3397 O O A TRP B 1 168 ? 14.824 -25.428 11.810 0.62 15.78 168 TRP B O 1
ATOM 3398 O O B TRP B 1 168 ? 16.011 -24.113 15.356 0.38 17.01 168 TRP B O 1
ATOM 3419 N N A ALA B 1 169 ? 16.423 -24.115 12.639 0.62 12.48 169 ALA B N 1
ATOM 3420 N N B ALA B 1 169 ? 17.515 -22.498 14.848 0.38 18.39 169 ALA B N 1
ATOM 3421 C CA A ALA B 1 169 ? 16.896 -24.931 13.726 0.62 16.67 169 ALA B CA 1
ATOM 3422 C CA B ALA B 1 169 ? 18.367 -22.875 15.976 0.38 14.53 169 ALA B CA 1
ATOM 3423 C C A ALA B 1 169 ? 16.812 -24.213 15.076 0.62 20.27 169 ALA B C 1
ATOM 3424 C C B ALA B 1 169 ? 18.244 -21.884 17.131 0.38 13.03 169 ALA B C 1
ATOM 3425 O O A ALA B 1 169 ? 17.564 -24.562 15.978 0.62 23.07 169 ALA B O 1
ATOM 3426 O O B ALA B 1 169 ? 18.990 -21.997 18.098 0.38 16.62 169 ALA B O 1
ATOM 3429 N N A ILE B 1 170 ? 15.933 -23.233 15.107 0.62 22.71 170 ILE B N 1
ATOM 3430 N N B ILE B 1 170 ? 17.360 -20.908 17.058 0.38 14.67 170 ILE B N 1
ATOM 3431 C CA A ILE B 1 170 ? 15.606 -22.466 16.296 0.62 22.83 170 ILE B CA 1
ATOM 3432 C CA B ILE B 1 170 ? 17.362 -19.892 18.101 0.38 13.76 170 ILE B CA 1
ATOM 3433 C C A ILE B 1 170 ? 14.078 -22.574 16.366 0.62 22.97 170 ILE B C 1
ATOM 3434 C C B ILE B 1 170 ? 16.367 -20.235 19.212 0.38 14.95 170 ILE B C 1
ATOM 3435 O O A ILE B 1 170 ? 13.411 -22.108 15.448 0.62 31.58 170 ILE B O 1
ATOM 3436 O O B ILE B 1 170 ? 15.148 -20.190 19.003 0.38 18.00 170 ILE B O 1
ATOM 3445 N N A GLY B 1 171 ? 13.725 -23.199 17.459 0.62 25.79 171 GLY B N 1
ATOM 3446 N N B GLY B 1 171 ? 16.901 -20.578 20.394 0.38 16.79 171 GLY B N 1
ATOM 3447 C CA A GLY B 1 171 ? 12.415 -23.404 17.989 0.62 31.79 171 GLY B CA 1
ATOM 3448 C CA B GLY B 1 171 ? 16.052 -20.920 21.519 0.38 14.93 171 GLY B CA 1
ATOM 3449 C C A GLY B 1 171 ? 11.638 -24.311 17.070 0.62 32.22 171 GLY B C 1
ATOM 3450 C C B GLY B 1 171 ? 15.368 -22.265 21.484 0.38 17.31 171 GLY B C 1
ATOM 3451 O O A GLY B 1 171 ? 10.412 -24.278 17.074 0.62 37.17 171 GLY B O 1
ATOM 3452 O O B GLY B 1 171 ? 14.581 -22.555 22.411 0.38 17.98 171 GLY B O 1
ATOM 3453 N N A THR B 1 172 ? 12.377 -25.088 16.277 0.62 31.21 172 THR B N 1
ATOM 3454 N N B THR B 1 172 ? 15.696 -23.046 20.451 0.38 18.00 172 THR B N 1
ATOM 3455 C CA A THR B 1 172 ? 11.632 -25.901 15.306 0.62 30.85 172 THR B CA 1
ATOM 3456 C CA B THR B 1 172 ? 15.105 -24.324 20.172 0.38 18.00 172 THR B CA 1
ATOM 3457 C C A THR B 1 172 ? 11.690 -27.375 15.678 0.62 28.00 172 THR B C 1
ATOM 3458 C C B THR B 1 172 ? 15.928 -25.524 20.663 0.38 19.64 172 THR B C 1
ATOM 3459 O O A THR B 1 172 ? 11.013 -28.218 15.075 0.62 31.40 172 THR B O 1
ATOM 3460 O O B THR B 1 172 ? 15.331 -26.617 20.665 0.38 23.95 172 THR B O 1
ATOM 3467 N N A GLY B 1 173 ? 12.513 -27.698 16.683 0.62 28.64 173 GLY B N 1
ATOM 3468 N N B GLY B 1 173 ? 17.187 -25.312 21.017 0.38 17.70 173 GLY B N 1
ATOM 3469 C CA A GLY B 1 173 ? 12.748 -29.106 17.001 0.62 31.21 173 GLY B CA 1
ATOM 3470 C CA B GLY B 1 173 ? 18.117 -26.363 21.366 0.38 18.99 173 GLY B CA 1
ATOM 3471 C C A GLY B 1 173 ? 13.748 -29.665 15.976 0.62 31.05 173 GLY B C 1
ATOM 3472 C C B GLY B 1 173 ? 18.587 -27.140 20.151 0.38 19.32 173 GLY B C 1
ATOM 3473 O O A GLY B 1 173 ? 13.895 -30.893 15.980 0.62 39.29 173 GLY B O 1
ATOM 3474 O O B GLY B 1 173 ? 19.425 -28.042 20.263 0.38 26.15 173 GLY B O 1
ATOM 3475 N N A LYS B 1 174 ? 14.369 -28.807 15.161 0.62 28.16 174 LYS B N 1
ATOM 3476 N N B LYS B 1 174 ? 18.058 -26.813 18.964 0.38 19.99 174 LYS B N 1
ATOM 3477 C CA A LYS B 1 174 ? 15.475 -29.174 14.270 0.62 27.02 174 LYS B CA 1
ATOM 3478 C CA B LYS B 1 174 ? 18.539 -27.494 17.767 0.38 23.40 174 LYS B CA 1
ATOM 3479 C C A LYS B 1 174 ? 16.819 -28.817 14.946 0.62 27.83 174 LYS B C 1
ATOM 3480 C C B LYS B 1 174 ? 19.581 -26.596 17.122 0.38 18.31 174 LYS B C 1
ATOM 3481 O O A LYS B 1 174 ? 16.851 -27.870 15.739 0.62 21.39 174 LYS B O 1
ATOM 3482 O O B LYS B 1 174 ? 19.302 -25.617 16.437 0.38 34.35 174 LYS B O 1
ATOM 3493 N N A THR B 1 175 ? 17.867 -29.565 14.603 0.62 28.15 175 THR B N 1
ATOM 3494 N N B THR B 1 175 ? 20.834 -26.961 17.373 0.38 16.88 175 THR B N 1
ATOM 3495 C CA A THR B 1 175 ? 19.234 -29.417 15.039 0.62 24.17 175 THR B CA 1
ATOM 3496 C CA B THR B 1 175 ? 21.765 -26.004 16.749 0.38 18.54 175 THR B CA 1
ATOM 3497 C C A THR B 1 175 ? 20.260 -29.097 13.973 0.62 22.14 175 THR B C 1
ATOM 3498 C C B THR B 1 175 ? 22.271 -26.695 15.502 0.38 18.03 175 THR B C 1
ATOM 3499 O O A THR B 1 175 ? 20.465 -29.911 13.069 0.62 30.71 175 THR B O 1
ATOM 3500 O O B THR B 1 175 ? 22.094 -27.912 15.359 0.38 23.13 175 THR B O 1
ATOM 3507 N N A ALA B 1 176 ? 20.945 -27.947 14.033 0.62 21.78 176 ALA B N 1
ATOM 3508 N N B ALA B 1 176 ? 22.839 -25.915 14.592 0.38 16.98 176 ALA B N 1
ATOM 3509 C CA A ALA B 1 176 ? 22.067 -27.769 13.117 0.62 19.40 176 ALA B CA 1
ATOM 3510 C CA B ALA B 1 176 ? 23.242 -26.445 13.293 0.38 17.24 176 ALA B CA 1
ATOM 3511 C C A ALA B 1 176 ? 23.323 -28.432 13.692 0.62 19.57 176 ALA B C 1
ATOM 3512 C C B ALA B 1 176 ? 24.251 -27.539 13.636 0.38 22.61 176 ALA B C 1
ATOM 3513 O O A ALA B 1 176 ? 23.592 -28.393 14.891 0.62 23.55 176 ALA B O 1
ATOM 3514 O O B ALA B 1 176 ? 24.952 -27.269 14.623 0.38 25.56 176 ALA B O 1
ATOM 3517 N N A THR B 1 177 ? 24.103 -29.000 12.767 0.62 26.12 177 THR B N 1
ATOM 3518 N N B THR B 1 177 ? 24.260 -28.658 12.889 0.38 26.41 177 THR B N 1
ATOM 3519 C CA . THR B 1 177 ? 25.402 -29.538 13.143 1.00 25.94 177 THR B CA 1
ATOM 3520 C C . THR B 1 177 ? 26.582 -28.616 12.804 1.00 23.83 177 THR B C 1
ATOM 3521 O O . THR B 1 177 ? 26.489 -27.668 11.989 1.00 28.62 177 THR B O 1
ATOM 3525 N N . PRO B 1 178 ? 27.742 -28.821 13.387 1.00 25.48 178 PRO B N 1
ATOM 3526 C CA . PRO B 1 178 ? 28.933 -28.023 13.047 1.00 28.14 178 PRO B CA 1
ATOM 3527 C C . PRO B 1 178 ? 29.275 -28.018 11.571 1.00 24.82 178 PRO B C 1
ATOM 3528 O O . PRO B 1 178 ? 29.681 -27.008 11.001 1.00 26.46 178 PRO B O 1
ATOM 3532 N N . GLU B 1 179 ? 29.096 -29.202 10.963 1.00 23.01 179 GLU B N 1
ATOM 3533 C CA . GLU B 1 179 ? 29.304 -29.313 9.528 1.00 23.97 179 GLU B CA 1
ATOM 3534 C C . GLU B 1 179 ? 28.328 -28.461 8.716 1.00 18.66 179 GLU B C 1
ATOM 3535 O O . GLU B 1 179 ? 28.727 -27.795 7.749 1.00 22.45 179 GLU B O 1
ATOM 3541 N N . GLN B 1 180 ? 27.044 -28.472 9.090 1.00 20.41 180 GLN B N 1
ATOM 3542 C CA . GLN B 1 180 ? 26.051 -27.659 8.379 1.00 19.81 180 GLN B CA 1
ATOM 3543 C C . GLN B 1 180 ? 26.363 -26.180 8.545 1.00 19.20 180 GLN B C 1
ATOM 3544 O O . GLN B 1 180 ? 26.265 -25.373 7.646 1.00 21.58 180 GLN B O 1
ATOM 3550 N N . ALA B 1 181 ? 26.835 -25.820 9.761 1.00 23.60 181 ALA B N 1
ATOM 3551 C CA . ALA B 1 181 ? 27.050 -24.407 10.019 1.00 22.49 181 ALA B CA 1
ATOM 3552 C C . ALA B 1 181 ? 28.284 -23.961 9.261 1.00 21.45 181 ALA B C 1
ATOM 3553 O O . ALA B 1 181 ? 28.236 -22.878 8.680 1.00 21.50 181 ALA B O 1
ATOM 3555 N N . GLN B 1 182 ? 29.350 -24.790 9.289 1.00 20.89 182 GLN B N 1
ATOM 3556 C CA . GLN B 1 182 ? 30.581 -24.512 8.567 1.00 20.79 182 GLN B CA 1
ATOM 3557 C C . GLN B 1 182 ? 30.274 -24.267 7.094 1.00 20.73 182 GLN B C 1
ATOM 3558 O O . GLN B 1 182 ? 30.838 -23.304 6.570 1.00 19.26 182 GLN B O 1
ATOM 3564 N N . LEU B 1 183 ? 29.417 -25.094 6.479 1.00 20.40 183 LEU B N 1
ATOM 3565 C CA . LEU B 1 183 ? 29.141 -24.825 5.065 1.00 20.23 183 LEU B CA 1
ATOM 3566 C C . LEU B 1 183 ? 28.505 -23.464 4.858 1.00 20.59 183 LEU B C 1
ATOM 3567 O O . LEU B 1 183 ? 28.812 -22.771 3.844 1.00 22.27 183 LEU B O 1
ATOM 3572 N N . VAL B 1 184 ? 27.597 -23.088 5.749 1.00 20.62 184 VAL B N 1
ATOM 3573 C CA . VAL B 1 184 ? 26.950 -21.774 5.499 1.00 22.49 184 VAL B CA 1
ATOM 3574 C C . VAL B 1 184 ? 27.968 -20.675 5.716 1.00 20.11 184 VAL B C 1
ATOM 3575 O O . VAL B 1 184 ? 28.040 -19.673 4.997 1.00 20.32 184 VAL B O 1
ATOM 3579 N N . HIS B 1 185 ? 28.785 -20.832 6.779 1.00 19.82 185 HIS B N 1
ATOM 3580 C CA . HIS B 1 185 ? 29.794 -19.804 7.011 1.00 17.48 185 HIS B CA 1
ATOM 3581 C C . HIS B 1 185 ? 30.765 -19.651 5.856 1.00 19.28 185 HIS B C 1
ATOM 3582 O O . HIS B 1 185 ? 31.102 -18.532 5.485 1.00 19.61 185 HIS B O 1
ATOM 3589 N N . LYS B 1 186 ? 31.195 -20.763 5.245 1.00 21.67 186 LYS B N 1
ATOM 3590 C CA . LYS B 1 186 ? 32.054 -20.683 4.049 1.00 24.80 186 LYS B CA 1
ATOM 3591 C C . LYS B 1 186 ? 31.422 -19.866 2.919 1.00 25.38 186 LYS B C 1
ATOM 3592 O O . LYS B 1 186 ? 32.083 -19.097 2.218 1.00 30.06 186 LYS B O 1
ATOM 3598 N N . GLU B 1 187 ? 30.119 -20.059 2.738 1.00 26.68 187 GLU B N 1
ATOM 3599 C CA . GLU B 1 187 ? 29.408 -19.346 1.688 1.00 26.30 187 GLU B CA 1
ATOM 3600 C C . GLU B 1 187 ? 29.176 -17.892 2.025 1.00 25.28 187 GLU B C 1
ATOM 3601 O O . GLU B 1 187 ? 29.219 -17.064 1.126 1.00 25.80 187 GLU B O 1
ATOM 3607 N N . ILE B 1 188 ? 28.944 -17.639 3.352 1.00 23.61 188 ILE B N 1
ATOM 3608 C CA . ILE B 1 188 ? 28.877 -16.232 3.737 1.00 24.40 188 ILE B CA 1
ATOM 3609 C C . ILE B 1 188 ? 30.194 -15.556 3.414 1.00 22.54 188 ILE B C 1
ATOM 3610 O O . ILE B 1 188 ? 30.224 -14.472 2.816 1.00 25.78 188 ILE B O 1
ATOM 3615 N N . ARG B 1 189 ? 31.315 -16.195 3.787 1.00 22.59 189 ARG B N 1
ATOM 3616 C CA . ARG B 1 189 ? 32.596 -15.595 3.535 1.00 23.83 189 ARG B CA 1
ATOM 3617 C C . ARG B 1 189 ? 32.786 -15.480 2.011 1.00 25.05 189 ARG B C 1
ATOM 3618 O O . ARG B 1 189 ? 33.407 -14.476 1.649 1.00 28.09 189 ARG B O 1
ATOM 3626 N N . LYS B 1 190 ? 32.324 -16.415 1.194 1.00 26.37 190 LYS B N 1
ATOM 3627 C CA . LYS B 1 190 ? 32.341 -16.297 -0.278 1.00 30.67 190 LYS B CA 1
ATOM 3628 C C . LYS B 1 190 ? 31.577 -15.073 -0.771 1.00 31.91 190 LYS B C 1
ATOM 3629 O O . LYS B 1 190 ? 31.966 -14.333 -1.709 1.00 30.98 190 LYS B O 1
ATOM 3635 N N . ILE B 1 191 ? 30.428 -14.763 -0.175 1.00 29.52 191 ILE B N 1
ATOM 3636 C CA . ILE B 1 191 ? 29.709 -13.534 -0.569 1.00 31.28 191 ILE B CA 1
ATOM 3637 C C . ILE B 1 191 ? 30.517 -12.299 -0.265 1.00 31.98 191 ILE B C 1
ATOM 3638 O O . ILE B 1 191 ? 30.646 -11.352 -1.062 1.00 33.40 191 ILE B O 1
ATOM 3643 N N . VAL B 1 192 ? 31.097 -12.252 0.928 1.00 28.80 192 VAL B N 1
ATOM 3644 C CA . VAL B 1 192 ? 31.906 -11.088 1.287 1.00 28.28 192 VAL B CA 1
ATOM 3645 C C . VAL B 1 192 ? 33.055 -10.944 0.311 1.00 30.71 192 VAL B C 1
ATOM 3646 O O . VAL B 1 192 ? 33.427 -9.871 -0.152 1.00 34.23 192 VAL B O 1
ATOM 3650 N N . LYS B 1 193 ? 33.673 -12.070 -0.025 1.00 30.64 193 LYS B N 1
ATOM 3651 C CA . LYS B 1 193 ? 34.705 -12.144 -1.043 1.00 34.49 193 LYS B CA 1
ATOM 3652 C C . LYS B 1 193 ? 34.249 -11.537 -2.364 1.00 33.89 193 LYS B C 1
ATOM 3653 O O . LYS B 1 193 ? 34.939 -10.646 -2.843 1.00 39.09 193 LYS B O 1
ATOM 3655 N N . ASP B 1 194 ? 33.153 -12.058 -2.872 1.00 36.16 194 ASP B N 1
ATOM 3656 C CA . ASP B 1 194 ? 32.531 -11.656 -4.126 1.00 43.27 194 ASP B CA 1
ATOM 3657 C C . ASP B 1 194 ? 32.329 -10.139 -4.171 1.00 43.14 194 ASP B C 1
ATOM 3658 O O . ASP B 1 194 ? 32.599 -9.407 -5.133 1.00 53.28 194 ASP B O 1
ATOM 3663 N N . THR B 1 195 ? 31.820 -9.660 -3.020 1.00 39.96 195 THR B N 1
ATOM 3664 C CA . THR B 1 195 ? 31.325 -8.295 -2.926 1.00 40.49 195 THR B CA 1
ATOM 3665 C C . THR B 1 195 ? 32.384 -7.335 -2.443 1.00 40.40 195 THR B C 1
ATOM 3666 O O . THR B 1 195 ? 32.490 -6.168 -2.825 1.00 48.22 195 THR B O 1
ATOM 3670 N N . CYS B 1 196 ? 33.249 -7.789 -1.549 1.00 36.87 196 CYS B N 1
ATOM 3671 C CA . CYS B 1 196 ? 34.162 -6.852 -0.942 1.00 32.84 196 CYS B CA 1
ATOM 3672 C C . CYS B 1 196 ? 35.627 -7.205 -1.123 1.00 37.67 196 CYS B C 1
ATOM 3673 O O . CYS B 1 196 ? 36.392 -6.306 -0.730 1.00 33.79 196 CYS B O 1
ATOM 3676 N N . GLY B 1 197 ? 35.999 -8.383 -1.596 1.00 37.88 197 GLY B N 1
ATOM 3677 C CA . GLY B 1 197 ? 37.382 -8.749 -1.810 1.00 39.55 197 GLY B CA 1
ATOM 3678 C C . GLY B 1 197 ? 37.941 -9.766 -0.842 1.00 34.16 197 GLY B C 1
ATOM 3679 O O . GLY B 1 197 ? 37.438 -9.970 0.268 1.00 31.57 197 GLY B O 1
ATOM 3680 N N . GLU B 1 198 ? 39.013 -10.456 -1.254 1.00 33.83 198 GLU B N 1
ATOM 3681 C CA . GLU B 1 198 ? 39.492 -11.635 -0.527 1.00 30.43 198 GLU B CA 1
ATOM 3682 C C . GLU B 1 198 ? 40.087 -11.322 0.824 1.00 29.94 198 GLU B C 1
ATOM 3683 O O . GLU B 1 198 ? 39.832 -11.955 1.830 1.00 28.92 198 GLU B O 1
ATOM 3689 N N . LYS B 1 199 ? 40.920 -10.311 0.948 1.00 29.63 199 LYS B N 1
ATOM 3690 C CA . LYS B 1 199 ? 41.482 -9.923 2.218 1.00 28.56 199 LYS B CA 1
ATOM 3691 C C . LYS B 1 199 ? 40.417 -9.546 3.247 1.00 25.90 199 LYS B C 1
ATOM 3692 O O . LYS B 1 199 ? 40.476 -9.928 4.399 1.00 27.58 199 LYS B O 1
ATOM 3698 N N . GLN B 1 200 ? 39.478 -8.767 2.734 1.00 27.49 200 GLN B N 1
ATOM 3699 C CA . GLN B 1 200 ? 38.394 -8.258 3.578 1.00 26.66 200 GLN B CA 1
ATOM 3700 C C . GLN B 1 200 ? 37.604 -9.454 4.088 1.00 24.05 200 GLN B C 1
ATOM 3701 O O . GLN B 1 200 ? 37.222 -9.593 5.265 1.00 22.43 200 GLN B O 1
ATOM 3711 N N . ALA B 1 201 ? 37.348 -10.414 3.185 1.00 24.98 201 ALA B N 1
ATOM 3712 C CA . ALA B 1 201 ? 36.601 -11.601 3.544 1.00 25.44 201 ALA B CA 1
ATOM 3713 C C . ALA B 1 201 ? 37.376 -12.446 4.549 1.00 22.56 201 ALA B C 1
ATOM 3714 O O . ALA B 1 201 ? 36.785 -13.089 5.428 1.00 22.91 201 ALA B O 1
ATOM 3716 N N . ASN B 1 202 ? 38.701 -12.434 4.395 1.00 24.71 202 ASN B N 1
ATOM 3717 C CA . ASN B 1 202 ? 39.457 -13.302 5.302 1.00 24.97 202 ASN B CA 1
ATOM 3718 C C . ASN B 1 202 ? 39.647 -12.614 6.635 1.00 22.37 202 ASN B C 1
ATOM 3719 O O . ASN B 1 202 ? 39.994 -13.220 7.660 1.00 22.34 202 ASN B O 1
ATOM 3724 N N . GLN B 1 203 ? 39.386 -11.315 6.719 1.00 21.40 203 GLN B N 1
ATOM 3725 C CA . GLN B 1 203 ? 39.483 -10.578 7.958 1.00 19.62 203 GLN B CA 1
ATOM 3726 C C . GLN B 1 203 ? 38.189 -10.632 8.787 1.00 15.42 203 GLN B C 1
ATOM 3727 O O . GLN B 1 203 ? 38.245 -10.687 10.007 1.00 17.01 203 GLN B O 1
ATOM 3733 N N . ILE B 1 204 ? 37.038 -10.550 8.123 1.00 16.49 204 ILE B N 1
ATOM 3734 C CA . ILE B 1 204 ? 35.799 -10.357 8.865 1.00 14.60 204 ILE B CA 1
ATOM 3735 C C . ILE B 1 204 ? 35.454 -11.550 9.772 1.00 12.51 204 ILE B C 1
ATOM 3736 O O . ILE B 1 204 ? 35.632 -12.710 9.389 1.00 16.12 204 ILE B O 1
ATOM 3741 N N . ARG B 1 205 ? 34.940 -11.256 10.964 1.00 9.24 205 ARG B N 1
ATOM 3742 C CA . ARG B 1 205 ? 34.438 -12.334 11.830 1.00 8.94 205 ARG B CA 1
ATOM 3743 C C . ARG B 1 205 ? 33.021 -12.735 11.432 1.00 9.00 205 ARG B C 1
ATOM 3744 O O . ARG B 1 205 ? 32.182 -11.859 11.208 1.00 9.54 205 ARG B O 1
ATOM 3752 N N . ILE B 1 206 ? 32.794 -14.053 11.357 1.00 9.14 206 ILE B N 1
ATOM 3753 C CA . ILE B 1 206 ? 31.454 -14.628 11.099 1.00 9.68 206 ILE B CA 1
ATOM 3754 C C . ILE B 1 206 ? 31.150 -15.562 12.253 1.00 8.84 206 ILE B C 1
ATOM 3755 O O . ILE B 1 206 ? 31.820 -16.604 12.415 1.00 10.09 206 ILE B O 1
ATOM 3760 N N . LEU B 1 207 ? 30.245 -15.122 13.097 1.00 8.85 207 LEU B N 1
ATOM 3761 C CA . LEU B 1 207 ? 29.841 -15.869 14.278 1.00 8.75 207 LEU B CA 1
ATOM 3762 C C . LEU B 1 207 ? 28.671 -16.783 13.970 1.00 8.50 207 LEU B C 1
ATOM 3763 O O . LEU B 1 207 ? 27.792 -16.462 13.180 1.00 10.57 207 LEU B O 1
ATOM 3768 N N . TYR B 1 208 ? 28.640 -17.869 14.759 1.00 8.21 208 TYR B N 1
ATOM 3769 C CA . TYR B 1 208 ? 27.453 -18.705 14.771 1.00 9.34 208 TYR B CA 1
ATOM 3770 C C . TYR B 1 208 ? 26.474 -18.262 15.848 1.00 8.64 208 TYR B C 1
ATOM 3771 O O . TYR B 1 208 ? 26.885 -18.045 16.997 1.00 10.97 208 TYR B O 1
ATOM 3780 N N A GLY B 1 209 ? 25.194 -18.125 15.474 0.57 9.39 209 GLY B N 1
ATOM 3781 N N B GLY B 1 209 ? 25.200 -18.148 15.502 0.43 9.68 209 GLY B N 1
ATOM 3782 C CA A GLY B 1 209 ? 24.102 -17.561 16.250 0.57 10.25 209 GLY B CA 1
ATOM 3783 C CA B GLY B 1 209 ? 24.280 -17.943 16.637 0.43 12.15 209 GLY B CA 1
ATOM 3784 C C A GLY B 1 209 ? 22.927 -18.487 16.578 0.57 8.18 209 GLY B C 1
ATOM 3785 C C B GLY B 1 209 ? 23.292 -19.105 16.570 0.43 12.84 209 GLY B C 1
ATOM 3786 O O A GLY B 1 209 ? 21.846 -18.102 17.029 0.57 9.79 209 GLY B O 1
ATOM 3787 O O B GLY B 1 209 ? 23.098 -19.598 15.459 0.43 11.43 209 GLY B O 1
ATOM 3788 N N A GLY B 1 210 ? 23.104 -19.801 16.336 0.57 8.99 210 GLY B N 1
ATOM 3789 N N B GLY B 1 210 ? 22.723 -19.506 17.690 0.43 13.16 210 GLY B N 1
ATOM 3790 C CA A GLY B 1 210 ? 22.133 -20.844 16.678 0.57 9.12 210 GLY B CA 1
ATOM 3791 C CA B GLY B 1 210 ? 21.587 -20.431 17.624 0.43 11.12 210 GLY B CA 1
ATOM 3792 C C A GLY B 1 210 ? 22.378 -21.191 18.145 0.57 9.57 210 GLY B C 1
ATOM 3793 C C B GLY B 1 210 ? 21.880 -21.676 18.429 0.43 11.83 210 GLY B C 1
ATOM 3794 O O A GLY B 1 210 ? 23.033 -20.484 18.866 0.57 9.83 210 GLY B O 1
ATOM 3795 O O B GLY B 1 210 ? 22.407 -22.685 17.977 0.43 13.71 210 GLY B O 1
ATOM 3796 N N A SER B 1 211 ? 21.895 -22.331 18.591 0.57 9.63 211 SER B N 1
ATOM 3797 N N B SER B 1 211 ? 21.494 -21.540 19.695 0.43 11.31 211 SER B N 1
ATOM 3798 C CA A SER B 1 211 ? 21.915 -22.724 19.983 0.57 13.31 211 SER B CA 1
ATOM 3799 C CA B SER B 1 211 ? 21.780 -22.494 20.711 0.43 13.38 211 SER B CA 1
ATOM 3800 C C A SER B 1 211 ? 23.326 -23.021 20.504 0.57 14.39 211 SER B C 1
ATOM 3801 C C B SER B 1 211 ? 23.226 -23.015 20.620 0.43 14.65 211 SER B C 1
ATOM 3802 O O A SER B 1 211 ? 23.887 -24.081 20.265 0.57 28.66 211 SER B O 1
ATOM 3803 O O B SER B 1 211 ? 23.582 -24.023 20.036 0.43 26.48 211 SER B O 1
ATOM 3808 N N B VAL B 1 212 ? 24.001 -22.176 21.254 1.00 11.10 212 VAL B N 1
ATOM 3809 C CA B VAL B 1 212 ? 25.346 -22.459 21.689 1.00 10.71 212 VAL B CA 1
ATOM 3810 C C B VAL B 1 212 ? 25.336 -22.726 23.181 1.00 10.25 212 VAL B C 1
ATOM 3811 O O B VAL B 1 212 ? 24.671 -22.016 23.940 1.00 11.78 212 VAL B O 1
ATOM 3815 N N B ASN B 1 213 ? 26.050 -23.779 23.613 1.00 10.04 213 ASN B N 1
ATOM 3816 C CA B ASN B 1 213 ? 26.110 -24.073 25.047 1.00 10.23 213 ASN B CA 1
ATOM 3817 C C B ASN B 1 213 ? 27.485 -24.618 25.376 1.00 9.73 213 ASN B C 1
ATOM 3818 O O B ASN B 1 213 ? 28.348 -24.727 24.504 1.00 11.16 213 ASN B O 1
ATOM 3823 N N B THR B 1 214 ? 27.733 -24.925 26.654 1.00 10.17 214 THR B N 1
ATOM 3824 C CA B THR B 1 214 ? 29.102 -25.395 26.979 1.00 10.97 214 THR B CA 1
ATOM 3825 C C B THR B 1 214 ? 29.465 -26.711 26.330 1.00 11.06 214 THR B C 1
ATOM 3826 O O B THR B 1 214 ? 30.660 -27.000 26.180 1.00 12.18 214 THR B O 1
ATOM 3830 N N B GLU B 1 215 ? 28.460 -27.536 25.965 1.00 12.04 215 GLU B N 1
ATOM 3831 C CA B GLU B 1 215 ? 28.760 -28.826 25.350 1.00 11.25 215 GLU B CA 1
ATOM 3832 C C B GLU B 1 215 ? 29.153 -28.657 23.897 1.00 12.06 215 GLU B C 1
ATOM 3833 O O B GLU B 1 215 ? 30.119 -29.307 23.480 1.00 13.79 215 GLU B O 1
ATOM 3839 N N B ASN B 1 216 ? 28.439 -27.824 23.105 1.00 11.58 216 ASN B N 1
ATOM 3840 C CA B ASN B 1 216 ? 28.684 -27.840 21.640 1.00 11.63 216 ASN B CA 1
ATOM 3841 C C B ASN B 1 216 ? 29.627 -26.727 21.216 1.00 9.96 216 ASN B C 1
ATOM 3842 O O B ASN B 1 216 ? 30.019 -26.689 20.036 1.00 11.75 216 ASN B O 1
ATOM 3847 N N B CYS B 1 217 ? 30.040 -25.820 22.132 1.00 10.15 217 CYS B N 1
ATOM 3848 C CA B CYS B 1 217 ? 30.734 -24.626 21.653 1.00 10.44 217 CYS B CA 1
ATOM 3849 C C B CYS B 1 217 ? 32.043 -24.986 20.970 1.00 10.50 217 CYS B C 1
ATOM 3850 O O B CYS B 1 217 ? 32.372 -24.435 19.921 1.00 10.97 217 CYS B O 1
ATOM 3853 N N B SER B 1 218 ? 32.828 -25.953 21.523 1.00 10.81 218 SER B N 1
ATOM 3854 C CA B SER B 1 218 ? 34.084 -26.167 20.843 1.00 11.37 218 SER B CA 1
ATOM 3855 C C . SER B 1 218 ? 33.965 -26.782 19.403 1.00 10.76 218 SER B C 1
ATOM 3856 O O . SER B 1 218 ? 34.710 -26.438 18.491 1.00 12.92 218 SER B O 1
ATOM 3861 N N . SER B 1 219 ? 32.975 -27.683 19.288 1.00 12.10 219 SER B N 1
ATOM 3862 C CA . SER B 1 219 ? 32.757 -28.304 17.963 1.00 14.43 219 SER B CA 1
ATOM 3863 C C . SER B 1 219 ? 32.460 -27.227 16.941 1.00 13.64 219 SER B C 1
ATOM 3864 O O . SER B 1 219 ? 32.795 -27.409 15.755 1.00 15.24 219 SER B O 1
ATOM 3867 N N . LEU B 1 220 ? 31.807 -26.142 17.363 1.00 11.27 220 LEU B N 1
ATOM 3868 C CA . LEU B 1 220 ? 31.487 -25.058 16.435 1.00 12.36 220 LEU B CA 1
ATOM 3869 C C . LEU B 1 220 ? 32.720 -24.181 16.156 1.00 10.71 220 LEU B C 1
ATOM 3870 O O . LEU B 1 220 ? 33.084 -23.908 15.002 1.00 12.05 220 LEU B O 1
ATOM 3875 N N . ILE B 1 221 ? 33.354 -23.679 17.204 1.00 10.97 221 ILE B N 1
ATOM 3876 C CA . ILE B 1 221 ? 34.392 -22.663 16.980 1.00 11.18 221 ILE B CA 1
ATOM 3877 C C . ILE B 1 221 ? 35.605 -23.298 16.328 1.00 10.78 221 ILE B C 1
ATOM 3878 O O . ILE B 1 221 ? 36.399 -22.599 15.673 1.00 11.52 221 ILE B O 1
ATOM 3883 N N . GLN B 1 222 ? 35.802 -24.614 16.439 1.00 10.78 222 GLN B N 1
ATOM 3884 C CA . GLN B 1 222 ? 36.949 -25.221 15.771 1.00 10.66 222 GLN B CA 1
ATOM 3885 C C . GLN B 1 222 ? 36.703 -25.337 14.240 1.00 11.07 222 GLN B C 1
ATOM 3886 O O . GLN B 1 222 ? 37.637 -25.706 13.525 1.00 13.56 222 GLN B O 1
ATOM 3892 N N . GLN B 1 223 ? 35.490 -25.045 13.772 1.00 11.51 223 GLN B N 1
ATOM 3893 C CA . GLN B 1 223 ? 35.302 -25.076 12.300 1.00 12.81 223 GLN B CA 1
ATOM 3894 C C . GLN B 1 223 ? 36.052 -23.912 11.672 1.00 11.09 223 GLN B C 1
ATOM 3895 O O . GLN B 1 223 ? 36.162 -22.821 12.301 1.00 12.84 223 GLN B O 1
ATOM 3901 N N . GLU B 1 224 ? 36.583 -24.081 10.466 1.00 13.75 224 GLU B N 1
ATOM 3902 C CA . GLU B 1 224 ? 37.492 -23.121 9.838 1.00 13.78 224 GLU B CA 1
ATOM 3903 C C . GLU B 1 224 ? 36.848 -21.749 9.695 1.00 12.76 224 GLU B C 1
ATOM 3904 O O . GLU B 1 224 ? 37.563 -20.774 9.848 1.00 13.97 224 GLU B O 1
ATOM 3910 N N . ASP B 1 225 ? 35.560 -21.674 9.381 1.00 14.57 225 ASP B N 1
ATOM 3911 C CA . ASP B 1 225 ? 34.967 -20.347 9.035 1.00 14.10 225 ASP B CA 1
ATOM 3912 C C . ASP B 1 225 ? 34.022 -19.857 10.114 1.00 12.62 225 ASP B C 1
ATOM 3913 O O . ASP B 1 225 ? 33.306 -18.853 9.887 1.00 11.16 225 ASP B O 1
ATOM 3918 N N . ILE B 1 226 ? 34.035 -20.490 11.286 1.00 11.74 226 ILE B N 1
ATOM 3919 C CA . ILE B 1 226 ? 33.238 -20.059 12.454 1.00 10.24 226 ILE B CA 1
ATOM 3920 C C . ILE B 1 226 ? 34.189 -19.384 13.436 1.00 9.35 226 ILE B C 1
ATOM 3921 O O . ILE B 1 226 ? 35.111 -20.018 13.947 1.00 11.85 226 ILE B O 1
ATOM 3926 N N . ASP B 1 227 ? 33.948 -18.083 13.667 1.00 8.74 227 ASP B N 1
ATOM 3927 C CA . ASP B 1 227 ? 34.922 -17.278 14.395 1.00 8.16 227 ASP B CA 1
ATOM 3928 C C . ASP B 1 227 ? 34.501 -16.911 15.810 1.00 7.84 227 ASP B C 1
ATOM 3929 O O . ASP B 1 227 ? 35.138 -16.086 16.498 1.00 9.15 227 ASP B O 1
ATOM 3934 N N . GLY B 1 228 ? 33.439 -17.532 16.294 1.00 8.36 228 GLY B N 1
ATOM 3935 C CA . GLY B 1 228 ? 32.875 -17.224 17.616 1.00 8.10 228 GLY B CA 1
ATOM 3936 C C . GLY B 1 228 ? 31.379 -17.353 17.559 1.00 8.00 228 GLY B C 1
ATOM 3937 O O . GLY B 1 228 ? 30.825 -18.063 16.682 1.00 8.33 228 GLY B O 1
ATOM 3938 N N . PHE B 1 229 ? 30.707 -16.717 18.520 1.00 8.29 229 PHE B N 1
ATOM 3939 C CA . PHE B 1 229 ? 29.297 -16.987 18.719 1.00 9.25 229 PHE B CA 1
ATOM 3940 C C . PHE B 1 229 ? 28.584 -15.755 19.244 1.00 7.40 229 PHE B C 1
ATOM 3941 O O . PHE B 1 229 ? 29.169 -14.949 19.975 1.00 8.71 229 PHE B O 1
ATOM 3949 N N . LEU B 1 230 ? 27.289 -15.683 18.914 1.00 7.78 230 LEU B N 1
ATOM 3950 C CA . LEU B 1 230 ? 26.348 -14.818 19.632 1.00 7.74 230 LEU B CA 1
ATOM 3951 C C . LEU B 1 230 ? 25.524 -15.792 20.461 1.00 8.24 230 LEU B C 1
ATOM 3952 O O . LEU B 1 230 ? 24.798 -16.612 19.901 1.00 12.75 230 LEU B O 1
ATOM 3957 N N . VAL B 1 231 ? 25.685 -15.740 21.786 1.00 6.99 231 VAL B N 1
ATOM 3958 C CA . VAL B 1 231 ? 25.121 -16.743 22.701 1.00 7.35 231 VAL B CA 1
ATOM 3959 C C . VAL B 1 231 ? 23.917 -16.187 23.432 1.00 7.42 231 VAL B C 1
ATOM 3960 O O . VAL B 1 231 ? 23.963 -15.097 23.983 1.00 8.94 231 VAL B O 1
ATOM 3964 N N . GLY B 1 232 ? 22.850 -16.930 23.421 1.00 8.92 232 GLY B N 1
ATOM 3965 C CA . GLY B 1 232 ? 21.603 -16.47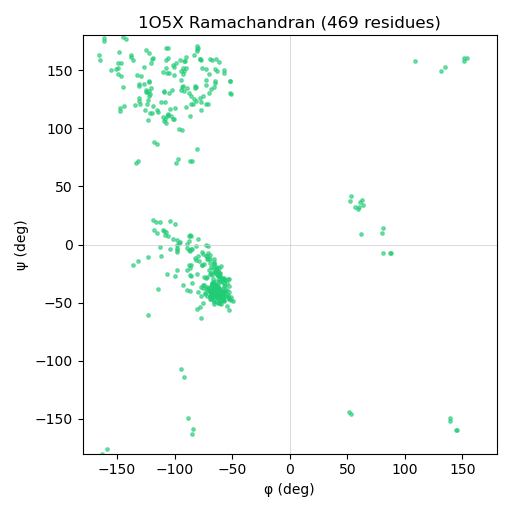5 24.040 1.00 10.43 232 GLY B CA 1
ATOM 3966 C C . GLY B 1 232 ? 21.530 -17.013 25.450 1.00 9.27 232 GLY B C 1
ATOM 3967 O O . GLY B 1 232 ? 22.282 -16.584 26.363 1.00 9.54 232 GLY B O 1
ATOM 3968 N N . ASN B 1 233 ? 20.656 -17.994 25.666 1.00 12.32 233 ASN B N 1
ATOM 3969 C CA . ASN B 1 233 ? 20.338 -18.394 27.039 1.00 14.25 233 ASN B CA 1
ATOM 3970 C C . ASN B 1 233 ? 21.546 -18.891 27.809 1.00 12.89 233 ASN B C 1
ATOM 3971 O O . ASN B 1 233 ? 21.626 -18.633 29.062 1.00 13.52 233 ASN B O 1
ATOM 3976 N N . ALA B 1 234 ? 22.530 -19.507 27.207 1.00 11.42 234 ALA B N 1
ATOM 3977 C CA . ALA B 1 234 ? 23.703 -19.972 27.959 1.00 10.83 234 ALA B CA 1
ATOM 3978 C C . ALA B 1 234 ? 24.536 -18.808 28.543 1.00 8.99 234 ALA B C 1
ATOM 3979 O O . ALA B 1 234 ? 25.376 -19.033 29.417 1.00 10.66 234 ALA B O 1
ATOM 3981 N N . SER B 1 235 ? 24.334 -17.579 28.039 1.00 8.35 235 SER B N 1
ATOM 3982 C CA . SER B 1 235 ? 25.152 -16.464 28.452 1.00 7.80 235 SER B CA 1
ATOM 3983 C C . SER B 1 235 ? 24.566 -15.842 29.738 1.00 8.23 235 SER B C 1
ATOM 3984 O O . SER B 1 235 ? 25.185 -14.930 30.277 1.00 9.14 235 SER B O 1
ATOM 3987 N N . LEU B 1 236 ? 23.409 -16.360 30.187 1.00 8.42 236 LEU B N 1
ATOM 3988 C CA . LEU B 1 236 ? 22.830 -15.940 31.448 1.00 9.63 236 LEU B CA 1
ATOM 3989 C C . LEU B 1 236 ? 23.334 -16.789 32.607 1.00 10.20 236 LEU B C 1
ATOM 3990 O O . LEU B 1 236 ? 22.919 -16.584 33.757 1.00 12.62 236 LEU B O 1
ATOM 3995 N N . LYS B 1 237 ? 24.192 -17.753 32.355 1.00 9.99 237 LYS B N 1
ATOM 3996 C CA . LYS B 1 237 ? 24.726 -18.654 33.385 1.00 10.64 237 LYS B CA 1
ATOM 3997 C C . LYS B 1 237 ? 26.172 -18.322 33.680 1.00 9.82 237 LYS B C 1
ATOM 3998 O O . LYS B 1 237 ? 26.931 -17.905 32.812 1.00 10.67 237 LYS B O 1
ATOM 4004 N N . GLU B 1 238 ? 26.591 -18.627 34.936 1.00 10.74 238 GLU B N 1
ATOM 4005 C CA . GLU B 1 238 ? 28.022 -18.448 35.263 1.00 10.91 238 GLU B CA 1
ATOM 4006 C C . GLU B 1 238 ? 28.904 -19.325 34.388 1.00 10.73 238 GLU B C 1
ATOM 4007 O O . GLU B 1 238 ? 30.071 -18.964 34.136 1.00 11.77 238 GLU B O 1
ATOM 4013 N N . SER B 1 239 ? 28.382 -20.470 33.927 1.00 10.73 239 SER B N 1
ATOM 4014 C CA . SER B 1 239 ? 29.195 -21.354 33.077 1.00 11.39 239 SER B CA 1
ATOM 4015 C C . SER B 1 239 ? 29.452 -20.799 31.677 1.00 9.92 239 SER B C 1
ATOM 4016 O O . SER B 1 239 ? 30.194 -21.394 30.937 1.00 10.89 239 SER B O 1
ATOM 4019 N N . PHE B 1 240 ? 28.913 -19.618 31.355 1.00 10.09 240 PHE B N 1
ATOM 4020 C CA . PHE B 1 240 ? 29.286 -18.934 30.120 1.00 9.79 240 PHE B CA 1
ATOM 4021 C C . PHE B 1 240 ? 30.805 -18.793 30.074 1.00 8.73 240 PHE B C 1
ATOM 4022 O O . PHE B 1 240 ? 31.368 -18.742 28.955 1.00 8.35 240 PHE B O 1
ATOM 4030 N N . VAL B 1 241 ? 31.510 -18.697 31.190 1.00 9.47 241 VAL B N 1
ATOM 4031 C CA . VAL B 1 241 ? 32.970 -18.610 31.104 1.00 10.19 241 VAL B CA 1
ATOM 4032 C C . VAL B 1 241 ? 33.595 -19.794 30.384 1.00 10.59 241 VAL B C 1
ATOM 4033 O O . VAL B 1 241 ? 34.649 -19.599 29.755 1.00 10.64 241 VAL B O 1
ATOM 4037 N N . ASP B 1 242 ? 32.937 -20.971 30.464 1.00 11.17 242 ASP B N 1
ATOM 4038 C CA . ASP B 1 242 ? 33.511 -22.109 29.721 1.00 10.53 242 ASP B CA 1
ATOM 4039 C C . ASP B 1 242 ? 33.321 -21.947 28.209 1.00 10.41 242 ASP B C 1
ATOM 4040 O O . ASP B 1 242 ? 34.105 -22.498 27.394 1.00 11.65 242 ASP B O 1
ATOM 4045 N N . ILE B 1 243 ? 32.261 -21.220 27.784 1.00 9.69 243 ILE B N 1
ATOM 4046 C CA . ILE B 1 243 ? 32.099 -20.915 26.368 1.00 10.00 243 ILE B CA 1
ATOM 4047 C C . ILE B 1 243 ? 33.182 -19.962 25.934 1.00 8.69 243 ILE B C 1
ATOM 4048 O O . ILE B 1 243 ? 33.821 -20.136 24.874 1.00 9.72 243 ILE B O 1
ATOM 4053 N N . ILE B 1 244 ? 33.471 -18.941 26.760 1.00 9.23 244 ILE B N 1
ATOM 4054 C CA . ILE B 1 244 ? 34.592 -18.058 26.427 1.00 9.27 244 ILE B CA 1
ATOM 4055 C C . ILE B 1 244 ? 35.889 -18.847 26.343 1.00 9.99 244 ILE B C 1
ATOM 4056 O O . ILE B 1 244 ? 36.699 -18.645 25.435 1.00 9.10 244 ILE B O 1
ATOM 4061 N N . LYS B 1 245 ? 36.117 -19.802 27.289 1.00 9.58 245 LYS B N 1
ATOM 4062 C CA . LYS B 1 245 ? 37.362 -20.587 27.249 1.00 10.16 245 LYS B CA 1
ATOM 4063 C C . LYS B 1 245 ? 37.533 -21.354 25.940 1.00 9.00 245 LYS B C 1
ATOM 4064 O O . LYS B 1 245 ? 38.664 -21.601 25.544 1.00 11.19 245 LYS B O 1
ATOM 4070 N N . SER B 1 246 ? 36.429 -21.745 25.267 1.00 9.82 246 SER B N 1
ATOM 4071 C CA . SER B 1 246 ? 36.577 -22.469 23.999 1.00 9.82 246 SER B CA 1
ATOM 4072 C C . SER B 1 246 ? 37.250 -21.600 22.928 1.00 9.51 246 SER B C 1
ATOM 4073 O O . SER B 1 246 ? 37.818 -22.133 21.970 1.00 10.98 246 SER B O 1
ATOM 4076 N N . ALA B 1 247 ? 37.208 -20.269 23.105 1.00 9.59 247 ALA B N 1
ATOM 4077 C CA . ALA B 1 247 ? 37.836 -19.318 22.217 1.00 10.40 247 ALA B CA 1
ATOM 4078 C C . ALA B 1 247 ? 39.190 -18.818 22.673 1.00 10.86 247 ALA B C 1
ATOM 4079 O O . ALA B 1 247 ? 39.772 -17.930 22.019 1.00 13.22 247 ALA B O 1
ATOM 4081 N N . MET B 1 248 ? 39.714 -19.337 23.771 1.00 11.13 248 MET B N 1
ATOM 4082 C CA . MET B 1 248 ? 40.961 -18.883 24.363 1.00 12.84 248 MET B CA 1
ATOM 4083 C C . MET B 1 248 ? 42.120 -19.780 23.963 1.00 15.60 248 MET B C 1
ATOM 4084 O O . MET B 1 248 ? 41.922 -20.840 23.322 1.00 18.76 248 MET B O 1
#

B-factor: mean 16.9, std 11.45, range [4.68, 158.08]

Organism: Plasmodium falciparum (NCBI:txid5833)

Sequence (492 aa):
RKYFVAANWKCNGTLESIKSLTNSFNNLDFDPSKLDVVVFPVSVHYDHTRKLLQSKFSTGIQNVSKFGNGSYTGEVSAEIAKDLNIEYVIIGHFERRKYFHETDEDVREKLQASLKNNLKAVVCFGESLEQREQNKTIEVITKQVKAFVDLIDNFDNVILVYEPLWAIGTGKTATPEQAQLVHKEIRKIVKDTCGEKQANQIRILYGGSVNTENCSSLIQQEDIDGFLVGNASLKESFVDIIKSAMRKYFVAANWKCNGTLESIKSLTNSFNNLDFDPSKLDVVVFPVSVHYDHTRKLLQSKFSTGIQNVSKFGNGSYTGEVSAEIAKDLNIEYVIIGHFERRKYFHETDEDVREKLQASLKNNLKAVVCFGESLEQREQNKTIEVITKQVKAFVDLIDNFDNVILVYEEPPLLWWAAIIGGTTGGKKTTAATPEQAQLVHKEIRKIVKDTCGEKQANQIRILYGGGGSSVNTENCSSLIQQEDIDGFLVGNASLKESFVDIIKSAM